Protein AF-0000000072984819 (afdb_homodimer)

InterPro domains:
  IPR003115 ParB-like, N-terminal domain [PF02195] (14-108)
  IPR003115 ParB-like, N-terminal domain [SM00470] (18-108)
  IPR004437 ParB/RepB/Spo0J partition protein [TIGR00180] (16-190)
  IPR023705 Nucleoid occlusion protein [TIGR04285] (17-270)
  IPR036086 ParB/Sulfiredoxin superfamily [SSF110849] (17-155)
  IPR041468 ParB/Spo0J, HTH domain [PF17762] (111-209)
  IPR050336 Chromosome-partitioning and nucleoid occlusion protein [PTHR33375] (13-269)

Nearest PDB structures (foldseek):
  7ng0-assembly1_A-2  TM=9.412E-01  e=1.352E-20  Geobacillus thermoleovorans CCB_US3_UF5
  7bnr-assembly1_A  TM=9.561E-01  e=7.082E-19  Myxococcus xanthus DK 1622
  7bnk-assembly1_B  TM=9.523E-01  e=1.932E-18  Myxococcus xanthus DK 1622
  7nfu-assembly1_A  TM=4.999E-01  e=3.628E-19  Geobacillus thermoleovorans CCB_US3_UF5
  7nfu-assembly2_B  TM=4.872E-01  e=3.836E-19  Geobacillus thermoleovorans CCB_US3_UF5

Secondary structure (DSSP, 8-state):
-------TT--EEEEEEEEEEGGGEEPPSS-S-----HHHHHHHHHHHHHH--SSPEEEEE-TTS-EEEEE-HHHHHHHHHTT-SEEEEEEEE--HHHHHHHHHHHHHT--PPPHHHHHHHHHHHHHHH---HHHHHHHHT--HHHHHHHHHGGGS-HHHHHHHHHTT--HHHHHHHTT-S-HHHHHHHHHHHHHHT--HHHHHHHHHHHHHHHHHHHTTSS----------HHHHHHHHHHHHHHTT---EEEEEE-SSEEEEEEEEE--/-------TT--EEEEEEEEEEGGGEEPPSS-S-----HHHHHHHHHHHHHH--SSPEEEEE-TTS-EEEEE-HHHHHHHHHTT-SEEEEEEEE--HHHHHHHHHHHHHT--PPPHHHHHHHHHHHHHHH---HHHHHHHHT--HHHHHHHHHGGGS-HHHHHHHHHTT--HHHHHHHTT-S-HHHHHHHHHHHHHHT--HHHHHHHHHHHHHHHHHHHTTSS------S-S-HHHHHHHHHHHHHHTT---EEEEEE-SSEEEEEEEEE--

Sequence (542 aa):
MLIKGKLRGMVVMKDNINYVSTELICPNLYQPRKVFDEESIDE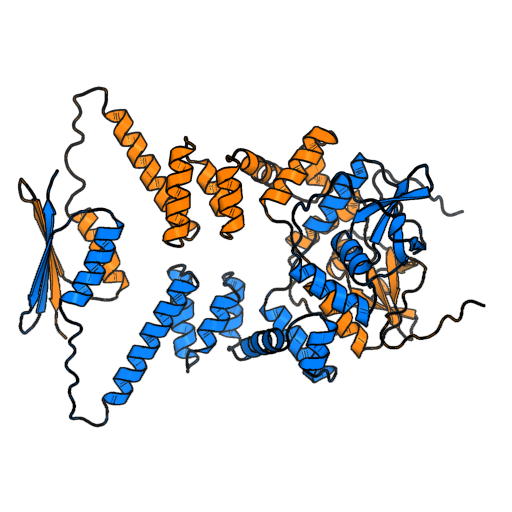LAKSINSYGIIQPLSVRKLSDDNYELIAGERRLRAAKKIGLEKVPVIVIDVTDRESAAIALLENIQREDLNFLEEAEAYQNLITEHNYTQEQLASVIGKKQSTIANKIRLLKLPQNIRLKLIENNLTERHARAMLRLPSEELQNSIIDLIIKKGLNVKNTEEAIDKELLKLDNKDIGKDGKKRIKGIFGSKIYINTVKQVFDKYGVSAKYKSKDYDDKIEITITIPKKMLIKGKLRGMVVMKDNINYVSTELICPNLYQPRKVFDEESIDELAKSINSYGIIQPLSVRKLSDDNYELIAGERRLRAAKKIGLEKVPVIVIDVTDRESAAIALLENIQREDLNFLEEAEAYQNLITEHNYTQEQLASVIGKKQSTIANKIRLLKLPQNIRLKLIENNLTERHARAMLRLPSEELQNSIIDLIIKKGLNVKNTEEAIDKELLKLDNKDIGKDGKKRIKGIFGSKIYINTVKQVFDKYGVSAKYKSKDYDDKIEITITIPKK

Organism: Clostridium tetani (strain Massachusetts / E88) (NCBI:txid212717)

Structure (mmCIF, N/CA/C/O backbone):
data_AF-0000000072984819-model_v1
#
loop_
_entity.id
_entity.type
_entity.pdbx_description
1 polymer 'Stage 0 sporulation protein J'
#
loop_
_atom_site.group_PDB
_atom_site.id
_atom_site.type_symbol
_atom_site.label_atom_id
_atom_site.label_alt_id
_atom_site.label_comp_id
_atom_site.label_asym_id
_atom_site.label_entity_id
_atom_site.label_seq_id
_atom_site.pdbx_PDB_ins_code
_atom_site.Cartn_x
_atom_site.Cartn_y
_atom_site.Cartn_z
_atom_site.occupancy
_atom_site.B_iso_or_equiv
_atom_site.auth_seq_id
_atom_site.auth_comp_id
_atom_site.auth_asym_id
_atom_site.auth_atom_id
_atom_site.pdbx_PDB_model_num
ATOM 1 N N . MET A 1 1 ? 8.289 -28.938 -32.031 1 18.19 1 MET A N 1
ATOM 2 C CA . MET A 1 1 ? 9.422 -29.062 -31.125 1 18.19 1 MET A CA 1
ATOM 3 C C . MET A 1 1 ? 9.703 -27.734 -30.422 1 18.19 1 MET A C 1
ATOM 5 O O . MET A 1 1 ? 10.281 -26.828 -31.016 1 18.19 1 MET A O 1
ATOM 9 N N . LEU A 1 2 ? 8.805 -27.125 -29.844 1 23.78 2 LEU A N 1
ATOM 10 C CA . LEU A 1 2 ? 8.742 -25.688 -29.578 1 23.78 2 LEU A CA 1
ATOM 11 C C . LEU A 1 2 ? 9.898 -25.25 -28.703 1 23.78 2 LEU A C 1
ATOM 13 O O . LEU A 1 2 ? 10.109 -25.797 -27.609 1 23.78 2 LEU A O 1
ATOM 17 N N . ILE A 1 3 ? 10.977 -24.828 -29.328 1 24.69 3 ILE A N 1
ATOM 18 C CA . ILE A 1 3 ? 12.312 -24.5 -28.812 1 24.69 3 ILE A CA 1
ATOM 19 C C . ILE A 1 3 ? 12.188 -23.688 -27.531 1 24.69 3 ILE A C 1
ATOM 21 O O . ILE A 1 3 ? 11.578 -22.625 -27.531 1 24.69 3 ILE A O 1
ATOM 25 N N . LYS A 1 4 ? 12.055 -24.328 -26.391 1 31.94 4 LYS A N 1
ATOM 26 C CA . LYS A 1 4 ? 12.156 -23.922 -24.984 1 31.94 4 LYS A CA 1
ATOM 27 C C . LYS A 1 4 ? 13.305 -22.922 -24.797 1 31.94 4 LYS A C 1
ATOM 29 O O . LYS A 1 4 ? 14.414 -23.312 -24.422 1 31.94 4 LYS A O 1
ATOM 34 N N . GLY A 1 5 ? 13.625 -22.188 -25.766 1 27.3 5 GLY A N 1
ATOM 35 C CA . GLY A 1 5 ? 14.812 -21.359 -25.844 1 27.3 5 GLY A CA 1
ATOM 36 C C . GLY A 1 5 ? 14.898 -20.328 -24.734 1 27.3 5 GLY A C 1
ATOM 37 O O . GLY A 1 5 ? 13.875 -19.891 -24.203 1 27.3 5 GLY A O 1
ATOM 38 N N . LYS A 1 6 ? 15.992 -20.453 -23.922 1 35.81 6 LYS A N 1
ATOM 39 C CA . LYS A 1 6 ? 16.5 -19.547 -22.906 1 35.81 6 LYS A CA 1
ATOM 40 C C . LYS A 1 6 ? 16.328 -18.094 -23.312 1 35.81 6 LYS A C 1
ATOM 42 O O . LYS A 1 6 ? 17.031 -17.609 -24.203 1 35.81 6 LYS A O 1
ATOM 47 N N . LEU A 1 7 ? 15.266 -17.641 -23.781 1 33.59 7 LEU A N 1
ATOM 48 C CA . LEU A 1 7 ? 15.539 -16.219 -24.016 1 33.59 7 LEU A CA 1
ATOM 49 C C . LEU A 1 7 ? 16.172 -15.586 -22.781 1 33.59 7 LEU A C 1
ATOM 51 O O . LEU A 1 7 ? 15.797 -15.914 -21.656 1 33.59 7 LEU A O 1
ATOM 55 N N . ARG A 1 8 ? 17.234 -14.992 -22.547 1 36.09 8 ARG A N 1
ATOM 56 C CA . ARG A 1 8 ? 18.062 -14.258 -21.609 1 36.09 8 ARG A CA 1
ATOM 57 C C . ARG A 1 8 ? 17.219 -13.352 -20.719 1 36.09 8 ARG A C 1
ATOM 59 O O . ARG A 1 8 ? 16.469 -12.508 -21.203 1 36.09 8 ARG A O 1
ATOM 66 N N . GLY A 1 9 ? 16.938 -13.547 -19.344 1 48.47 9 GLY A N 1
ATOM 67 C CA . GLY A 1 9 ? 16.312 -12.719 -18.328 1 48.47 9 GLY A CA 1
ATOM 68 C C . GLY A 1 9 ? 14.938 -13.195 -17.906 1 48.47 9 GLY A C 1
ATOM 69 O O . GLY A 1 9 ? 14.242 -12.523 -17.141 1 48.47 9 GLY A O 1
ATOM 70 N N . MET A 1 10 ? 14.367 -14.164 -18.719 1 51.91 10 MET A N 1
ATOM 71 C CA . MET A 1 10 ? 12.992 -14.539 -18.391 1 51.91 10 MET A CA 1
ATOM 72 C C . MET A 1 10 ? 12.953 -15.625 -17.328 1 51.91 10 MET A C 1
ATOM 74 O O . MET A 1 10 ? 13.703 -16.594 -17.406 1 51.91 10 MET A O 1
ATOM 78 N N . VAL A 1 11 ? 12.406 -15.312 -16.188 1 57.72 11 VAL A N 1
ATOM 79 C CA . VAL A 1 11 ? 12.156 -16.266 -15.117 1 57.72 11 VAL A CA 1
ATOM 80 C C . VAL A 1 11 ? 11.312 -17.422 -15.641 1 57.72 11 VAL A C 1
ATOM 82 O O . VAL A 1 11 ? 10.281 -17.219 -16.281 1 57.72 11 VAL A O 1
ATOM 85 N N . VAL A 1 12 ? 12.008 -18.672 -15.711 1 53.66 12 VAL A N 1
ATOM 86 C CA . VAL A 1 12 ? 11.305 -19.859 -16.156 1 53.66 12 VAL A CA 1
ATOM 87 C C . VAL A 1 12 ? 10.477 -20.438 -15.008 1 53.66 12 VAL A C 1
ATOM 89 O O . VAL A 1 12 ? 11.023 -20.766 -13.953 1 53.66 12 VAL A O 1
ATOM 92 N N . MET A 1 13 ? 9.203 -20.281 -15.062 1 59.84 13 MET A N 1
ATOM 93 C CA . MET A 1 13 ? 8.289 -20.859 -14.086 1 59.84 13 MET A CA 1
ATOM 94 C C . MET A 1 13 ? 7.848 -22.25 -14.516 1 59.84 13 MET A C 1
ATOM 96 O O . MET A 1 13 ? 7.566 -22.484 -15.688 1 59.84 13 MET A O 1
ATOM 100 N N . LYS A 1 14 ? 8.07 -23.219 -13.508 1 59.19 14 LYS A N 1
ATOM 101 C CA . LYS A 1 14 ? 7.516 -24.531 -13.797 1 59.19 14 LYS A CA 1
ATOM 102 C C . LYS A 1 14 ? 5.996 -24.469 -13.93 1 59.19 14 LYS A C 1
ATOM 104 O O . LYS A 1 14 ? 5.34 -23.688 -13.234 1 59.19 14 LYS A O 1
ATOM 109 N N . ASP A 1 15 ? 5.465 -25.266 -14.883 1 62.62 15 ASP A N 1
ATOM 110 C CA . ASP A 1 15 ? 4.086 -25.188 -15.359 1 62.62 15 ASP A CA 1
ATOM 111 C C . ASP A 1 15 ? 3.115 -25.734 -14.32 1 62.62 15 ASP A C 1
ATOM 113 O O . ASP A 1 15 ? 1.897 -25.688 -14.5 1 62.62 15 ASP A O 1
ATOM 117 N N . ASN A 1 16 ? 3.779 -26.219 -13.188 1 70.5 16 ASN A N 1
ATOM 118 C CA . ASN A 1 16 ? 2.84 -26.906 -12.312 1 70.5 16 ASN A CA 1
ATOM 119 C C . ASN A 1 16 ? 2.834 -26.312 -10.906 1 70.5 16 ASN A C 1
ATOM 121 O O . ASN A 1 16 ? 3.869 -25.859 -10.422 1 70.5 16 ASN A O 1
ATOM 125 N N . ILE A 1 17 ? 1.663 -26.172 -10.43 1 78.38 17 ILE A N 1
ATOM 126 C CA . ILE A 1 17 ? 1.5 -25.875 -9.016 1 78.38 17 ILE A CA 1
ATOM 127 C C . ILE A 1 17 ? 1.718 -27.141 -8.188 1 78.38 17 ILE A C 1
ATOM 129 O O . ILE A 1 17 ? 1.119 -28.172 -8.469 1 78.38 17 ILE A O 1
ATOM 133 N N . ASN A 1 18 ? 2.668 -27.094 -7.32 1 83.44 18 ASN A N 1
ATOM 134 C CA . ASN A 1 18 ? 2.961 -28.219 -6.43 1 83.44 18 ASN A CA 1
ATOM 135 C C . ASN A 1 18 ? 2.555 -27.906 -4.992 1 83.44 18 ASN A C 1
ATOM 137 O O . ASN A 1 18 ? 2.578 -26.75 -4.566 1 83.44 18 ASN A O 1
ATOM 141 N N . TYR A 1 19 ? 2.086 -28.922 -4.363 1 89 19 TYR A N 1
ATOM 142 C CA . TYR A 1 19 ? 1.829 -28.781 -2.936 1 89 19 TYR A CA 1
ATOM 143 C C . TYR A 1 19 ? 3.014 -29.281 -2.113 1 89 19 TYR A C 1
ATOM 145 O O . TYR A 1 19 ? 3.396 -30.438 -2.209 1 89 19 TYR A O 1
ATOM 153 N N . VAL A 1 20 ? 3.559 -28.422 -1.345 1 92.25 20 VAL A N 1
ATOM 154 C CA . VAL A 1 20 ? 4.785 -28.719 -0.607 1 92.25 20 VAL A CA 1
ATOM 155 C C . VAL A 1 20 ? 4.547 -28.516 0.888 1 92.25 20 VAL A C 1
ATOM 157 O O . VAL A 1 20 ? 3.797 -27.625 1.289 1 92.25 20 VAL A O 1
ATOM 160 N N . SER A 1 21 ? 5.195 -29.391 1.635 1 94.62 21 SER A N 1
ATOM 161 C CA . SER A 1 21 ? 5.117 -29.25 3.084 1 94.62 21 SER A CA 1
ATOM 162 C C . SER A 1 21 ? 5.707 -27.922 3.545 1 94.62 21 SER A C 1
ATOM 164 O O . SER A 1 21 ? 6.754 -27.484 3.049 1 94.62 21 SER A O 1
ATOM 166 N N . THR A 1 22 ? 4.988 -27.266 4.484 1 94.81 22 THR A N 1
ATOM 167 C CA . THR A 1 22 ? 5.453 -25.984 5.008 1 94.81 22 THR A CA 1
ATOM 168 C C . THR A 1 22 ? 6.812 -26.141 5.691 1 94.81 22 THR A C 1
ATOM 170 O O . THR A 1 22 ? 7.594 -25.188 5.754 1 94.81 22 THR A O 1
ATOM 173 N N . GLU A 1 23 ? 7.156 -27.312 6.141 1 93.06 23 GLU A N 1
ATOM 174 C CA . GLU A 1 23 ? 8.398 -27.578 6.859 1 93.06 23 GLU A CA 1
ATOM 175 C C . GLU A 1 23 ? 9.586 -27.625 5.902 1 93.06 23 GLU A C 1
ATOM 177 O O . GLU A 1 23 ? 10.734 -27.484 6.328 1 93.06 23 GLU A O 1
ATOM 182 N N . LEU A 1 24 ? 9.312 -27.859 4.629 1 94.06 24 LEU A N 1
ATOM 183 C CA . LEU A 1 24 ? 10.375 -27.984 3.637 1 94.06 24 LEU A CA 1
ATOM 184 C C . LEU A 1 24 ? 10.711 -26.625 3.021 1 94.06 24 LEU A C 1
ATOM 186 O O . LEU A 1 24 ? 11.641 -26.516 2.225 1 94.06 24 LEU A O 1
ATOM 190 N N . ILE A 1 25 ? 9.914 -25.641 3.416 1 94.94 25 ILE A N 1
ATOM 191 C CA . ILE A 1 25 ? 10.125 -24.312 2.844 1 94.94 25 ILE A CA 1
ATOM 192 C C . ILE A 1 25 ? 10.898 -23.438 3.826 1 94.94 25 ILE A C 1
ATOM 194 O O . ILE A 1 25 ? 10.422 -23.172 4.93 1 94.94 25 ILE A O 1
ATOM 198 N N . CYS A 1 26 ? 12.039 -23.016 3.412 1 91.75 26 CYS A N 1
ATOM 199 C CA . CYS A 1 26 ? 12.844 -22.109 4.23 1 91.75 26 CYS A CA 1
ATOM 200 C C . CYS A 1 26 ? 12.664 -20.672 3.799 1 91.75 26 CYS A C 1
ATOM 202 O O . CYS A 1 26 ? 12.438 -20.391 2.619 1 91.75 26 CYS A O 1
ATOM 204 N N . PRO A 1 27 ? 12.734 -19.75 4.742 1 87 27 PRO A N 1
ATOM 205 C CA . PRO A 1 27 ? 12.578 -18.344 4.391 1 87 27 PRO A CA 1
ATOM 206 C C . PRO A 1 27 ? 13.695 -17.828 3.479 1 87 27 PRO A C 1
ATOM 208 O O . PRO A 1 27 ? 14.758 -18.438 3.402 1 87 27 PRO A O 1
ATOM 211 N N . ASN A 1 28 ? 13.281 -16.797 2.76 1 81.5 28 ASN A N 1
ATOM 212 C CA . ASN A 1 28 ? 14.266 -16.141 1.903 1 81.5 28 ASN A CA 1
ATOM 213 C C . ASN A 1 28 ? 15.359 -15.469 2.723 1 81.5 28 ASN A C 1
ATOM 215 O O . ASN A 1 28 ? 15.07 -14.766 3.689 1 81.5 28 ASN A O 1
ATOM 219 N N . LEU A 1 29 ? 16.578 -15.727 2.354 1 76.06 29 LEU A N 1
ATOM 220 C CA . LEU A 1 29 ? 17.703 -15.086 3.02 1 76.06 29 LEU A CA 1
ATOM 221 C C . LEU A 1 29 ? 17.672 -13.57 2.812 1 76.06 29 LEU A C 1
ATOM 223 O O . LEU A 1 29 ? 18.141 -12.812 3.662 1 76.06 29 LEU A O 1
ATOM 227 N N . TYR A 1 30 ? 17.141 -13.289 1.683 1 79.81 30 TYR A N 1
ATOM 228 C CA . TYR A 1 30 ? 17.047 -11.875 1.332 1 79.81 30 TYR A CA 1
ATOM 229 C C . TYR A 1 30 ? 15.609 -11.383 1.459 1 79.81 30 TYR A C 1
ATOM 231 O O . TYR A 1 30 ? 14.859 -11.375 0.479 1 79.81 30 TYR A O 1
ATOM 239 N N . GLN A 1 31 ? 15.148 -11.289 2.561 1 81.44 31 GLN A N 1
ATOM 240 C CA . GLN A 1 31 ? 13.773 -10.859 2.811 1 81.44 31 GLN A CA 1
ATOM 241 C C . GLN A 1 31 ? 13.695 -9.344 2.992 1 81.44 31 GLN A C 1
ATOM 243 O O . GLN A 1 31 ? 14.188 -8.805 3.982 1 81.44 31 GLN A O 1
ATOM 248 N N . PRO A 1 32 ? 13.047 -8.734 1.966 1 83.88 32 PRO A N 1
ATOM 249 C CA . PRO A 1 32 ? 12.945 -7.281 2.068 1 83.88 32 PRO A CA 1
ATOM 250 C C . PRO A 1 32 ? 12.172 -6.828 3.301 1 83.88 32 PRO A C 1
ATOM 252 O O . PRO A 1 32 ? 12.477 -5.781 3.877 1 83.88 32 PRO A O 1
ATOM 255 N N . ARG A 1 33 ? 11.18 -7.57 3.672 1 83.81 33 ARG A N 1
ATOM 256 C CA . ARG A 1 33 ? 10.383 -7.238 4.848 1 83.81 33 ARG A CA 1
ATOM 257 C C . ARG A 1 33 ? 11.047 -7.746 6.121 1 83.81 33 ARG A C 1
ATOM 259 O O . ARG A 1 33 ? 11.367 -8.93 6.234 1 83.81 33 ARG A O 1
ATOM 266 N N . LYS A 1 34 ? 11.188 -6.855 7.012 1 80.5 34 LYS A N 1
ATOM 267 C CA . LYS A 1 34 ? 11.883 -7.227 8.242 1 80.5 34 LYS A CA 1
ATOM 268 C C . LYS A 1 34 ? 10.898 -7.387 9.398 1 80.5 34 LYS A C 1
ATOM 270 O O . LYS A 1 34 ? 11.148 -8.148 10.336 1 80.5 34 LYS A O 1
ATOM 275 N N . VAL A 1 35 ? 9.883 -6.742 9.297 1 82.94 35 VAL A N 1
ATOM 276 C CA . VAL A 1 35 ? 8.898 -6.766 10.367 1 82.94 35 VAL A CA 1
ATOM 277 C C . VAL A 1 35 ? 7.535 -7.176 9.812 1 82.94 35 VAL A C 1
ATOM 279 O O . VAL A 1 35 ? 7.121 -6.703 8.75 1 82.94 35 VAL A O 1
ATOM 282 N N . PHE A 1 36 ? 6.934 -8.109 10.555 1 86.31 36 PHE A N 1
ATOM 283 C CA . PHE A 1 36 ? 5.617 -8.594 10.156 1 86.31 36 PHE A CA 1
ATOM 284 C C . PHE A 1 36 ? 4.574 -8.242 11.211 1 86.31 36 PHE A C 1
ATOM 286 O O . PHE A 1 36 ? 4.801 -8.438 12.406 1 86.31 36 PHE A O 1
ATOM 293 N N . ASP A 1 37 ? 3.51 -7.734 10.781 1 87.69 37 ASP A N 1
ATOM 294 C CA . ASP A 1 37 ? 2.393 -7.398 11.656 1 87.69 37 ASP A CA 1
ATOM 295 C C . ASP A 1 37 ? 1.57 -8.641 12 1 87.69 37 ASP A C 1
ATOM 297 O O . ASP A 1 37 ? 0.888 -9.195 11.133 1 87.69 37 ASP A O 1
ATOM 301 N N . GLU A 1 38 ? 1.549 -8.914 13.219 1 90.12 38 GLU A N 1
ATOM 302 C CA . GLU A 1 38 ? 0.883 -10.141 13.664 1 90.12 38 GLU A CA 1
ATOM 303 C C . GLU A 1 38 ? -0.621 -10.062 13.422 1 90.12 38 GLU A C 1
ATOM 305 O O . GLU A 1 38 ? -1.247 -11.07 13.07 1 90.12 38 GLU A O 1
ATOM 310 N N . GLU A 1 39 ? -1.148 -8.961 13.641 1 87.31 39 GLU A N 1
ATOM 311 C CA . GLU A 1 39 ? -2.582 -8.805 13.414 1 87.31 39 GLU A CA 1
ATOM 312 C C . GLU A 1 39 ? -2.936 -9.055 11.945 1 87.31 39 GLU A C 1
ATOM 314 O O . GLU A 1 39 ? -3.938 -9.703 11.648 1 87.31 39 GLU A O 1
ATOM 319 N N . SER A 1 40 ? -2.123 -8.547 11.141 1 88.12 40 SER A N 1
ATOM 320 C CA . SER A 1 40 ? -2.334 -8.742 9.711 1 88.12 40 SER A CA 1
ATOM 321 C C . SER A 1 40 ? -2.178 -10.203 9.32 1 88.12 40 SER A C 1
ATOM 323 O O . SER A 1 40 ? -2.922 -10.711 8.477 1 88.12 40 SER A O 1
ATOM 325 N N . ILE A 1 41 ? -1.28 -10.867 9.922 1 91.88 41 ILE A N 1
ATOM 326 C CA . ILE A 1 41 ? -1.058 -12.289 9.656 1 91.88 41 ILE A CA 1
ATOM 327 C C . ILE A 1 41 ? -2.248 -13.102 10.156 1 91.88 41 ILE A C 1
ATOM 329 O O . ILE A 1 41 ? -2.691 -14.039 9.492 1 91.88 41 ILE A O 1
ATOM 333 N N . ASP A 1 42 ? -2.754 -12.664 11.266 1 91.44 42 ASP A N 1
ATOM 334 C CA . ASP A 1 42 ? -3.926 -13.336 11.82 1 91.44 42 ASP A CA 1
ATOM 335 C C . ASP A 1 42 ? -5.129 -13.195 10.891 1 91.44 42 ASP A C 1
ATOM 337 O O . ASP A 1 42 ? -5.871 -14.156 10.68 1 91.44 42 ASP A O 1
ATOM 341 N N . GLU A 1 43 ? -5.273 -12.055 10.414 1 87.94 43 GLU A N 1
ATOM 342 C CA . GLU A 1 43 ? -6.355 -11.805 9.469 1 87.94 43 GLU A CA 1
ATOM 343 C C . GLU A 1 43 ? -6.207 -12.664 8.219 1 87.94 43 GLU A C 1
ATOM 345 O O . GLU A 1 43 ? -7.184 -13.242 7.73 1 87.94 43 GLU A O 1
ATOM 350 N N . LEU A 1 44 ? -5.023 -12.75 7.77 1 88.88 44 LEU A N 1
ATOM 351 C CA . LEU A 1 44 ? -4.738 -13.57 6.598 1 88.88 44 LEU A CA 1
ATOM 352 C C . LEU A 1 44 ? -4.984 -15.047 6.898 1 88.88 44 LEU A C 1
ATOM 354 O O . LEU A 1 44 ? -5.531 -15.773 6.062 1 88.88 44 LEU A O 1
ATOM 358 N N . ALA A 1 45 ? -4.633 -15.438 8.039 1 92.62 45 ALA A N 1
ATOM 359 C CA . ALA A 1 45 ? -4.824 -16.828 8.461 1 92.62 45 ALA A CA 1
ATOM 360 C C . ALA A 1 45 ? -6.305 -17.188 8.469 1 92.62 45 ALA A C 1
ATOM 362 O O . ALA A 1 45 ? -6.68 -18.281 8.039 1 92.62 45 ALA A O 1
ATOM 363 N N . LYS A 1 46 ? -7.078 -16.297 8.914 1 87.81 46 LYS A N 1
ATOM 364 C CA . LYS A 1 46 ? -8.523 -16.516 8.922 1 87.81 46 LYS A CA 1
ATOM 365 C C . LYS A 1 46 ? -9.062 -16.688 7.504 1 87.81 46 LYS A C 1
ATOM 367 O O . LYS A 1 46 ? -9.875 -17.578 7.246 1 87.81 46 LYS A O 1
ATOM 372 N N . SER A 1 47 ? -8.57 -15.891 6.625 1 85.5 47 SER A N 1
ATOM 373 C CA . SER A 1 47 ? -8.992 -15.977 5.23 1 85.5 47 SER A CA 1
ATOM 374 C C . SER A 1 47 ? -8.531 -17.281 4.59 1 85.5 47 SER A C 1
ATOM 376 O O . SER A 1 47 ? -9.297 -17.938 3.879 1 85.5 47 SER A O 1
ATOM 378 N N . ILE A 1 48 ? -7.34 -17.625 4.879 1 87.62 48 ILE A N 1
ATOM 379 C CA . ILE A 1 48 ? -6.781 -18.859 4.328 1 87.62 48 ILE A CA 1
ATOM 380 C C . ILE A 1 48 ? -7.555 -20.062 4.863 1 87.62 48 ILE A C 1
ATOM 382 O O . ILE A 1 48 ? -7.777 -21.031 4.145 1 87.62 48 ILE A O 1
ATOM 386 N N . ASN A 1 49 ? -7.934 -19.953 6.059 1 87.19 49 ASN A N 1
ATOM 387 C CA . ASN A 1 49 ? -8.719 -21.031 6.66 1 87.19 49 ASN A CA 1
ATOM 388 C C . ASN A 1 49 ? -10.07 -21.188 5.965 1 87.19 49 ASN A C 1
ATOM 390 O O . ASN A 1 49 ? -10.586 -22.297 5.836 1 87.19 49 ASN A O 1
ATOM 394 N N . SER A 1 50 ? -10.586 -20.109 5.453 1 78.88 50 SER A N 1
ATOM 395 C CA . SER A 1 50 ? -11.906 -20.109 4.828 1 78.88 50 SER A CA 1
ATOM 396 C C . SER A 1 50 ? -11.812 -20.469 3.348 1 78.88 50 SER A C 1
ATOM 398 O O . SER A 1 50 ? -12.602 -21.266 2.842 1 78.88 50 SER A O 1
ATOM 400 N N . TYR A 1 51 ? -10.789 -19.922 2.625 1 77.12 51 TYR A N 1
ATOM 401 C CA . TYR A 1 51 ? -10.781 -20.016 1.169 1 77.12 51 TYR A CA 1
ATOM 402 C C . TYR A 1 51 ? -9.5 -20.672 0.67 1 77.12 51 TYR A C 1
ATOM 404 O O . TYR A 1 51 ? -9.352 -20.922 -0.528 1 77.12 51 TYR A O 1
ATOM 412 N N . GLY A 1 52 ? -8.672 -20.969 1.585 1 82.25 52 GLY A N 1
ATOM 413 C CA . GLY A 1 52 ? -7.383 -21.5 1.17 1 82.25 52 GLY A CA 1
ATOM 414 C C . GLY A 1 52 ? -6.453 -20.453 0.601 1 82.25 52 GLY A C 1
ATOM 415 O O . GLY A 1 52 ? -6.773 -19.25 0.615 1 82.25 52 GLY A O 1
ATOM 416 N N . ILE A 1 53 ? -5.336 -20.875 0.185 1 86.88 53 ILE A N 1
ATOM 417 C CA . ILE A 1 53 ? -4.371 -19.984 -0.442 1 86.88 53 ILE A CA 1
ATOM 418 C C . ILE A 1 53 ? -4.719 -19.797 -1.916 1 86.88 53 ILE A C 1
ATOM 420 O O . ILE A 1 53 ? -4.68 -20.75 -2.697 1 86.88 53 ILE A O 1
ATOM 424 N N . ILE A 1 54 ? -5.016 -18.594 -2.244 1 79 54 ILE A N 1
ATOM 425 C CA . ILE A 1 54 ? -5.5 -18.297 -3.586 1 79 54 ILE A CA 1
ATOM 426 C C . ILE A 1 54 ? -4.316 -18.156 -4.543 1 79 54 ILE A C 1
ATOM 428 O O . ILE A 1 54 ? -4.348 -18.688 -5.66 1 79 54 ILE A O 1
ATOM 432 N N . GLN A 1 55 ? -3.367 -17.438 -4.082 1 83.44 55 GLN A N 1
ATOM 433 C CA . GLN A 1 55 ? -2.141 -17.312 -4.863 1 83.44 55 GLN A CA 1
ATOM 434 C C . GLN A 1 55 ? -1.027 -18.172 -4.285 1 83.44 55 GLN A C 1
ATOM 436 O O . GLN A 1 55 ? -0.661 -18.031 -3.117 1 83.44 55 GLN A O 1
ATOM 441 N N . PRO A 1 56 ? -0.521 -18.984 -5.102 1 89.69 56 PRO A N 1
ATOM 442 C CA . PRO A 1 56 ? 0.541 -19.859 -4.59 1 89.69 56 PRO A CA 1
ATOM 443 C C . PRO A 1 56 ? 1.79 -19.078 -4.18 1 89.69 56 PRO A C 1
ATOM 445 O O . PRO A 1 56 ? 2.004 -17.953 -4.637 1 89.69 56 PRO A O 1
ATOM 448 N N . LEU A 1 57 ? 2.51 -19.75 -3.303 1 91.25 57 LEU A N 1
ATOM 449 C CA . LEU A 1 57 ? 3.818 -19.219 -2.953 1 91.25 57 LEU A CA 1
ATOM 450 C C . LEU A 1 57 ? 4.824 -19.453 -4.078 1 91.25 57 LEU A C 1
ATOM 452 O O . LEU A 1 57 ? 4.684 -20.391 -4.852 1 91.25 57 LEU A O 1
ATOM 456 N N . SER A 1 58 ? 5.781 -18.594 -4.188 1 89.88 58 SER A N 1
ATOM 457 C CA . SER A 1 58 ? 6.883 -18.781 -5.125 1 89.88 58 SER A CA 1
ATOM 458 C C . SER A 1 58 ? 8.133 -19.281 -4.414 1 89.88 58 SER A C 1
ATOM 460 O O . SER A 1 58 ? 8.602 -18.656 -3.457 1 89.88 58 SER A O 1
ATOM 462 N N . VAL A 1 59 ? 8.648 -20.406 -4.922 1 92.19 59 VAL A N 1
ATOM 463 C CA . VAL A 1 59 ? 9.82 -20.984 -4.266 1 92.19 59 VAL A CA 1
ATOM 464 C C . VAL A 1 59 ? 10.844 -21.406 -5.312 1 92.19 59 VAL A C 1
ATOM 466 O O . VAL A 1 59 ? 10.523 -21.5 -6.5 1 92.19 59 VAL A O 1
ATOM 469 N N . ARG A 1 60 ? 12.039 -21.531 -4.875 1 90.62 60 ARG A N 1
ATOM 470 C CA . ARG A 1 60 ? 13.078 -22.156 -5.691 1 90.62 60 ARG A CA 1
ATOM 471 C C . ARG A 1 60 ? 13.602 -23.438 -5.035 1 90.62 60 ARG A C 1
ATOM 473 O O . ARG A 1 60 ? 13.695 -23.516 -3.807 1 90.62 60 ARG A O 1
ATOM 480 N N . LYS A 1 61 ? 13.891 -24.391 -5.84 1 89.44 61 LYS A N 1
ATOM 481 C CA . LYS A 1 61 ? 14.391 -25.672 -5.324 1 89.44 61 LYS A CA 1
ATOM 482 C C . LYS A 1 61 ? 15.852 -25.562 -4.902 1 89.44 61 LYS A C 1
ATOM 484 O O . LYS A 1 61 ? 16.656 -24.953 -5.613 1 89.44 61 LYS A O 1
ATOM 489 N N . LEU A 1 62 ? 16.047 -26.094 -3.74 1 88.06 62 LEU A N 1
ATOM 490 C CA . LEU A 1 62 ? 17.422 -26.172 -3.246 1 88.06 62 LEU A CA 1
ATOM 491 C C . LEU A 1 62 ? 17.969 -27.594 -3.406 1 88.06 62 LEU A C 1
ATOM 493 O O . LEU A 1 62 ? 17.25 -28.5 -3.834 1 88.06 62 LEU A O 1
ATOM 497 N N . SER A 1 63 ? 19.281 -27.844 -3.209 1 80.56 63 SER A N 1
ATOM 498 C CA . SER A 1 63 ? 19.984 -29.109 -3.445 1 80.56 63 SER A CA 1
ATOM 499 C C . SER A 1 63 ? 19.406 -30.234 -2.594 1 80.56 63 SER A C 1
ATOM 501 O O . SER A 1 63 ? 19.375 -31.391 -3.02 1 80.56 63 SER A O 1
ATOM 503 N N . ASP A 1 64 ? 18.875 -30.078 -1.463 1 79.88 64 ASP A N 1
ATOM 504 C CA . ASP A 1 64 ? 18.453 -31.125 -0.539 1 79.88 64 ASP A CA 1
ATOM 505 C C . ASP A 1 64 ? 16.922 -31.297 -0.569 1 79.88 64 ASP A C 1
ATOM 507 O O . ASP A 1 64 ? 16.312 -31.625 0.448 1 79.88 64 ASP A O 1
ATOM 511 N N . ASP A 1 65 ? 16.312 -31.047 -1.669 1 81.81 65 ASP A N 1
ATOM 512 C CA . ASP A 1 65 ? 14.867 -31.188 -1.84 1 81.81 65 ASP A CA 1
ATOM 513 C C . ASP A 1 65 ? 14.117 -30.188 -0.955 1 81.81 65 ASP A C 1
ATOM 515 O O . ASP A 1 65 ? 12.961 -30.422 -0.59 1 81.81 65 ASP A O 1
ATOM 519 N N . ASN A 1 66 ? 14.828 -29.312 -0.492 1 91.69 66 ASN A N 1
ATOM 520 C CA . ASN A 1 66 ? 14.234 -28.172 0.198 1 91.69 66 ASN A CA 1
ATOM 521 C C . ASN A 1 66 ? 13.961 -27.016 -0.761 1 91.69 66 ASN A C 1
ATOM 523 O O . ASN A 1 66 ? 14.406 -27.047 -1.909 1 91.69 66 ASN A O 1
ATOM 527 N N . TYR A 1 67 ? 13.031 -26.219 -0.262 1 94.25 67 TYR A N 1
ATOM 528 C CA . TYR A 1 67 ? 12.664 -25.047 -1.06 1 94.25 67 TYR A CA 1
ATOM 529 C C . TYR A 1 67 ? 12.984 -23.75 -0.315 1 94.25 67 TYR A C 1
ATOM 531 O O . TYR A 1 67 ? 12.898 -23.703 0.914 1 94.25 67 TYR A O 1
ATOM 539 N N . GLU A 1 68 ? 13.391 -22.828 -1.07 1 93.88 68 GLU A N 1
ATOM 540 C CA . GLU A 1 68 ? 13.547 -21.484 -0.521 1 93.88 68 GLU A CA 1
ATOM 541 C C . GLU A 1 68 ? 12.438 -20.562 -1.002 1 93.88 68 GLU A C 1
ATOM 543 O O . GLU A 1 68 ? 12.141 -20.5 -2.197 1 93.88 68 GLU A O 1
ATOM 548 N N . LEU A 1 69 ? 11.922 -19.906 -0.073 1 93.56 69 LEU A N 1
ATOM 549 C CA . LEU A 1 69 ? 10.836 -19 -0.381 1 93.56 69 LEU A CA 1
ATOM 550 C C . LEU A 1 69 ? 11.352 -17.766 -1.117 1 93.56 69 LEU A C 1
ATOM 552 O O . LEU A 1 69 ? 12.352 -17.156 -0.71 1 93.56 69 LEU A O 1
ATOM 556 N N . ILE A 1 70 ? 10.75 -17.453 -2.217 1 89.44 70 ILE A N 1
ATOM 557 C CA . ILE A 1 70 ? 11.07 -16.234 -2.951 1 89.44 70 ILE A CA 1
ATOM 558 C C . ILE A 1 70 ? 10.031 -15.156 -2.648 1 89.44 70 ILE A C 1
ATOM 560 O O . ILE A 1 70 ? 10.383 -14.016 -2.34 1 89.44 70 ILE A O 1
ATOM 564 N N . ALA A 1 71 ? 8.742 -15.5 -2.721 1 88.5 71 ALA A N 1
ATOM 565 C CA . ALA A 1 71 ? 7.633 -14.594 -2.439 1 88.5 71 ALA A CA 1
ATOM 566 C C . ALA A 1 71 ? 6.488 -15.32 -1.735 1 88.5 71 ALA A C 1
ATOM 568 O O . ALA A 1 71 ? 6.195 -16.469 -2.045 1 88.5 71 ALA A O 1
ATOM 569 N N . GLY A 1 72 ? 5.84 -14.648 -0.787 1 89.69 72 GLY A N 1
ATOM 570 C CA . GLY A 1 72 ? 4.691 -15.211 -0.095 1 89.69 72 GLY A CA 1
ATOM 571 C C . GLY A 1 72 ? 4.957 -15.484 1.374 1 89.69 72 GLY A C 1
ATOM 572 O O . GLY A 1 72 ? 4.363 -16.391 1.959 1 89.69 72 GLY A O 1
ATOM 573 N N . GLU A 1 73 ? 5.812 -14.758 1.988 1 90.06 73 GLU A N 1
ATOM 574 C CA . GLU A 1 73 ? 6.203 -15 3.373 1 90.06 73 GLU A CA 1
ATOM 575 C C . GLU A 1 73 ? 5.012 -14.859 4.316 1 90.06 73 GLU A C 1
ATOM 577 O O . GLU A 1 73 ? 4.844 -15.664 5.238 1 90.06 73 GLU A O 1
ATOM 582 N N . ARG A 1 74 ? 4.223 -13.891 4.133 1 90.06 74 ARG A N 1
ATOM 583 C CA . ARG A 1 74 ? 3.055 -13.711 4.988 1 90.06 74 ARG A CA 1
ATOM 584 C C . ARG A 1 74 ? 2.098 -14.891 4.867 1 90.06 74 ARG A C 1
ATOM 586 O O . ARG A 1 74 ? 1.534 -15.352 5.863 1 90.06 74 ARG A O 1
ATOM 593 N N . ARG A 1 75 ? 1.953 -15.359 3.682 1 90.69 75 ARG A N 1
ATOM 594 C CA . ARG A 1 75 ? 1.085 -16.5 3.441 1 90.69 75 ARG A CA 1
ATOM 595 C C . ARG A 1 75 ? 1.636 -17.766 4.113 1 90.69 75 ARG A C 1
ATOM 597 O O . ARG A 1 75 ? 0.878 -18.547 4.68 1 90.69 75 ARG A O 1
ATOM 604 N N . LEU A 1 76 ? 2.939 -17.875 4.012 1 93.81 76 LEU A N 1
ATOM 605 C CA . LEU A 1 76 ? 3.582 -19.016 4.66 1 93.81 76 LEU A CA 1
ATOM 606 C C . LEU A 1 76 ? 3.383 -18.969 6.172 1 93.81 76 LEU A C 1
ATOM 608 O O . LEU A 1 76 ? 3.012 -19.969 6.785 1 93.81 76 LEU A O 1
ATOM 612 N N . ARG A 1 77 ? 3.617 -17.828 6.695 1 93.81 77 ARG A N 1
ATOM 613 C CA . ARG A 1 77 ? 3.447 -17.656 8.133 1 93.81 77 ARG A CA 1
ATOM 614 C C . ARG A 1 77 ? 2.002 -17.906 8.547 1 93.81 77 ARG A C 1
ATOM 616 O O . ARG A 1 77 ? 1.749 -18.562 9.562 1 93.81 77 ARG A O 1
ATOM 623 N N . ALA A 1 78 ? 1.126 -17.359 7.781 1 93.88 78 ALA A N 1
ATOM 624 C CA . ALA A 1 78 ? -0.293 -17.562 8.062 1 93.88 78 ALA A CA 1
ATOM 625 C C . ALA A 1 78 ? -0.664 -19.031 7.98 1 93.88 78 ALA A C 1
ATOM 627 O O . ALA A 1 78 ? -1.407 -19.547 8.82 1 93.88 78 ALA A O 1
ATOM 628 N N . ALA A 1 79 ? -0.193 -19.766 6.996 1 94.44 79 ALA A N 1
ATOM 629 C CA . ALA A 1 79 ? -0.453 -21.188 6.816 1 94.44 79 ALA A CA 1
ATOM 630 C C . ALA A 1 79 ? 0.064 -22 8.008 1 94.44 79 ALA A C 1
ATOM 632 O O . ALA A 1 79 ? -0.63 -22.875 8.516 1 94.44 79 ALA A O 1
ATOM 633 N N . LYS A 1 80 ? 1.223 -21.656 8.43 1 94.88 80 LYS A N 1
ATOM 634 C CA . LYS A 1 80 ? 1.816 -22.328 9.57 1 94.88 80 LYS A CA 1
ATOM 635 C C . LYS A 1 80 ? 1.011 -22.078 10.844 1 94.88 80 LYS A C 1
ATOM 637 O O . LYS A 1 80 ? 0.822 -22.984 11.656 1 94.88 80 LYS A O 1
ATOM 642 N N . LYS A 1 81 ? 0.565 -20.922 10.938 1 94.25 81 LYS A N 1
ATOM 643 C CA . LYS A 1 81 ? -0.188 -20.531 12.125 1 94.25 81 LYS A CA 1
ATOM 644 C C . LYS A 1 81 ? -1.468 -21.344 12.258 1 94.25 81 LYS A C 1
ATOM 646 O O . LYS A 1 81 ? -1.878 -21.688 13.367 1 94.25 81 LYS A O 1
ATOM 651 N N . ILE A 1 82 ? -2.102 -21.656 11.219 1 93.31 82 ILE A N 1
ATOM 652 C CA . ILE A 1 82 ? -3.363 -22.375 11.281 1 93.31 82 ILE A CA 1
ATOM 653 C C . ILE A 1 82 ? -3.102 -23.875 11.141 1 93.31 82 ILE A C 1
ATOM 655 O O . ILE A 1 82 ? -4.039 -24.672 11.102 1 93.31 82 ILE A O 1
ATOM 659 N N . GLY A 1 83 ? -1.853 -24.25 10.945 1 92.94 83 GLY A N 1
ATOM 660 C CA . GLY A 1 83 ? -1.464 -25.641 10.953 1 92.94 83 GLY A CA 1
ATOM 661 C C . GLY A 1 83 ? -1.624 -26.312 9.602 1 92.94 83 GLY A C 1
ATOM 662 O O . GLY A 1 83 ? -1.846 -27.516 9.516 1 92.94 83 GLY A O 1
ATOM 663 N N . LEU A 1 84 ? -1.591 -25.562 8.57 1 92 84 LEU A N 1
ATOM 664 C CA . LEU A 1 84 ? -1.642 -26.156 7.242 1 92 84 LEU A CA 1
ATOM 665 C C . LEU A 1 84 ? -0.36 -26.922 6.941 1 92 84 LEU A C 1
ATOM 667 O O . LEU A 1 84 ? 0.738 -26.375 7.039 1 92 84 LEU A O 1
ATOM 671 N N . GLU A 1 85 ? -0.454 -28.125 6.617 1 93.19 85 GLU A N 1
ATOM 672 C CA . GLU A 1 85 ? 0.712 -28.969 6.406 1 93.19 85 GLU A CA 1
ATOM 673 C C . GLU A 1 85 ? 1.357 -28.703 5.051 1 93.19 85 GLU A C 1
ATOM 675 O O . GLU A 1 85 ? 2.584 -28.703 4.93 1 93.19 85 GLU A O 1
ATOM 680 N N . LYS A 1 86 ? 0.44 -28.516 4.035 1 94.19 86 LYS A N 1
ATOM 681 C CA . LYS A 1 86 ? 0.932 -28.281 2.682 1 94.19 86 LYS A CA 1
ATOM 682 C C . LYS A 1 86 ? 0.366 -26.984 2.107 1 94.19 86 LYS A C 1
ATOM 684 O O . LYS A 1 86 ? -0.758 -26.594 2.428 1 94.19 86 LYS A O 1
ATOM 689 N N . VAL A 1 87 ? 1.225 -26.391 1.315 1 92.75 87 VAL A N 1
ATOM 690 C CA . VAL A 1 87 ? 0.81 -25.156 0.655 1 92.75 87 VAL A CA 1
ATOM 691 C C . VAL A 1 87 ? 1.104 -25.234 -0.841 1 92.75 87 VAL A C 1
ATOM 693 O O . VAL A 1 87 ? 2.057 -25.906 -1.253 1 92.75 87 VAL A O 1
ATOM 696 N N . PRO A 1 88 ? 0.235 -24.656 -1.635 1 90.56 88 PRO A N 1
ATOM 697 C CA . PRO A 1 88 ? 0.54 -24.609 -3.066 1 90.56 88 PRO A CA 1
ATOM 698 C C . PRO A 1 88 ? 1.722 -23.703 -3.385 1 90.56 88 PRO A C 1
ATOM 700 O O . PRO A 1 88 ? 1.795 -22.578 -2.877 1 90.56 88 PRO A O 1
ATOM 703 N N . VAL A 1 89 ? 2.631 -24.219 -4.23 1 90.75 89 VAL A N 1
ATOM 704 C CA . VAL A 1 89 ? 3.807 -23.438 -4.582 1 90.75 89 VAL A CA 1
ATOM 705 C C . VAL A 1 89 ? 4.059 -23.516 -6.086 1 90.75 89 VAL A C 1
ATOM 707 O O . VAL A 1 89 ? 3.664 -24.5 -6.734 1 90.75 89 VAL A O 1
ATOM 710 N N . ILE A 1 90 ? 4.566 -22.469 -6.566 1 87.5 90 ILE A N 1
ATOM 711 C CA . ILE A 1 90 ? 5.145 -22.469 -7.906 1 87.5 90 ILE A CA 1
ATOM 712 C C . ILE A 1 90 ? 6.668 -22.5 -7.809 1 87.5 90 ILE A C 1
ATOM 714 O O . ILE A 1 90 ? 7.27 -21.688 -7.086 1 87.5 90 ILE A O 1
ATOM 718 N N . VAL A 1 91 ? 7.234 -23.438 -8.484 1 88.44 91 VAL A N 1
ATOM 719 C CA . VAL A 1 91 ? 8.688 -23.562 -8.445 1 88.44 91 VAL A CA 1
ATOM 720 C C . VAL A 1 91 ? 9.312 -22.781 -9.609 1 88.44 91 VAL A C 1
ATOM 722 O O . VAL A 1 91 ? 8.969 -23.016 -10.773 1 88.44 91 VAL A O 1
ATOM 725 N N . ILE A 1 92 ? 10.172 -21.875 -9.211 1 84.31 92 ILE A N 1
ATOM 726 C CA . ILE A 1 92 ? 10.852 -21.062 -10.219 1 84.31 92 ILE A CA 1
ATOM 727 C C . ILE A 1 92 ? 12.352 -21.359 -10.188 1 84.31 92 ILE A C 1
ATOM 729 O O . ILE A 1 92 ? 12.938 -21.516 -9.109 1 84.31 92 ILE A O 1
ATOM 733 N N . ASP A 1 93 ? 12.898 -21.438 -11.391 1 85.62 93 ASP A N 1
ATOM 734 C CA . ASP A 1 93 ? 14.336 -21.672 -11.508 1 85.62 93 ASP A CA 1
ATOM 735 C C . ASP A 1 93 ? 15.086 -20.359 -11.664 1 85.62 93 ASP A C 1
ATOM 737 O O . ASP A 1 93 ? 15.133 -19.781 -12.758 1 85.62 93 ASP A O 1
ATOM 741 N N . VAL A 1 94 ? 15.711 -19.906 -10.539 1 84.25 94 VAL A N 1
ATOM 742 C CA . VAL A 1 94 ? 16.406 -18.625 -10.562 1 84.25 94 VAL A CA 1
ATOM 743 C C . VAL A 1 94 ? 17.672 -18.703 -9.695 1 84.25 94 VAL A C 1
ATOM 745 O O . VAL A 1 94 ? 17.75 -19.547 -8.797 1 84.25 94 VAL A O 1
ATOM 748 N N . THR A 1 95 ? 18.625 -17.844 -10.062 1 85.19 95 THR A N 1
ATOM 749 C CA . THR A 1 95 ? 19.844 -17.719 -9.281 1 85.19 95 THR A CA 1
ATOM 750 C C . THR A 1 95 ? 19.594 -16.938 -8 1 85.19 95 THR A C 1
ATOM 752 O O . THR A 1 95 ? 18.516 -16.375 -7.809 1 85.19 95 THR A O 1
ATOM 755 N N . ASP A 1 96 ? 20.625 -16.906 -7.148 1 83.44 96 ASP A N 1
ATOM 756 C CA . ASP A 1 96 ? 20.531 -16.125 -5.926 1 83.44 96 ASP A CA 1
ATOM 757 C C . ASP A 1 96 ? 20.281 -14.648 -6.238 1 83.44 96 ASP A C 1
ATOM 759 O O . ASP A 1 96 ? 19.422 -14.016 -5.609 1 83.44 96 ASP A O 1
ATOM 763 N N . ARG A 1 97 ? 21.016 -14.242 -7.188 1 83.75 97 ARG A N 1
ATOM 764 C CA . ARG A 1 97 ? 20.922 -12.844 -7.605 1 83.75 97 ARG A CA 1
ATOM 765 C C . ARG A 1 97 ? 19.516 -12.531 -8.133 1 83.75 97 ARG A C 1
ATOM 767 O O . ARG A 1 97 ? 18.922 -11.523 -7.754 1 83.75 97 ARG A O 1
ATOM 774 N N . GLU A 1 98 ? 19.047 -13.391 -8.852 1 82.81 98 GLU A N 1
ATOM 775 C CA . GLU A 1 98 ? 17.734 -13.188 -9.445 1 82.81 98 GLU A CA 1
ATOM 776 C C . GLU A 1 98 ? 16.625 -13.336 -8.398 1 82.81 98 GLU A C 1
ATOM 778 O O . GLU A 1 98 ? 15.617 -12.625 -8.445 1 82.81 98 GLU A O 1
ATOM 783 N N . SER A 1 99 ? 16.828 -14.266 -7.504 1 85.56 99 SER A N 1
ATOM 784 C CA . SER A 1 99 ? 15.852 -14.5 -6.453 1 85.56 99 SER A CA 1
ATOM 785 C C . SER A 1 99 ? 15.625 -13.25 -5.621 1 85.56 99 SER A C 1
ATOM 787 O O . SER A 1 99 ? 14.477 -12.883 -5.332 1 85.56 99 SER A O 1
ATOM 789 N N . ALA A 1 100 ? 16.656 -12.609 -5.262 1 86.19 100 ALA A N 1
ATOM 790 C CA . ALA A 1 100 ? 16.578 -11.398 -4.457 1 86.19 100 ALA A CA 1
ATOM 791 C C . ALA A 1 100 ? 15.859 -10.281 -5.215 1 86.19 100 ALA A C 1
ATOM 793 O O . ALA A 1 100 ? 15.031 -9.57 -4.648 1 86.19 100 ALA A O 1
ATOM 794 N N . ALA A 1 101 ? 16.188 -10.156 -6.422 1 85.06 101 ALA A N 1
ATOM 795 C CA . ALA A 1 101 ? 15.578 -9.133 -7.262 1 85.06 101 ALA A CA 1
ATOM 796 C C . ALA A 1 101 ? 14.086 -9.391 -7.453 1 85.06 101 ALA A C 1
ATOM 798 O O . ALA A 1 101 ? 13.273 -8.469 -7.395 1 85.06 101 ALA A O 1
ATOM 799 N N . ILE A 1 102 ? 13.75 -10.609 -7.617 1 83.81 102 ILE A N 1
ATOM 800 C CA . ILE A 1 102 ? 12.359 -11 -7.828 1 83.81 102 ILE A CA 1
ATOM 801 C C . ILE A 1 102 ? 11.555 -10.742 -6.562 1 83.81 102 ILE A C 1
ATOM 803 O O . ILE A 1 102 ? 10.422 -10.25 -6.625 1 83.81 102 ILE A O 1
ATOM 807 N N . ALA A 1 103 ? 12.125 -11.078 -5.457 1 85.69 103 ALA A N 1
ATOM 808 C CA . ALA A 1 103 ? 11.461 -10.836 -4.18 1 85.69 103 ALA A CA 1
ATOM 809 C C . ALA A 1 103 ? 11.125 -9.359 -4.004 1 85.69 103 ALA A C 1
ATOM 811 O O . ALA A 1 103 ? 10.023 -9.016 -3.568 1 85.69 103 ALA A O 1
ATOM 812 N N . LEU A 1 104 ? 12.062 -8.578 -4.379 1 87.62 104 LEU A N 1
ATOM 813 C CA . LEU A 1 104 ? 11.852 -7.141 -4.273 1 87.62 104 LEU A CA 1
ATOM 814 C C . LEU A 1 104 ? 10.828 -6.66 -5.293 1 87.62 104 LEU A C 1
ATOM 816 O O . LEU A 1 104 ? 9.945 -5.863 -4.969 1 87.62 104 LEU A O 1
ATOM 820 N N . LEU A 1 105 ? 10.93 -7.098 -6.449 1 85.25 105 LEU A N 1
ATOM 821 C CA . LEU A 1 105 ? 10.055 -6.699 -7.543 1 85.25 105 LEU A CA 1
ATOM 822 C C . LEU A 1 105 ? 8.594 -6.98 -7.195 1 85.25 105 LEU A C 1
ATOM 824 O O . LEU A 1 105 ? 7.723 -6.145 -7.43 1 85.25 105 LEU A O 1
ATOM 828 N N . GLU A 1 106 ? 8.289 -8.102 -6.641 1 81.19 106 GLU A N 1
ATOM 829 C CA . GLU A 1 106 ? 6.938 -8.492 -6.266 1 81.19 106 GLU A CA 1
ATOM 830 C C . GLU A 1 106 ? 6.352 -7.527 -5.234 1 81.19 106 GLU A C 1
ATOM 832 O O . GLU A 1 106 ? 5.16 -7.215 -5.277 1 81.19 106 GLU A O 1
ATOM 837 N N . ASN A 1 107 ? 7.102 -7.086 -4.387 1 81.69 107 ASN A N 1
ATOM 838 C CA . ASN A 1 107 ? 6.648 -6.191 -3.326 1 81.69 107 ASN A CA 1
ATOM 839 C C . ASN A 1 107 ? 6.402 -4.781 -3.848 1 81.69 107 ASN A C 1
ATOM 841 O O . ASN A 1 107 ? 5.445 -4.121 -3.436 1 81.69 107 ASN A O 1
ATOM 845 N N . ILE A 1 108 ? 7.266 -4.383 -4.77 1 82.19 108 ILE A N 1
ATOM 846 C CA . ILE A 1 108 ? 7.211 -3 -5.227 1 82.19 108 ILE A CA 1
ATOM 847 C C . ILE A 1 108 ? 6.102 -2.846 -6.266 1 82.19 108 ILE A C 1
ATOM 849 O O . ILE A 1 108 ? 5.559 -1.754 -6.445 1 82.19 108 ILE A O 1
ATOM 853 N N . GLN A 1 109 ? 5.766 -3.873 -6.984 1 77.88 109 GLN A N 1
ATOM 854 C CA . GLN A 1 109 ? 4.77 -3.822 -8.047 1 77.88 109 GLN A CA 1
ATOM 855 C C . GLN A 1 109 ? 3.355 -3.781 -7.48 1 77.88 109 GLN A C 1
ATOM 857 O O . GLN A 1 109 ? 2.385 -3.613 -8.219 1 77.88 109 GLN A O 1
ATOM 862 N N . ARG A 1 110 ? 3.26 -3.709 -6.273 1 74.31 110 ARG A N 1
ATOM 863 C CA . ARG A 1 110 ? 1.946 -3.67 -5.641 1 74.31 110 ARG A CA 1
ATOM 864 C C . ARG A 1 110 ? 1.392 -2.248 -5.621 1 74.31 110 ARG A C 1
ATOM 866 O O . ARG A 1 110 ? 2.139 -1.287 -5.434 1 74.31 110 ARG A O 1
ATOM 873 N N . GLU A 1 111 ? 0.034 -2.229 -6.012 1 80.75 111 GLU A N 1
ATOM 874 C CA . GLU A 1 111 ? -0.699 -0.976 -5.859 1 80.75 111 GLU A CA 1
ATOM 875 C C . GLU A 1 111 ? -1.963 -1.175 -5.027 1 80.75 111 GLU A C 1
ATOM 877 O O . GLU A 1 111 ? -2.846 -1.946 -5.406 1 80.75 111 GLU A O 1
ATOM 882 N N . ASP A 1 112 ? -2.062 -0.428 -3.994 1 83.94 112 ASP A N 1
ATOM 883 C CA . ASP A 1 112 ? -3.188 -0.596 -3.078 1 83.94 112 ASP A CA 1
ATOM 884 C C . ASP A 1 112 ? -4.453 0.055 -3.639 1 83.94 112 ASP A C 1
ATOM 886 O O . ASP A 1 112 ? -4.375 1.021 -4.398 1 83.94 112 ASP A O 1
ATOM 890 N N . LEU A 1 113 ? -5.512 -0.574 -3.227 1 88.25 113 LEU A N 1
ATOM 891 C CA . LEU A 1 113 ? -6.777 0.126 -3.41 1 88.25 113 LEU A CA 1
ATOM 892 C C . LEU A 1 113 ? -6.852 1.357 -2.514 1 88.25 113 LEU A C 1
ATOM 894 O O . LEU A 1 113 ? -6.352 1.342 -1.387 1 88.25 113 LEU A O 1
ATOM 898 N N . ASN A 1 114 ? -7.457 2.387 -3.062 1 89.75 114 ASN A N 1
ATOM 899 C CA . ASN A 1 114 ? -7.746 3.475 -2.135 1 89.75 114 ASN A CA 1
ATOM 900 C C . ASN A 1 114 ? -8.977 3.178 -1.286 1 89.75 114 ASN A C 1
ATOM 902 O O . ASN A 1 114 ? -9.695 2.209 -1.543 1 89.75 114 ASN A O 1
ATOM 906 N N . PHE A 1 115 ? -9.156 3.916 -0.208 1 93 115 PHE A N 1
ATOM 907 C CA . PHE A 1 115 ? -10.148 3.57 0.799 1 93 115 PHE A CA 1
ATOM 908 C C . PHE A 1 115 ? -11.555 3.654 0.22 1 93 115 PHE A C 1
ATOM 910 O O . PHE A 1 115 ? -12.461 2.936 0.658 1 93 115 PHE A O 1
ATOM 917 N N . LEU A 1 116 ? -11.781 4.477 -0.779 1 94.69 116 LEU A N 1
ATOM 918 C CA . LEU A 1 116 ? -13.102 4.57 -1.406 1 94.69 116 LEU A CA 1
ATOM 919 C C . LEU A 1 116 ? -13.344 3.385 -2.332 1 94.69 116 LEU A C 1
ATOM 921 O O . LEU A 1 116 ? -14.469 2.873 -2.406 1 94.69 116 LEU A O 1
ATOM 925 N N . GLU A 1 117 ? -12.344 2.982 -3.02 1 92.12 117 GLU A N 1
ATOM 926 C CA . GLU A 1 117 ? -12.43 1.777 -3.84 1 92.12 117 GLU A CA 1
ATOM 927 C C . GLU A 1 117 ? -12.75 0.552 -2.988 1 92.12 117 GLU A C 1
ATOM 929 O O . GLU A 1 117 ? -13.562 -0.289 -3.379 1 92.12 117 GLU A O 1
ATOM 934 N N . GLU A 1 118 ? -12.125 0.479 -1.884 1 93.19 118 GLU A N 1
ATOM 935 C CA . GLU A 1 118 ? -12.422 -0.612 -0.959 1 93.19 118 GLU A CA 1
ATOM 936 C C . GLU A 1 118 ? -13.875 -0.573 -0.507 1 93.19 118 GLU A C 1
ATOM 938 O O . GLU A 1 118 ? -14.555 -1.602 -0.499 1 93.19 118 GLU A O 1
ATOM 943 N N . ALA A 1 119 ? -14.281 0.634 -0.146 1 95.12 119 ALA A N 1
ATOM 944 C CA . ALA A 1 119 ? -15.656 0.812 0.31 1 95.12 119 ALA A CA 1
ATOM 945 C C . ALA A 1 119 ? -16.656 0.368 -0.76 1 95.12 119 ALA A C 1
ATOM 947 O O . ALA A 1 119 ? -17.609 -0.342 -0.465 1 95.12 119 ALA A O 1
ATOM 948 N N . GLU A 1 120 ? -16.406 0.773 -1.917 1 93.69 120 GLU A N 1
ATOM 949 C CA . GLU A 1 120 ? -17.281 0.412 -3.033 1 93.69 120 GLU A CA 1
ATOM 950 C C . GLU A 1 120 ? -17.266 -1.094 -3.275 1 93.69 120 GLU A C 1
ATOM 952 O O . GLU A 1 120 ? -18.312 -1.686 -3.582 1 93.69 120 GLU A O 1
ATOM 957 N N . ALA A 1 121 ? -16.125 -1.675 -3.193 1 92.38 121 ALA A N 1
ATOM 958 C CA . ALA A 1 121 ? -16 -3.119 -3.367 1 92.38 121 ALA A CA 1
ATOM 959 C C . ALA A 1 121 ? -16.812 -3.867 -2.309 1 92.38 121 ALA A C 1
ATOM 961 O O . ALA A 1 121 ? -17.5 -4.84 -2.617 1 92.38 121 ALA A O 1
ATOM 962 N N . TYR A 1 122 ? -16.703 -3.395 -1.051 1 94.38 122 TYR A N 1
ATOM 963 C CA . TYR A 1 122 ? -17.5 -3.984 0.022 1 94.38 122 TYR A CA 1
ATOM 964 C C . TYR A 1 122 ? -19 -3.885 -0.282 1 94.38 122 TYR A C 1
ATOM 966 O O . TYR A 1 122 ? -19.719 -4.875 -0.197 1 94.38 122 TYR A O 1
ATOM 974 N N . GLN A 1 123 ? -19.344 -2.723 -0.652 1 94.38 123 GLN A N 1
ATOM 975 C CA . GLN A 1 123 ? -20.75 -2.475 -0.943 1 94.38 123 GLN A CA 1
ATOM 976 C C . GLN A 1 123 ? -21.234 -3.359 -2.086 1 94.38 123 GLN A C 1
ATOM 978 O O . GLN A 1 123 ? -22.344 -3.906 -2.027 1 94.38 123 GLN A O 1
ATOM 983 N N . ASN A 1 124 ? -20.5 -3.473 -3.104 1 91.75 124 ASN A N 1
ATOM 984 C CA . ASN A 1 124 ? -20.875 -4.293 -4.254 1 91.75 124 ASN A CA 1
ATOM 985 C C . ASN A 1 124 ? -21.062 -5.754 -3.863 1 91.75 124 ASN A C 1
ATOM 987 O O . ASN A 1 124 ? -22 -6.402 -4.332 1 91.75 124 ASN A O 1
ATOM 991 N N . LEU A 1 125 ? -20.203 -6.258 -3.031 1 91.69 125 LEU A N 1
ATOM 992 C CA . LEU A 1 125 ? -20.328 -7.637 -2.576 1 91.69 125 LEU A CA 1
ATOM 993 C C . LEU A 1 125 ? -21.609 -7.84 -1.779 1 91.69 125 LEU A C 1
ATOM 995 O O . LEU A 1 125 ? -22.266 -8.883 -1.897 1 91.69 125 LEU A O 1
ATOM 999 N N . ILE A 1 126 ? -21.938 -6.828 -1.059 1 92.81 126 ILE A N 1
ATOM 1000 C CA . ILE A 1 126 ? -23.125 -6.922 -0.22 1 92.81 126 ILE A CA 1
ATOM 1001 C C . ILE A 1 126 ? -24.375 -6.797 -1.085 1 92.81 126 ILE A C 1
ATOM 1003 O O . ILE A 1 126 ? -25.297 -7.609 -0.974 1 92.81 126 ILE A O 1
ATOM 1007 N N . THR A 1 127 ? -24.453 -5.895 -1.994 1 92.75 127 THR A N 1
ATOM 1008 C CA . THR A 1 127 ? -25.656 -5.574 -2.756 1 92.75 127 THR A CA 1
ATOM 1009 C C . THR A 1 127 ? -25.812 -6.527 -3.938 1 92.75 127 THR A C 1
ATOM 1011 O O . THR A 1 127 ? -26.922 -6.988 -4.223 1 92.75 127 THR A O 1
ATOM 1014 N N . GLU A 1 128 ? -24.734 -6.816 -4.582 1 89.31 128 GLU A N 1
ATOM 1015 C CA . GLU A 1 128 ? -24.828 -7.562 -5.832 1 89.31 128 GLU A CA 1
ATOM 1016 C C . GLU A 1 128 ? -24.609 -9.055 -5.598 1 89.31 128 GLU A C 1
ATOM 1018 O O . GLU A 1 128 ? -25.125 -9.891 -6.344 1 89.31 128 GLU A O 1
ATOM 1023 N N . HIS A 1 129 ? -23.922 -9.438 -4.555 1 88.12 129 HIS A N 1
ATOM 1024 C CA . HIS A 1 129 ? -23.562 -10.844 -4.375 1 88.12 129 HIS A CA 1
ATOM 1025 C C . HIS A 1 129 ? -24.125 -11.383 -3.062 1 88.12 129 HIS A C 1
ATOM 1027 O O . HIS A 1 129 ? -23.719 -12.453 -2.602 1 88.12 129 HIS A O 1
ATOM 1033 N N . ASN A 1 130 ? -24.891 -10.578 -2.324 1 89.88 130 ASN A N 1
ATOM 1034 C CA . ASN A 1 130 ? -25.734 -10.969 -1.192 1 89.88 130 ASN A CA 1
ATOM 1035 C C . ASN A 1 130 ? -24.891 -11.391 0.008 1 89.88 130 ASN A C 1
ATOM 1037 O O . ASN A 1 130 ? -25.219 -12.352 0.701 1 89.88 130 ASN A O 1
ATOM 1041 N N . TYR A 1 131 ? -23.781 -10.828 0.141 1 90.62 131 TYR A N 1
ATOM 1042 C CA . TYR A 1 131 ? -23.031 -10.992 1.385 1 90.62 131 TYR A CA 1
ATOM 1043 C C . TYR A 1 131 ? -23.609 -10.117 2.488 1 90.62 131 TYR A C 1
ATOM 1045 O O . TYR A 1 131 ? -24.062 -8.992 2.232 1 90.62 131 TYR A O 1
ATOM 1053 N N . THR A 1 132 ? -23.688 -10.688 3.684 1 94.12 132 THR A N 1
ATOM 1054 C CA . THR A 1 132 ? -23.891 -9.812 4.832 1 94.12 132 THR A CA 1
ATOM 1055 C C . THR A 1 132 ? -22.562 -9.203 5.285 1 94.12 132 THR A C 1
ATOM 1057 O O . THR A 1 132 ? -21.5 -9.672 4.895 1 94.12 132 THR A O 1
ATOM 1060 N N . GLN A 1 133 ? -22.672 -8.141 6.016 1 93.62 133 GLN A N 1
ATOM 1061 C CA . GLN A 1 133 ? -21.453 -7.539 6.527 1 93.62 133 GLN A CA 1
ATOM 1062 C C . GLN A 1 133 ? -20.656 -8.531 7.371 1 93.62 133 GLN A C 1
ATOM 1064 O O . GLN A 1 133 ? -19.422 -8.555 7.32 1 93.62 133 GLN A O 1
ATOM 1069 N N . GLU A 1 134 ? -21.359 -9.32 8.078 1 92.94 134 GLU A N 1
ATOM 1070 C CA . GLU A 1 134 ? -20.734 -10.336 8.922 1 92.94 134 GLU A CA 1
ATOM 1071 C C . GLU A 1 134 ? -20.016 -11.391 8.07 1 92.94 134 GLU A C 1
ATOM 1073 O O . GLU A 1 134 ? -18.875 -11.766 8.359 1 92.94 134 GLU A O 1
ATOM 1078 N N . GLN A 1 135 ? -20.672 -11.891 7.082 1 89.81 135 GLN A N 1
ATOM 1079 C CA . GLN A 1 135 ? -20.094 -12.867 6.172 1 89.81 135 GLN A CA 1
ATOM 1080 C C . GLN A 1 135 ? -18.844 -12.312 5.484 1 89.81 135 GLN A C 1
ATOM 1082 O O . GLN A 1 135 ? -17.828 -12.992 5.395 1 89.81 135 GLN A O 1
ATOM 1087 N N . LEU A 1 136 ? -18.969 -11.117 5.016 1 90 136 LEU A N 1
ATOM 1088 C CA . LEU A 1 136 ? -17.844 -10.469 4.34 1 90 136 LEU A CA 1
ATOM 1089 C C . LEU A 1 136 ? -16.656 -10.305 5.285 1 90 136 LEU A C 1
ATOM 1091 O O . LEU A 1 136 ? -15.516 -10.547 4.895 1 90 136 LEU A O 1
ATOM 1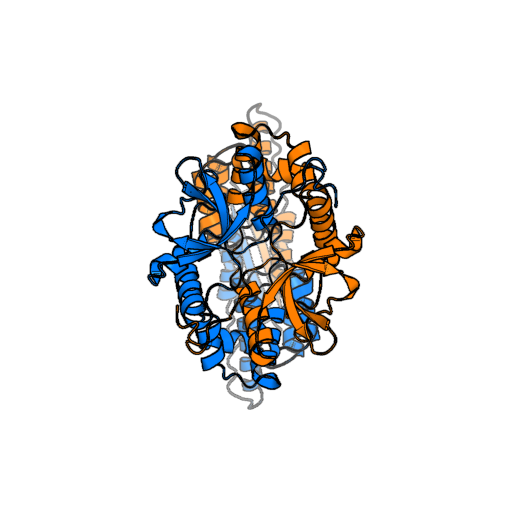095 N N . ALA A 1 137 ? -16.906 -9.891 6.453 1 90.69 137 ALA A N 1
ATOM 1096 C CA . ALA A 1 137 ? -15.875 -9.734 7.473 1 90.69 137 ALA A CA 1
ATOM 1097 C C . ALA A 1 137 ? -15.133 -11.039 7.703 1 90.69 137 ALA A C 1
ATOM 1099 O O . ALA A 1 137 ? -13.898 -11.055 7.805 1 90.69 137 ALA A O 1
ATOM 1100 N N . SER A 1 138 ? -15.828 -12.055 7.695 1 86.31 138 SER A N 1
ATOM 1101 C CA . SER A 1 138 ? -15.242 -13.375 7.906 1 86.31 138 SER A CA 1
ATOM 1102 C C . SER A 1 138 ? -14.383 -13.789 6.723 1 86.31 138 SER A C 1
ATOM 1104 O O . SER A 1 138 ? -13.297 -14.352 6.902 1 86.31 138 SER A O 1
ATOM 1106 N N . VAL A 1 139 ? -14.867 -13.5 5.602 1 81.31 139 VAL A N 1
ATOM 1107 C CA . VAL A 1 139 ? -14.188 -13.898 4.371 1 81.31 139 VAL A CA 1
ATOM 1108 C C . VAL A 1 139 ? -12.867 -13.148 4.234 1 81.31 139 VAL A C 1
ATOM 1110 O O . VAL A 1 139 ? -11.844 -13.742 3.875 1 81.31 139 VAL A O 1
ATOM 1113 N N . ILE A 1 140 ? -12.859 -11.898 4.559 1 84.31 140 ILE A N 1
ATOM 1114 C CA . ILE A 1 140 ? -11.672 -11.102 4.273 1 84.31 140 ILE A CA 1
ATOM 1115 C C . ILE A 1 140 ? -10.836 -10.945 5.539 1 84.31 140 ILE A C 1
ATOM 1117 O O . ILE A 1 140 ? -9.75 -10.352 5.512 1 84.31 140 ILE A O 1
ATOM 1121 N N . GLY A 1 141 ? -11.281 -11.539 6.605 1 83.56 141 GLY A N 1
ATOM 1122 C CA . GLY A 1 141 ? -10.516 -11.555 7.844 1 83.56 141 GLY A CA 1
ATOM 1123 C C . GLY A 1 141 ? -10.453 -10.195 8.523 1 83.56 141 GLY A C 1
ATOM 1124 O O . GLY A 1 141 ? -9.391 -9.781 8.992 1 83.56 141 GLY A O 1
ATOM 1125 N N . LYS A 1 142 ? -11.469 -9.461 8.523 1 88.88 142 LYS A N 1
ATOM 1126 C CA . LYS A 1 142 ? -11.57 -8.164 9.172 1 88.88 142 LYS A CA 1
ATOM 1127 C C . LYS A 1 142 ? -12.727 -8.133 10.172 1 88.88 142 LYS A C 1
ATOM 1129 O O . LYS A 1 142 ? -13.547 -9.047 10.195 1 88.88 142 LYS A O 1
ATOM 1134 N N . LYS A 1 143 ? -12.711 -7.082 10.969 1 89.44 143 LYS A N 1
ATOM 1135 C CA . LYS A 1 143 ? -13.836 -6.891 11.875 1 89.44 143 LYS A CA 1
ATOM 1136 C C . LYS A 1 143 ? -15.047 -6.328 11.133 1 89.44 143 LYS A C 1
ATOM 1138 O O . LYS A 1 143 ? -14.898 -5.547 10.195 1 89.44 143 LYS A O 1
ATOM 1143 N N . GLN A 1 144 ? -16.172 -6.766 11.578 1 93.38 144 GLN A N 1
ATOM 1144 C CA . GLN A 1 144 ? -17.406 -6.281 10.977 1 93.38 144 GLN A CA 1
ATOM 1145 C C . GLN A 1 144 ? -17.5 -4.762 11.062 1 93.38 144 GLN A C 1
ATOM 1147 O O . GLN A 1 144 ? -17.969 -4.109 10.125 1 93.38 144 GLN A O 1
ATOM 1152 N N . SER A 1 145 ? -17.094 -4.203 12.156 1 94.31 145 SER A N 1
ATOM 1153 C CA . SER A 1 145 ? -17.141 -2.756 12.359 1 94.31 145 SER A CA 1
ATOM 1154 C C . SER A 1 145 ? -16.297 -2.021 11.32 1 94.31 145 SER A C 1
ATOM 1156 O O . SER A 1 145 ? -16.672 -0.939 10.867 1 94.31 145 SER A O 1
ATOM 1158 N N . THR A 1 146 ? -15.203 -2.594 10.961 1 92 146 THR A N 1
ATOM 1159 C CA . THR A 1 146 ? -14.336 -2.016 9.945 1 92 146 THR A CA 1
ATOM 1160 C C . THR A 1 146 ? -15.047 -1.937 8.602 1 92 146 THR A C 1
ATOM 1162 O O . THR A 1 146 ? -14.961 -0.922 7.902 1 92 146 THR A O 1
ATOM 1165 N N . ILE A 1 147 ? -15.75 -2.99 8.312 1 94 147 ILE A N 1
ATOM 1166 C CA . ILE A 1 147 ? -16.5 -3.053 7.062 1 94 147 ILE A CA 1
ATOM 1167 C C . ILE A 1 147 ? -17.609 -1.996 7.07 1 94 147 ILE A C 1
ATOM 1169 O O . ILE A 1 147 ? -17.75 -1.237 6.109 1 94 147 ILE A O 1
ATOM 1173 N N . ALA A 1 148 ? -18.266 -1.942 8.195 1 95.5 148 ALA A N 1
ATOM 1174 C CA . ALA A 1 148 ? -19.359 -0.986 8.328 1 95.5 148 ALA A CA 1
ATOM 1175 C C . ALA A 1 148 ? -18.859 0.448 8.188 1 95.5 148 ALA A C 1
ATOM 1177 O O . ALA A 1 148 ? -19.453 1.255 7.473 1 95.5 148 ALA A O 1
ATOM 1178 N N . ASN A 1 149 ? -17.781 0.686 8.852 1 94.94 149 ASN A N 1
ATOM 1179 C CA . ASN A 1 149 ? -17.203 2.029 8.828 1 94.94 149 ASN A CA 1
ATOM 1180 C C . ASN A 1 149 ? -16.734 2.41 7.426 1 94.94 149 ASN A C 1
ATOM 1182 O O . ASN A 1 149 ? -16.891 3.559 7.004 1 94.94 149 ASN A O 1
ATOM 1186 N N . LYS A 1 150 ? -16.172 1.495 6.754 1 95.81 150 LYS A N 1
ATOM 1187 C CA . LYS A 1 150 ? -15.703 1.739 5.395 1 95.81 150 LYS A CA 1
ATOM 1188 C C . LYS A 1 150 ? -16.875 2.055 4.457 1 95.81 150 LYS A C 1
ATOM 1190 O O . LYS A 1 150 ? -16.812 3.02 3.691 1 95.81 150 LYS A O 1
ATOM 1195 N N . ILE A 1 151 ? -17.891 1.313 4.555 1 96.44 151 ILE A N 1
ATOM 1196 C CA . ILE A 1 151 ? -19.047 1.476 3.689 1 96.44 151 ILE A CA 1
ATOM 1197 C C . ILE A 1 151 ? -19.703 2.826 3.957 1 96.44 151 ILE A C 1
ATOM 1199 O O . ILE A 1 151 ? -20.203 3.477 3.033 1 96.44 151 ILE A O 1
ATOM 1203 N N . ARG A 1 152 ? -19.656 3.246 5.168 1 96.5 152 ARG A N 1
ATOM 1204 C CA . ARG A 1 152 ? -20.281 4.504 5.562 1 96.5 152 ARG A CA 1
ATOM 1205 C C . ARG A 1 152 ? -19.641 5.684 4.828 1 96.5 152 ARG A C 1
ATOM 1207 O O . ARG A 1 152 ? -20.281 6.719 4.641 1 96.5 152 ARG A O 1
ATOM 1214 N N . LEU A 1 153 ? -18.484 5.523 4.395 1 97.56 153 LEU A N 1
ATOM 1215 C CA . LEU A 1 153 ? -17.797 6.586 3.674 1 97.56 153 LEU A CA 1
ATOM 1216 C C . LEU A 1 153 ? -18.516 6.922 2.373 1 97.56 153 LEU A C 1
ATOM 1218 O O . LEU A 1 153 ? -18.375 8.031 1.849 1 97.56 153 LEU A O 1
ATOM 1222 N N . LEU A 1 154 ? -19.25 5.988 1.894 1 96.56 154 LEU A N 1
ATOM 1223 C CA . LEU A 1 154 ? -19.922 6.152 0.614 1 96.56 154 LEU A CA 1
ATOM 1224 C C . LEU A 1 154 ? -21.141 7.059 0.76 1 96.56 154 LEU A C 1
ATOM 1226 O O . LEU A 1 154 ? -21.766 7.441 -0.236 1 96.56 154 LEU A O 1
ATOM 1230 N N . LYS A 1 155 ? -21.406 7.387 1.968 1 96.44 155 LYS A N 1
ATOM 1231 C CA . LYS A 1 155 ? -22.484 8.352 2.209 1 96.44 155 LYS A CA 1
ATOM 1232 C C . LYS A 1 155 ? -22.047 9.758 1.826 1 96.44 155 LYS A C 1
ATOM 1234 O O . LYS A 1 155 ? -22.875 10.648 1.663 1 96.44 155 LYS A O 1
ATOM 1239 N N . LEU A 1 156 ? -20.812 9.969 1.728 1 97.12 156 LEU A N 1
ATOM 1240 C CA . LEU A 1 156 ? -20.297 11.266 1.288 1 97.12 156 LEU A CA 1
ATOM 1241 C C . LEU A 1 156 ? -20.672 11.523 -0.169 1 97.12 156 LEU A C 1
ATOM 1243 O O . LEU A 1 156 ? -20.625 10.609 -0.999 1 97.12 156 LEU A O 1
ATOM 1247 N N . PRO A 1 157 ? -20.984 12.75 -0.429 1 97 157 PRO A N 1
ATOM 1248 C CA . PRO A 1 157 ? -21.281 13.086 -1.823 1 97 157 PRO A CA 1
ATOM 1249 C C . PRO A 1 157 ? -20.094 12.852 -2.756 1 97 157 PRO A C 1
ATOM 1251 O O . PRO A 1 157 ? -18.953 12.945 -2.33 1 97 157 PRO A O 1
ATOM 1254 N N . GLN A 1 158 ? -20.406 12.602 -4.035 1 95.5 158 GLN A N 1
ATOM 1255 C CA . GLN A 1 158 ? -19.406 12.234 -5.035 1 95.5 158 GLN A CA 1
ATOM 1256 C C . GLN A 1 158 ? -18.328 13.312 -5.16 1 95.5 158 GLN A C 1
ATOM 1258 O O . GLN A 1 158 ? -17.141 12.992 -5.316 1 95.5 158 GLN A O 1
ATOM 1263 N N . ASN A 1 159 ? -18.75 14.5 -5.152 1 95.81 159 ASN A N 1
ATOM 1264 C CA . ASN A 1 159 ? -17.797 15.594 -5.301 1 95.81 159 ASN A CA 1
ATOM 1265 C C . ASN A 1 159 ? -16.797 15.625 -4.148 1 95.81 159 ASN A C 1
ATOM 1267 O O . ASN A 1 159 ? -15.617 15.898 -4.355 1 95.81 159 ASN A O 1
ATOM 1271 N N . ILE A 1 160 ? -17.266 15.336 -2.959 1 96.5 160 ILE A N 1
ATOM 1272 C CA . ILE A 1 160 ? -16.406 15.297 -1.786 1 96.5 160 ILE A CA 1
ATOM 1273 C C . ILE A 1 160 ? -15.453 14.109 -1.885 1 96.5 160 ILE A C 1
ATOM 1275 O O . ILE A 1 160 ? -14.258 14.25 -1.61 1 96.5 160 ILE A O 1
ATOM 1279 N N . ARG A 1 161 ? -16 13.023 -2.291 1 96.31 161 ARG A N 1
ATOM 1280 C CA . ARG A 1 161 ? -15.195 11.82 -2.457 1 96.31 161 ARG A CA 1
ATOM 1281 C C . ARG A 1 161 ? -14.062 12.055 -3.457 1 96.31 161 ARG A C 1
ATOM 1283 O O . ARG A 1 161 ? -12.922 11.664 -3.209 1 96.31 161 ARG A O 1
ATOM 1290 N N . LEU A 1 162 ? -14.32 12.664 -4.512 1 94 162 LEU A N 1
ATOM 1291 C CA . LEU A 1 162 ? -13.328 12.953 -5.547 1 94 162 LEU A CA 1
ATOM 1292 C C . LEU A 1 162 ? -12.242 13.875 -5.016 1 94 162 LEU A C 1
ATOM 1294 O O . LEU A 1 162 ? -11.055 13.648 -5.266 1 94 162 LEU A O 1
ATOM 1298 N N . LYS A 1 163 ? -12.641 14.836 -4.309 1 94.38 163 LYS A N 1
ATOM 1299 C CA . LYS A 1 163 ? -11.688 15.781 -3.742 1 94.38 163 LYS A CA 1
ATOM 1300 C C . LYS A 1 163 ? -10.75 15.094 -2.756 1 94.38 163 LYS A C 1
ATOM 1302 O O . LYS A 1 163 ? -9.555 15.398 -2.709 1 94.38 163 LYS A O 1
ATOM 1307 N N . LEU A 1 164 ? -11.312 14.227 -2.031 1 95.56 164 LEU A N 1
ATOM 1308 C CA . LEU A 1 164 ? -10.523 13.492 -1.051 1 95.56 164 LEU A CA 1
ATOM 1309 C C . LEU A 1 164 ? -9.406 12.711 -1.732 1 95.56 164 LEU A C 1
ATOM 1311 O O . LEU A 1 164 ? -8.25 12.766 -1.307 1 95.56 164 LEU A O 1
ATOM 1315 N N . ILE A 1 165 ? -9.758 12.039 -2.795 1 92.12 165 ILE A N 1
ATOM 1316 C CA . ILE A 1 165 ? -8.812 11.18 -3.496 1 92.12 165 ILE A CA 1
ATOM 1317 C C . ILE A 1 165 ? -7.816 12.039 -4.273 1 92.12 165 ILE A C 1
ATOM 1319 O O . ILE A 1 165 ? -6.605 11.805 -4.211 1 92.12 165 ILE A O 1
ATOM 1323 N N . GLU A 1 166 ? -8.281 13.047 -4.883 1 90.06 166 GLU A N 1
ATOM 1324 C CA . GLU A 1 166 ? -7.449 13.898 -5.73 1 90.06 166 GLU A CA 1
ATOM 1325 C C . GLU A 1 166 ? -6.402 14.641 -4.91 1 90.06 166 GLU A C 1
ATOM 1327 O O . GLU A 1 166 ? -5.32 14.953 -5.406 1 90.06 166 GLU A O 1
ATOM 1332 N N . ASN A 1 167 ? -6.762 14.867 -3.719 1 90 167 ASN A N 1
ATOM 1333 C CA . ASN A 1 167 ? -5.852 15.648 -2.891 1 90 167 ASN A CA 1
ATOM 1334 C C . ASN A 1 167 ? -5.125 14.773 -1.874 1 90 167 ASN A C 1
ATOM 1336 O O . ASN A 1 167 ? -4.559 15.281 -0.903 1 90 167 ASN A O 1
ATOM 1340 N N . ASN A 1 168 ? -5.27 13.477 -2.006 1 87.12 168 ASN A N 1
ATOM 1341 C CA . ASN A 1 168 ? -4.535 12.484 -1.237 1 87.12 168 ASN A CA 1
ATOM 1342 C C . ASN A 1 168 ? -4.836 12.594 0.255 1 87.12 168 ASN A C 1
ATOM 1344 O O . ASN A 1 168 ? -3.924 12.531 1.082 1 87.12 168 ASN A O 1
ATOM 1348 N N . LEU A 1 169 ? -6.016 12.883 0.568 1 90.88 169 LEU A N 1
ATOM 1349 C CA . LEU A 1 169 ? -6.438 12.875 1.965 1 90.88 169 LEU A CA 1
ATOM 1350 C C . LEU A 1 169 ? -6.684 11.453 2.451 1 90.88 169 LEU A C 1
ATOM 1352 O O . LEU A 1 169 ? -6.863 10.539 1.645 1 90.88 169 LEU A O 1
ATOM 1356 N N . THR A 1 170 ? -6.691 11.266 3.781 1 90.69 170 THR A N 1
ATOM 1357 C CA . THR A 1 170 ? -6.738 9.922 4.355 1 90.69 170 THR A CA 1
ATOM 1358 C C . THR A 1 170 ? -8.18 9.508 4.652 1 90.69 170 THR A C 1
ATOM 1360 O O . THR A 1 170 ? -9.094 10.336 4.598 1 90.69 170 THR A O 1
ATOM 1363 N N . GLU A 1 171 ? -8.258 8.195 4.902 1 94.38 171 GLU A N 1
ATOM 1364 C CA . GLU A 1 171 ? -9.555 7.648 5.301 1 94.38 171 GLU A CA 1
ATOM 1365 C C . GLU A 1 171 ? -10.086 8.352 6.547 1 94.38 171 GLU A C 1
ATOM 1367 O O . GLU A 1 171 ? -11.297 8.547 6.684 1 94.38 171 GLU A O 1
ATOM 1372 N N . ARG A 1 172 ? -9.227 8.727 7.406 1 93.06 172 ARG A N 1
ATOM 1373 C CA . ARG A 1 172 ? -9.633 9.367 8.648 1 93.06 172 ARG A CA 1
ATOM 1374 C C . ARG A 1 172 ? -10.188 10.766 8.391 1 93.06 172 ARG A C 1
ATOM 1376 O O . ARG A 1 172 ? -11.125 11.195 9.062 1 93.06 172 ARG A O 1
ATOM 1383 N N . HIS A 1 173 ? -9.617 11.445 7.461 1 94.94 173 HIS A N 1
ATOM 1384 C CA . HIS A 1 173 ? -10.211 12.703 7.035 1 94.94 173 HIS A CA 1
ATOM 1385 C C . HIS A 1 173 ? -11.648 12.508 6.566 1 94.94 173 HIS A C 1
ATOM 1387 O O . HIS A 1 173 ? -12.547 13.25 6.969 1 94.94 173 HIS A O 1
ATOM 1393 N N . ALA A 1 174 ? -11.797 11.5 5.742 1 96.88 174 ALA A N 1
ATOM 1394 C CA . ALA A 1 174 ? -13.109 11.195 5.18 1 96.88 174 ALA A CA 1
ATOM 1395 C C . ALA A 1 174 ? -14.117 10.898 6.281 1 96.88 174 ALA A C 1
ATOM 1397 O O . ALA A 1 174 ? -15.25 11.383 6.242 1 96.88 174 ALA A O 1
ATOM 1398 N N . ARG A 1 175 ? -13.688 10.141 7.203 1 96.31 175 ARG A N 1
ATOM 1399 C CA . ARG A 1 175 ? -14.562 9.773 8.312 1 96.31 175 ARG A CA 1
ATOM 1400 C C . ARG A 1 175 ? -14.977 11.008 9.109 1 96.31 175 ARG A C 1
ATOM 1402 O O . ARG A 1 175 ? -16.125 11.117 9.531 1 96.31 175 ARG A O 1
ATOM 1409 N N . ALA A 1 176 ? -14.094 11.867 9.305 1 95.69 176 ALA A N 1
ATOM 1410 C CA . ALA A 1 176 ? -14.391 13.094 10.039 1 95.69 176 ALA A CA 1
ATOM 1411 C C . ALA A 1 176 ? -15.438 13.93 9.312 1 95.69 176 ALA A C 1
ATOM 1413 O O . ALA A 1 176 ? -16.312 14.531 9.938 1 95.69 176 ALA A O 1
ATOM 1414 N N . MET A 1 177 ? -15.406 13.945 8.086 1 96.31 177 MET A N 1
ATOM 1415 C CA . MET A 1 177 ? -16.312 14.75 7.258 1 96.31 177 MET A CA 1
ATOM 1416 C C . MET A 1 177 ? -17.75 14.281 7.426 1 96.31 177 MET A C 1
ATOM 1418 O O . MET A 1 177 ? -18.688 15.07 7.238 1 96.31 177 MET A O 1
ATOM 1422 N N . LEU A 1 178 ? -17.875 13.039 7.801 1 96.19 178 LEU A N 1
ATOM 1423 C CA . LEU A 1 178 ? -19.219 12.453 7.938 1 96.19 178 LEU A CA 1
ATOM 1424 C C . LEU A 1 178 ? -19.969 13.102 9.094 1 96.19 178 LEU A C 1
ATOM 1426 O O . LEU A 1 178 ? -21.203 13 9.172 1 96.19 178 LEU A O 1
ATOM 1430 N N . ARG A 1 179 ? -19.312 13.703 9.953 1 94.44 179 ARG A N 1
ATOM 1431 C CA . ARG A 1 179 ? -19.922 14.32 11.117 1 94.44 179 ARG A CA 1
ATOM 1432 C C . ARG A 1 179 ? -20.641 15.609 10.742 1 94.44 179 ARG A C 1
ATOM 1434 O O . ARG A 1 179 ? -21.453 16.125 11.516 1 94.44 179 ARG A O 1
ATOM 1441 N N . LEU A 1 180 ? -20.344 16.109 9.648 1 94.94 180 LEU A N 1
ATOM 1442 C CA . LEU A 1 180 ? -20.938 17.375 9.219 1 94.94 180 LEU A CA 1
ATOM 1443 C C . LEU A 1 180 ? -22.328 17.156 8.656 1 94.94 180 LEU A C 1
ATOM 1445 O O . LEU A 1 180 ? -22.547 16.234 7.852 1 94.94 180 LEU A O 1
ATOM 1449 N N . PRO A 1 181 ? -23.281 17.984 8.953 1 91.81 181 PRO A N 1
ATOM 1450 C CA . PRO A 1 181 ? -24.688 17.703 8.664 1 91.81 181 PRO A CA 1
ATOM 1451 C C . PRO A 1 181 ? -25.078 18.062 7.234 1 91.81 181 PRO A C 1
ATOM 1453 O O . PRO A 1 181 ? -26.141 17.641 6.754 1 91.81 181 PRO A O 1
ATOM 1456 N N . SER A 1 182 ? -24.25 18.922 6.523 1 93.25 182 SER A N 1
ATOM 1457 C CA . SER A 1 182 ? -24.656 19.359 5.184 1 93.25 182 SER A CA 1
ATOM 1458 C C . SER A 1 182 ? -23.484 19.266 4.203 1 93.25 182 SER A C 1
ATOM 1460 O O . SER A 1 182 ? -22.328 19.391 4.602 1 93.25 182 SER A O 1
ATOM 1462 N N . GLU A 1 183 ? -23.844 19.094 2.994 1 95.06 183 GLU A N 1
ATOM 1463 C CA . GLU A 1 183 ? -22.859 19.031 1.93 1 95.06 183 GLU A CA 1
ATOM 1464 C C . GLU A 1 183 ? -22.109 20.359 1.802 1 95.06 183 GLU A C 1
ATOM 1466 O O . GLU A 1 183 ? -20.922 20.391 1.488 1 95.06 183 GLU A O 1
ATOM 1471 N N . GLU A 1 184 ? -22.812 21.406 1.997 1 94.44 184 GLU A N 1
ATOM 1472 C CA . GLU A 1 184 ? -22.219 22.734 1.919 1 94.44 184 GLU A CA 1
ATOM 1473 C C . GLU A 1 184 ? -21.094 22.891 2.934 1 94.44 184 GLU A C 1
ATOM 1475 O O . GLU A 1 184 ? -20.016 23.391 2.598 1 94.44 184 GLU A O 1
ATOM 1480 N N . LEU A 1 185 ? -21.375 22.453 4.094 1 94.19 185 LEU A N 1
ATOM 1481 C CA . LEU A 1 185 ? -20.359 22.516 5.145 1 94.19 185 LEU A CA 1
ATOM 1482 C C . LEU A 1 185 ? -19.188 21.594 4.832 1 94.19 185 LEU A C 1
ATOM 1484 O O . LEU A 1 185 ? -18.031 21.953 5.09 1 94.19 185 LEU A O 1
ATOM 1488 N N . GLN A 1 186 ? -19.516 20.484 4.305 1 96.69 186 GLN A N 1
ATOM 1489 C CA . GLN A 1 186 ? -18.453 19.547 3.92 1 96.69 186 GLN A CA 1
ATOM 1490 C C . GLN A 1 186 ? -17.531 20.172 2.873 1 96.69 186 GLN A C 1
ATOM 1492 O O . GLN A 1 186 ? -16.312 20.031 2.961 1 96.69 186 GLN A O 1
ATOM 1497 N N . ASN A 1 187 ? -18.141 20.828 1.949 1 96.38 187 ASN A N 1
ATOM 1498 C CA . ASN A 1 187 ? -17.359 21.484 0.91 1 96.38 187 ASN A CA 1
ATOM 1499 C C . ASN A 1 187 ? -16.469 22.578 1.49 1 96.38 187 ASN A C 1
ATOM 1501 O O . ASN A 1 187 ? -15.297 22.703 1.107 1 96.38 187 ASN A O 1
ATOM 1505 N N . SER A 1 188 ? -17.031 23.312 2.352 1 95.25 188 SER A N 1
ATOM 1506 C CA . SER A 1 188 ? -16.266 24.391 2.977 1 95.25 188 SER A CA 1
ATOM 1507 C C . SER A 1 188 ? -15.078 23.828 3.758 1 95.25 188 SER A C 1
ATOM 1509 O O . SER A 1 188 ? -13.969 24.344 3.646 1 95.25 188 SER A O 1
ATOM 1511 N N . ILE A 1 189 ? -15.32 22.828 4.457 1 95.5 189 ILE A N 1
ATOM 1512 C CA . ILE A 1 189 ? -14.297 22.266 5.328 1 95.5 189 ILE A CA 1
ATOM 1513 C C . ILE A 1 189 ? -13.211 21.594 4.48 1 95.5 189 ILE A C 1
ATOM 1515 O O . ILE A 1 189 ? -12.023 21.734 4.758 1 95.5 189 ILE A O 1
ATOM 1519 N N . ILE A 1 190 ? -13.586 20.859 3.492 1 96.06 190 ILE A N 1
ATOM 1520 C CA . ILE A 1 190 ? -12.594 20.172 2.68 1 96.06 190 ILE A CA 1
ATOM 1521 C C . ILE A 1 190 ? -11.711 21.188 1.957 1 96.06 190 ILE A C 1
ATOM 1523 O O . ILE A 1 190 ? -10.516 20.969 1.787 1 96.06 190 ILE A O 1
ATOM 1527 N N . ASP A 1 191 ? -12.297 22.234 1.523 1 95.31 191 ASP A N 1
ATOM 1528 C CA . ASP A 1 191 ? -11.508 23.297 0.897 1 95.31 191 ASP A CA 1
ATOM 1529 C C . ASP A 1 191 ? -10.484 23.875 1.872 1 95.31 191 ASP A C 1
ATOM 1531 O O . ASP A 1 191 ? -9.352 24.156 1.489 1 95.31 191 ASP A O 1
ATOM 1535 N N . LEU A 1 192 ? -10.922 24.047 3.033 1 93.5 192 LEU A N 1
ATOM 1536 C CA . LEU A 1 192 ? -10.031 24.531 4.086 1 93.5 192 LEU A CA 1
ATOM 1537 C C . LEU A 1 192 ? -8.891 23.562 4.324 1 93.5 192 LEU A C 1
ATOM 1539 O O . LEU A 1 192 ? -7.734 23.969 4.457 1 93.5 192 LEU A O 1
ATOM 1543 N N . ILE A 1 193 ? -9.227 22.297 4.414 1 92.31 193 ILE A N 1
ATOM 1544 C CA . ILE A 1 193 ? -8.25 21.25 4.652 1 92.31 193 ILE A CA 1
ATOM 1545 C C . ILE A 1 193 ? -7.18 21.281 3.561 1 92.31 193 ILE A C 1
ATOM 1547 O O . ILE A 1 193 ? -5.98 21.219 3.852 1 92.31 193 ILE A O 1
ATOM 1551 N N . ILE A 1 194 ? -7.594 21.438 2.365 1 90.88 194 ILE A N 1
ATOM 1552 C CA . ILE A 1 194 ? -6.707 21.406 1.208 1 90.88 194 ILE A CA 1
ATOM 1553 C C . ILE A 1 194 ? -5.852 22.672 1.185 1 90.88 194 ILE A C 1
ATOM 1555 O O . ILE A 1 194 ? -4.637 22.609 0.991 1 90.88 194 ILE A O 1
ATOM 1559 N N . LYS A 1 195 ? -6.402 23.75 1.355 1 89.44 195 LYS A N 1
ATOM 1560 C CA . LYS A 1 195 ? -5.727 25.047 1.287 1 89.44 195 LYS A CA 1
ATOM 1561 C C . LYS A 1 195 ? -4.664 25.172 2.377 1 89.44 195 LYS A C 1
ATOM 1563 O O . LYS A 1 195 ? -3.555 25.641 2.121 1 89.44 195 LYS A O 1
ATOM 1568 N N . LYS A 1 196 ? -5.012 24.688 3.539 1 86.44 196 LYS A N 1
ATOM 1569 C CA . LYS A 1 196 ? -4.121 24.859 4.68 1 86.44 196 LYS A CA 1
ATOM 1570 C C . LYS A 1 196 ? -3.293 23.609 4.941 1 86.44 196 LYS A C 1
ATOM 1572 O O . LYS A 1 196 ? -2.41 23.609 5.805 1 86.44 196 LYS A O 1
ATOM 1577 N N . GLY A 1 197 ? -3.697 22.547 4.305 1 83.31 197 GLY A N 1
ATOM 1578 C CA . GLY A 1 197 ? -2.975 21.297 4.516 1 83.31 197 GLY A CA 1
ATOM 1579 C C . GLY A 1 197 ? -3.168 20.719 5.906 1 83.31 197 GLY A C 1
ATOM 1580 O O . GLY A 1 197 ? -2.195 20.375 6.574 1 83.31 197 GLY A O 1
ATOM 1581 N N . LEU A 1 198 ? -4.34 20.641 6.367 1 84.56 198 LEU A N 1
ATOM 1582 C CA . LEU A 1 198 ? -4.637 20.219 7.734 1 84.56 198 LEU A CA 1
ATOM 1583 C C . LEU A 1 198 ? -4.465 18.719 7.883 1 84.56 198 LEU A C 1
ATOM 1585 O O . LEU A 1 198 ? -4.902 17.953 7.023 1 84.56 198 LEU A O 1
ATOM 1589 N N . ASN A 1 199 ? -3.805 18.312 8.992 1 82.62 199 ASN A N 1
ATOM 1590 C CA . ASN A 1 199 ? -3.807 16.906 9.359 1 82.62 199 ASN A CA 1
ATOM 1591 C C . ASN A 1 199 ? -5.137 16.484 9.977 1 82.62 199 ASN A C 1
ATOM 1593 O O . ASN A 1 199 ? -6.059 17.297 10.086 1 82.62 199 ASN A O 1
ATOM 1597 N N . VAL A 1 200 ? -5.223 15.227 10.312 1 87.56 200 VAL A N 1
ATOM 1598 C CA . VAL A 1 200 ? -6.492 14.68 10.781 1 87.56 200 VAL A CA 1
ATOM 1599 C C . VAL A 1 200 ? -6.895 15.375 12.086 1 87.56 200 VAL A C 1
ATOM 1601 O O . VAL A 1 200 ? -8.062 15.734 12.266 1 87.56 200 VAL A O 1
ATOM 1604 N N . LYS A 1 201 ? -5.969 15.484 12.898 1 84.12 201 LYS A N 1
ATOM 1605 C CA . LYS A 1 201 ? -6.246 16.109 14.188 1 84.12 201 LYS A CA 1
ATOM 1606 C C . LYS A 1 201 ? -6.785 17.531 14.016 1 84.12 201 LYS A C 1
ATOM 1608 O O . LYS A 1 201 ? -7.82 17.875 14.578 1 84.12 201 LYS A O 1
ATOM 1613 N N . ASN A 1 202 ? -6.152 18.328 13.234 1 84.81 202 ASN A N 1
ATOM 1614 C CA . ASN A 1 202 ? -6.57 19.703 12.992 1 84.81 202 ASN A CA 1
ATOM 1615 C C . ASN A 1 202 ? -7.895 19.75 12.234 1 84.81 202 ASN A C 1
ATOM 1617 O O . ASN A 1 202 ? -8.688 20.672 12.43 1 84.81 202 ASN A O 1
ATOM 1621 N N . THR A 1 203 ? -8.078 18.828 11.422 1 91.31 203 THR A N 1
ATOM 1622 C CA . THR A 1 203 ? -9.344 18.719 10.719 1 91.31 203 THR A CA 1
ATOM 1623 C C . THR A 1 203 ? -10.492 18.516 11.703 1 91.31 203 THR A C 1
ATOM 1625 O O . THR A 1 203 ? -11.523 19.188 11.617 1 91.31 203 THR A O 1
ATOM 1628 N N . GLU A 1 204 ? -10.242 17.562 12.562 1 92.94 204 GLU A N 1
ATOM 1629 C CA . GLU A 1 204 ? -11.266 17.297 13.562 1 92.94 204 GLU A CA 1
ATOM 1630 C C . GLU A 1 204 ? -11.555 18.547 14.406 1 92.94 204 GLU A C 1
ATOM 1632 O O . GLU A 1 204 ? -12.711 18.812 14.734 1 92.94 204 GLU A O 1
ATOM 1637 N N . GLU A 1 205 ? -10.602 19.25 14.68 1 89.38 205 GLU A N 1
ATOM 1638 C CA . GLU A 1 205 ? -10.766 20.484 15.438 1 89.38 205 GLU A CA 1
ATOM 1639 C C . GLU A 1 205 ? -11.578 21.5 14.648 1 89.38 205 GLU A C 1
ATOM 1641 O O . GLU A 1 205 ? -12.445 22.172 15.203 1 89.38 205 GLU A O 1
ATOM 1646 N N . ALA A 1 206 ? -11.242 21.656 13.453 1 90.31 206 ALA A N 1
ATOM 1647 C CA . ALA A 1 206 ? -11.977 22.578 12.594 1 90.31 206 ALA A CA 1
ATOM 1648 C C . ALA A 1 206 ? -13.453 22.188 12.516 1 90.31 206 ALA A C 1
ATOM 1650 O O . ALA A 1 206 ? -14.328 23.062 12.531 1 90.31 206 ALA A O 1
ATOM 1651 N N . ILE A 1 207 ? -13.703 20.984 12.438 1 93.12 207 ILE A N 1
ATOM 1652 C CA . ILE A 1 207 ? -15.07 20.484 12.352 1 93.12 207 ILE A CA 1
ATOM 1653 C C . ILE A 1 207 ? -15.805 20.75 13.656 1 93.12 207 ILE A C 1
ATOM 1655 O O . ILE A 1 207 ? -16.953 21.188 13.648 1 93.12 207 ILE A O 1
ATOM 1659 N N . ASP A 1 208 ? -15.141 20.438 14.695 1 89.56 208 ASP A N 1
ATOM 1660 C CA . ASP A 1 208 ? -15.734 20.719 16 1 89.56 208 ASP A CA 1
ATOM 1661 C C . ASP A 1 208 ? -16.109 22.188 16.141 1 89.56 208 ASP A C 1
ATOM 1663 O O . ASP A 1 208 ? -17.172 22.531 16.672 1 89.56 208 ASP A O 1
ATOM 1667 N N . LYS A 1 209 ? -15.227 23.031 15.703 1 86.62 209 LYS A N 1
ATOM 1668 C CA . LYS A 1 209 ? -15.484 24.469 15.734 1 86.62 209 LYS A CA 1
ATOM 1669 C C . LYS A 1 209 ? -16.719 24.828 14.914 1 86.62 209 LYS A C 1
ATOM 1671 O O . LYS A 1 209 ? -17.547 25.625 15.352 1 86.62 209 LYS A O 1
ATOM 1676 N N . GLU A 1 210 ? -16.766 24.234 13.789 1 88 210 GLU A N 1
ATOM 1677 C CA . GLU A 1 210 ? -17.891 24.5 12.906 1 88 210 GLU A CA 1
ATOM 1678 C C . GLU A 1 210 ? -19.203 24 13.523 1 88 210 GLU A C 1
ATOM 1680 O O . GLU A 1 210 ? -20.234 24.656 13.422 1 88 210 GLU A O 1
ATOM 1685 N N . LEU A 1 211 ? -19.156 22.922 14.141 1 87.19 211 LEU A N 1
ATOM 1686 C CA . LEU A 1 211 ? -20.344 22.328 14.758 1 87.19 211 LEU A CA 1
ATOM 1687 C C . LEU A 1 211 ? -20.797 23.141 15.969 1 87.19 211 LEU A C 1
ATOM 1689 O O . LEU A 1 211 ? -21.984 23.281 16.219 1 87.19 211 LEU A O 1
ATOM 1693 N N . LEU A 1 212 ? -19.875 23.656 16.656 1 81.38 212 LEU A N 1
ATOM 1694 C CA . LEU A 1 212 ? -20.172 24.516 17.797 1 81.38 212 LEU A CA 1
ATOM 1695 C C . LEU A 1 212 ? -20.859 25.797 17.344 1 81.38 212 LEU A C 1
ATOM 1697 O O . LEU A 1 212 ? -21.797 26.266 17.984 1 81.38 212 LEU A O 1
ATOM 1701 N N . LYS A 1 213 ? -20.422 26.297 16.281 1 80 213 LYS A N 1
ATOM 1702 C CA . LYS A 1 213 ? -21.047 27.484 15.703 1 80 213 LYS A CA 1
ATOM 1703 C C . LYS A 1 213 ? -22.5 27.219 15.352 1 80 213 LYS A C 1
ATOM 1705 O O . LYS A 1 213 ? -23.359 28.094 15.539 1 80 213 LYS A O 1
ATOM 1710 N N . LEU A 1 214 ? -22.734 26.125 14.836 1 77.19 214 LEU A N 1
ATOM 1711 C CA . LEU A 1 214 ? -24.094 25.75 14.43 1 77.19 214 LEU A CA 1
ATOM 1712 C C . LEU A 1 214 ? -25 25.578 15.641 1 77.19 214 LEU A C 1
ATOM 1714 O O . LEU A 1 214 ? -26.172 25.922 15.594 1 77.19 214 LEU A O 1
ATOM 1718 N N . ASP A 1 215 ? -24.516 24.969 16.609 1 71.5 215 ASP A N 1
ATOM 1719 C CA . ASP A 1 215 ? -25.281 24.766 17.828 1 71.5 215 ASP A CA 1
ATOM 1720 C C . ASP A 1 215 ? -25.594 26.109 18.5 1 71.5 215 ASP A C 1
ATOM 1722 O O . ASP A 1 215 ? -26.688 26.281 19.062 1 71.5 215 ASP A O 1
ATOM 1726 N N . ASN A 1 216 ? -24.641 26.969 18.469 1 58.72 216 ASN A N 1
ATOM 1727 C CA . ASN A 1 216 ? -24.844 28.281 19.078 1 58.72 216 ASN A CA 1
ATOM 1728 C C . ASN A 1 216 ? -25.844 29.109 18.266 1 58.72 216 ASN A C 1
ATOM 1730 O O . ASN A 1 216 ? -26.547 29.953 18.828 1 58.72 216 ASN A O 1
ATOM 1734 N N . LYS A 1 217 ? -25.906 28.906 17 1 53.16 217 LYS A N 1
ATOM 1735 C CA . LYS A 1 217 ? -26.891 29.625 16.203 1 53.16 217 LYS A CA 1
ATOM 1736 C C . LYS A 1 217 ? -28.297 29.125 16.484 1 53.16 217 LYS A C 1
ATOM 1738 O O . LYS A 1 217 ? -29.266 29.891 16.438 1 53.16 217 LYS A O 1
ATOM 1743 N N . ASP A 1 218 ? -28.5 27.859 16.609 1 48.25 218 ASP A N 1
ATOM 1744 C CA . ASP A 1 218 ? -29.828 27.344 16.906 1 48.25 218 ASP A CA 1
ATOM 1745 C C . ASP A 1 218 ? -30.328 27.859 18.25 1 48.25 218 ASP A C 1
ATOM 1747 O O . ASP A 1 218 ? -31.531 27.828 18.531 1 48.25 218 ASP A O 1
ATOM 1751 N N . ILE A 1 219 ? -29.531 28.203 19.156 1 37.97 219 ILE A N 1
ATOM 1752 C CA . ILE A 1 219 ? -30.016 28.766 20.406 1 37.97 219 ILE A CA 1
ATOM 1753 C C . ILE A 1 219 ? -30.562 30.172 20.156 1 37.97 219 ILE A C 1
ATOM 1755 O O . ILE A 1 219 ? -31.297 30.719 20.984 1 37.97 219 ILE A O 1
ATOM 1759 N N . GLY A 1 220 ? -30.156 30.859 19.031 1 35.72 220 GLY A N 1
ATOM 1760 C CA . GLY A 1 220 ? -30.594 32.25 18.922 1 35.72 220 GLY A CA 1
ATOM 1761 C C . GLY A 1 220 ? -32.062 32.375 18.562 1 35.72 220 GLY A C 1
ATOM 1762 O O . GLY A 1 220 ? -32.562 33.5 18.391 1 35.72 220 GLY A O 1
ATOM 1763 N N . LYS A 1 221 ? -32.75 31.578 17.969 1 35.72 221 LYS A N 1
ATOM 1764 C CA . LYS A 1 221 ? -34.094 32.094 17.641 1 35.72 221 LYS A CA 1
ATOM 1765 C C . LYS A 1 221 ? -34.938 32.312 18.891 1 35.72 221 LYS A C 1
ATOM 1767 O O . LYS A 1 221 ? -35.938 33 18.844 1 35.72 221 LYS A O 1
ATOM 1772 N N . ASP A 1 222 ? -35.219 31.406 19.734 1 34.75 222 ASP A N 1
ATOM 1773 C CA . ASP A 1 222 ? -35.938 31.891 20.906 1 34.75 222 ASP A CA 1
ATOM 1774 C C . ASP A 1 222 ? -35.062 32.875 21.719 1 34.75 222 ASP A C 1
ATOM 1776 O O . ASP A 1 222 ? -33.875 32.625 21.906 1 34.75 222 ASP A O 1
ATOM 1780 N N . GLY A 1 223 ? -35.344 34.281 21.75 1 30.39 223 GLY A N 1
ATOM 1781 C CA . GLY A 1 223 ? -34.719 35.562 21.984 1 30.39 223 GLY A CA 1
ATOM 1782 C C . GLY A 1 223 ? -33.75 35.562 23.172 1 30.39 223 GLY A C 1
ATOM 1783 O O . GLY A 1 223 ? -32.938 36.469 23.297 1 30.39 223 GLY A O 1
ATOM 1784 N N . LYS A 1 224 ? -34.312 35.438 24.438 1 31.95 224 LYS A N 1
ATOM 1785 C CA . LYS A 1 224 ? -33.812 36.062 25.656 1 31.95 224 LYS A CA 1
ATOM 1786 C C . LYS A 1 224 ? -32.406 35.594 25.984 1 31.95 224 LYS A C 1
ATOM 1788 O O . LYS A 1 224 ? -31.594 36.312 26.562 1 31.95 224 LYS A O 1
ATOM 1793 N N . LYS A 1 225 ? -32.281 34.281 26.328 1 33.44 225 LYS A N 1
ATOM 1794 C CA . LYS A 1 225 ? -31.078 34.125 27.156 1 33.44 225 LYS A CA 1
ATOM 1795 C C . LYS A 1 225 ? -29.812 34.344 26.328 1 33.44 225 LYS A C 1
ATOM 1797 O O . LYS A 1 225 ? -29.562 33.625 25.359 1 33.44 225 LYS A O 1
ATOM 1802 N N . ARG A 1 226 ? -29.391 35.625 26.156 1 30.91 226 ARG A N 1
ATOM 1803 C CA . ARG A 1 226 ? -28.156 36.312 25.734 1 30.91 226 ARG A CA 1
ATOM 1804 C C . ARG A 1 226 ? -26.922 35.531 26.156 1 30.91 226 ARG A C 1
ATOM 1806 O O . ARG A 1 226 ? -26.562 35.531 27.328 1 30.91 226 ARG A O 1
ATOM 1813 N N . ILE A 1 227 ? -26.875 34.312 26.062 1 29.44 227 ILE A N 1
ATOM 1814 C CA . ILE A 1 227 ? -25.531 33.875 26.438 1 29.44 227 ILE A CA 1
ATOM 1815 C C . ILE A 1 227 ? -24.5 34.781 25.75 1 29.44 227 ILE A C 1
ATOM 1817 O O . ILE A 1 227 ? -24.438 34.812 24.516 1 29.44 227 ILE A O 1
ATOM 1821 N N . LYS A 1 228 ? -24.156 35.969 26.328 1 30.09 228 LYS A N 1
ATOM 1822 C CA . LYS A 1 228 ? -22.984 36.844 26.297 1 30.09 228 LYS A CA 1
ATOM 1823 C C . LYS A 1 228 ? -21.766 36.094 25.797 1 30.09 228 LYS A C 1
ATOM 1825 O O . LYS A 1 228 ? -21.531 34.938 26.172 1 30.09 228 LYS A O 1
ATOM 1830 N N . GLY A 1 229 ? -21.312 36.406 24.672 1 30.44 229 GLY A N 1
ATOM 1831 C CA . GLY A 1 229 ? -20.125 36.281 23.844 1 30.44 229 GLY A CA 1
ATOM 1832 C C . GLY A 1 229 ? -18.844 36.219 24.641 1 30.44 229 GLY A C 1
ATOM 1833 O O . GLY A 1 229 ? -18.078 37.188 24.656 1 30.44 229 GLY A O 1
ATOM 1834 N N . ILE A 1 230 ? -18.844 35.75 25.875 1 28.75 230 ILE A N 1
ATOM 1835 C CA . ILE A 1 230 ? -17.641 35.781 26.688 1 28.75 230 ILE A CA 1
ATOM 1836 C C . ILE A 1 230 ? -16.516 35.062 25.969 1 28.75 230 ILE A C 1
ATOM 1838 O O . ILE A 1 230 ? -16.422 33.812 26.031 1 28.75 230 ILE A O 1
ATOM 1842 N N . PHE A 1 231 ? -16.578 34.875 24.703 1 32.88 231 PHE A N 1
ATOM 1843 C CA . PHE A 1 231 ? -15.25 34.531 24.188 1 32.88 231 PHE A CA 1
ATOM 1844 C C . PHE A 1 231 ? -14.211 35.5 24.781 1 32.88 231 PHE A C 1
ATOM 1846 O O . PHE A 1 231 ? -14.109 36.656 24.359 1 32.88 231 PHE A O 1
ATOM 1853 N N . GLY A 1 232 ? -14.102 35.688 25.984 1 32.88 232 GLY A N 1
ATOM 1854 C CA . GLY A 1 232 ? -13.266 36.5 26.859 1 32.88 232 GLY A CA 1
ATOM 1855 C C . GLY A 1 232 ? -11.852 36.656 26.344 1 32.88 232 GLY A C 1
ATOM 1856 O O . GLY A 1 232 ? -11.43 35.938 25.422 1 32.88 232 GLY A O 1
ATOM 1857 N N . SER A 1 233 ? -11.109 37.875 26.609 1 41.16 233 SER A N 1
ATOM 1858 C CA . SER A 1 233 ? -9.711 38.25 26.422 1 41.16 233 SER A CA 1
ATOM 1859 C C . SER A 1 233 ? -8.805 37.031 26.547 1 41.16 233 SER A C 1
ATOM 1861 O O . SER A 1 233 ? -7.785 36.938 25.859 1 41.16 233 SER A O 1
ATOM 1863 N N . LYS A 1 234 ? -9.289 36.219 27.266 1 40.59 234 LYS A N 1
ATOM 1864 C CA . LYS A 1 234 ? -8.438 35.094 27.641 1 40.59 234 LYS A CA 1
ATOM 1865 C C . LYS A 1 234 ? -8.289 34.094 26.469 1 40.59 234 LYS A C 1
ATOM 1867 O O . LYS A 1 234 ? -7.211 33.531 26.266 1 40.59 234 LYS A O 1
ATOM 1872 N N . ILE A 1 235 ? -9.383 33.969 25.734 1 43.16 235 ILE A N 1
ATOM 1873 C CA . ILE A 1 235 ? -9.258 32.969 24.672 1 43.16 235 ILE A CA 1
ATOM 1874 C C . ILE A 1 235 ? -8.328 33.531 23.578 1 43.16 235 ILE A C 1
ATOM 1876 O O . ILE A 1 235 ? -7.492 32.781 23.062 1 43.16 235 ILE A O 1
ATOM 1880 N N . TYR A 1 236 ? -8.477 34.812 23.219 1 45.81 236 TYR A N 1
ATOM 1881 C CA . TYR A 1 236 ? -7.535 35.375 22.266 1 45.81 236 TYR A CA 1
ATOM 1882 C C . TYR A 1 236 ? -6.117 35.344 22.812 1 45.81 236 TYR A C 1
ATOM 1884 O O . TYR A 1 236 ? -5.16 35.094 22.078 1 45.81 236 TYR A O 1
ATOM 1892 N N . ILE A 1 237 ? -6.164 35.594 24.141 1 47.69 237 ILE A N 1
ATOM 1893 C CA . ILE A 1 237 ? -4.859 35.531 24.781 1 47.69 237 ILE A CA 1
ATOM 1894 C C . ILE A 1 237 ? -4.305 34.125 24.734 1 47.69 237 ILE A C 1
ATOM 1896 O O . ILE A 1 237 ? -3.123 33.906 24.453 1 47.69 237 ILE A O 1
ATOM 1900 N N . ASN A 1 238 ? -5.125 33.219 24.938 1 48.25 238 ASN A N 1
ATOM 1901 C CA . ASN A 1 238 ? -4.641 31.859 24.906 1 48.25 238 ASN A CA 1
ATOM 1902 C C . ASN A 1 238 ? -4.211 31.438 23.516 1 48.25 238 ASN A C 1
ATOM 1904 O O . ASN A 1 238 ? -3.197 30.766 23.344 1 48.25 238 ASN A O 1
ATOM 1908 N N . THR A 1 239 ? -4.898 31.891 22.609 1 48.1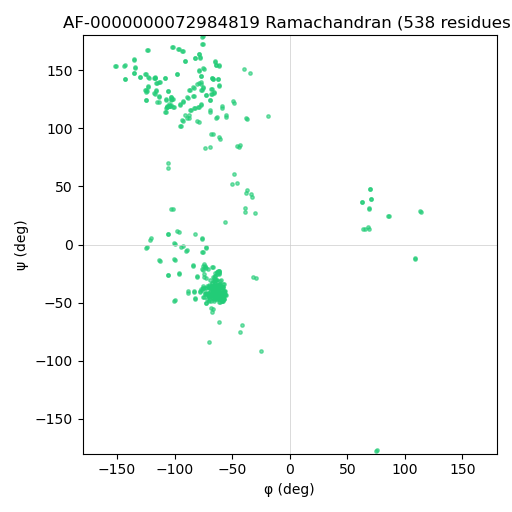6 239 THR A N 1
ATOM 1909 C CA . THR A 1 239 ? -4.508 31.609 21.234 1 48.16 239 THR A CA 1
ATOM 1910 C C . THR A 1 239 ? -3.209 32.312 20.875 1 48.16 239 THR A C 1
ATOM 1912 O O . THR A 1 239 ? -2.311 31.734 20.266 1 48.16 239 THR A O 1
ATOM 1915 N N . VAL A 1 240 ? -3.217 33.625 21.234 1 53.25 240 VAL A N 1
ATOM 1916 C CA . VAL A 1 240 ? -1.998 34.375 20.984 1 53.25 240 VAL A CA 1
ATOM 1917 C C . VAL A 1 240 ? -0.85 33.781 21.812 1 53.25 240 VAL A C 1
ATOM 1919 O O . VAL A 1 240 ? 0.265 33.656 21.297 1 53.25 240 VAL A O 1
ATOM 1922 N N . LYS A 1 241 ? -1.213 33.5 22.984 1 55.59 241 LYS A N 1
ATOM 1923 C CA . LYS A 1 241 ? -0.217 32.875 23.859 1 55.59 241 LYS A CA 1
ATOM 1924 C C . LYS A 1 241 ? 0.258 31.531 23.266 1 55.59 241 LYS A C 1
ATOM 1926 O O . LYS A 1 241 ? 1.455 31.234 23.281 1 55.59 241 LYS A O 1
ATOM 1931 N N . GLN A 1 242 ? -0.522 30.828 22.828 1 51.44 242 GLN A N 1
ATOM 1932 C CA . GLN A 1 242 ? -0.17 29.531 22.234 1 51.44 242 GLN A CA 1
ATOM 1933 C C . GLN A 1 242 ? 0.724 29.719 21 1 51.44 242 GLN A C 1
ATOM 1935 O O . GLN A 1 242 ? 1.666 28.953 20.797 1 51.44 242 GLN A O 1
ATOM 1940 N N . VAL A 1 243 ? 0.465 30.734 20.328 1 48.84 243 VAL A N 1
ATOM 1941 C CA . VAL A 1 243 ? 1.257 31 19.125 1 48.84 243 VAL A CA 1
ATOM 1942 C C . VAL A 1 243 ? 2.652 31.469 19.531 1 48.84 243 VAL A C 1
ATOM 1944 O O . VAL A 1 243 ? 3.654 30.984 19 1 48.84 243 VAL A O 1
ATOM 1947 N N . PHE A 1 244 ? 2.586 32.438 20.406 1 52.16 244 PHE A N 1
ATOM 1948 C CA . PHE A 1 244 ? 3.889 32.969 20.828 1 52.16 244 PHE A CA 1
ATOM 1949 C C . PHE A 1 244 ? 4.668 31.906 21.594 1 52.16 244 PHE A C 1
ATOM 1951 O O . PHE A 1 244 ? 5.891 31.828 21.484 1 52.16 244 PHE A O 1
ATOM 1958 N N . ASP A 1 245 ? 3.949 31.188 22.297 1 53.34 245 ASP A N 1
ATOM 1959 C CA . ASP A 1 245 ? 4.594 30.078 22.984 1 53.34 245 ASP A CA 1
ATOM 1960 C C . ASP A 1 245 ? 5.16 29.062 22 1 53.34 245 ASP A C 1
ATOM 1962 O O . ASP A 1 245 ? 6.254 28.531 22.203 1 53.34 245 ASP A O 1
ATOM 1966 N N . LYS A 1 246 ? 4.516 28.906 21.062 1 48.94 246 LYS A N 1
ATOM 1967 C CA . LYS A 1 246 ? 4.926 27.984 20 1 48.94 246 LYS A CA 1
ATOM 1968 C C . LYS A 1 246 ? 6.195 28.469 19.312 1 48.94 246 LYS A C 1
ATOM 1970 O O . LYS A 1 246 ? 7.027 27.656 18.891 1 48.94 246 LYS A O 1
ATOM 1975 N N . TYR A 1 247 ? 6.352 29.766 19.266 1 47.34 247 TYR A N 1
ATOM 1976 C CA . TYR A 1 247 ? 7.551 30.328 18.641 1 47.34 247 TYR A CA 1
ATOM 1977 C C . TYR A 1 247 ? 8.594 30.672 19.703 1 47.34 247 TYR A C 1
ATOM 1979 O O . TYR A 1 247 ? 9.578 31.344 19.422 1 47.34 247 TYR A O 1
ATOM 1987 N N . GLY A 1 248 ? 8.406 30.266 20.797 1 48.97 248 GLY A N 1
ATOM 1988 C CA . GLY A 1 248 ? 9.375 30.391 21.875 1 48.97 248 GLY A CA 1
ATOM 1989 C C . GLY A 1 248 ? 9.578 31.828 22.312 1 48.97 248 GLY A C 1
ATOM 1990 O O . GLY A 1 248 ? 10.656 32.188 22.797 1 48.97 248 GLY A O 1
ATOM 1991 N N . VAL A 1 249 ? 8.859 32.75 22.047 1 54.12 249 VAL A N 1
ATOM 1992 C CA . VAL A 1 249 ? 8.992 34.125 22.469 1 54.12 249 VAL A CA 1
ATOM 1993 C C . VAL A 1 249 ? 8.273 34.344 23.797 1 54.12 249 VAL A C 1
ATOM 1995 O O . VAL A 1 249 ? 7.082 34.031 23.922 1 54.12 249 VAL A O 1
ATOM 1998 N N . SER A 1 250 ? 9.117 34.531 24.766 1 59.16 250 SER A N 1
ATOM 1999 C CA . SER A 1 250 ? 8.531 34.938 26.047 1 59.16 250 SER A CA 1
ATOM 2000 C C . SER A 1 250 ? 7.914 36.312 25.969 1 59.16 250 SER A C 1
ATOM 2002 O O . SER A 1 250 ? 8.625 37.312 25.781 1 59.16 250 SER A O 1
ATOM 2004 N N . ALA A 1 251 ? 6.625 36.469 25.734 1 62.56 251 ALA A N 1
ATOM 2005 C CA . ALA A 1 251 ? 5.941 37.75 25.656 1 62.56 251 ALA A CA 1
ATOM 2006 C C . ALA A 1 251 ? 4.941 37.906 26.812 1 62.56 251 ALA A C 1
ATOM 2008 O O . ALA A 1 251 ? 4.512 36.906 27.406 1 62.56 251 ALA A O 1
ATOM 2009 N N . LYS A 1 252 ? 4.887 39.062 27.344 1 68.38 252 LYS A N 1
ATOM 2010 C CA . LYS A 1 252 ? 3.83 39.406 28.281 1 68.38 252 LYS A CA 1
ATOM 2011 C C . LYS A 1 252 ? 2.586 39.938 27.562 1 68.38 252 LYS A C 1
ATOM 2013 O O . LYS A 1 252 ? 2.691 40.656 26.562 1 68.38 252 LYS A O 1
ATOM 2018 N N . TYR A 1 253 ? 1.459 39.375 28 1 65.56 253 TYR A N 1
ATOM 2019 C CA . TYR A 1 253 ? 0.203 39.688 27.328 1 65.56 253 TYR A CA 1
ATOM 2020 C C . TYR A 1 253 ? -0.726 40.469 28.266 1 65.56 253 TYR A C 1
ATOM 2022 O O . TYR A 1 253 ? -0.799 40.156 29.453 1 65.56 253 TYR A O 1
ATOM 2030 N N . LYS A 1 254 ? -1.202 41.594 27.797 1 67.31 254 LYS A N 1
ATOM 2031 C CA . LYS A 1 254 ? -2.244 42.344 28.484 1 67.31 254 LYS A CA 1
ATOM 2032 C C . LYS A 1 254 ? -3.445 42.594 27.578 1 67.31 254 LYS A C 1
ATOM 2034 O O . LYS A 1 254 ? -3.285 42.812 26.375 1 67.31 254 LYS A O 1
ATOM 2039 N N . SER A 1 255 ? -4.637 42.312 28.125 1 65.75 255 SER A N 1
ATOM 2040 C CA . SER A 1 255 ? -5.832 42.594 27.344 1 65.75 255 SER A CA 1
ATOM 2041 C C . SER A 1 255 ? -6.711 43.625 28.047 1 65.75 255 SER A C 1
ATOM 2043 O O . SER A 1 255 ? -6.797 43.656 29.266 1 65.75 255 SER A O 1
ATOM 2045 N N . LYS A 1 256 ? -7.07 44.562 27.297 1 67.31 256 LYS A N 1
ATOM 2046 C CA . LYS A 1 256 ? -8.047 45.562 27.766 1 67.31 256 LYS A CA 1
ATOM 2047 C C . LYS A 1 256 ? -9.328 45.5 26.953 1 67.31 256 LYS A C 1
ATOM 2049 O O . LYS A 1 256 ? -9.289 45.406 25.719 1 67.31 256 LYS A O 1
ATOM 2054 N N . ASP A 1 257 ? -10.406 45.281 27.625 1 64.62 257 ASP A N 1
ATOM 2055 C CA . ASP A 1 257 ? -11.742 45.188 27.031 1 64.62 257 ASP A CA 1
ATOM 2056 C C . ASP A 1 257 ? -12.461 46.531 27.062 1 64.62 257 ASP A C 1
ATOM 2058 O O . ASP A 1 257 ? -12.711 47.094 28.141 1 64.62 257 ASP A O 1
ATOM 2062 N N . TYR A 1 258 ? -12.555 47.094 25.922 1 64 258 TYR A N 1
ATOM 2063 C CA . TYR A 1 258 ? -13.352 48.281 25.781 1 64 258 TYR A CA 1
ATOM 2064 C C . TYR A 1 258 ? -14.75 47.969 25.266 1 64 258 TYR A C 1
ATOM 2066 O O . TYR A 1 258 ? -15.039 46.844 24.906 1 64 258 TYR A O 1
ATOM 2074 N N . ASP A 1 259 ? -15.695 48.938 25.312 1 67 259 ASP A N 1
ATOM 2075 C CA . ASP A 1 259 ? -17.078 48.75 24.875 1 67 259 ASP A CA 1
ATOM 2076 C C . ASP A 1 259 ? -17.141 48.375 23.406 1 67 259 ASP A C 1
ATOM 2078 O O . ASP A 1 259 ? -17.969 47.531 23 1 67 259 ASP A O 1
ATOM 2082 N N . ASP A 1 260 ? -16.281 48.875 22.625 1 65.25 260 ASP A N 1
ATOM 2083 C CA . ASP A 1 260 ? -16.391 48.688 21.172 1 65.25 260 ASP A CA 1
ATOM 2084 C C . ASP A 1 260 ? -15.25 47.844 20.625 1 65.25 260 ASP A C 1
ATOM 2086 O O . ASP A 1 260 ? -15.281 47.438 19.469 1 65.25 260 ASP A O 1
ATOM 2090 N N . LYS A 1 261 ? -14.312 47.688 21.438 1 67.31 261 LYS A N 1
ATOM 2091 C CA . LYS A 1 261 ? -13.141 46.969 20.953 1 67.31 261 LYS A CA 1
ATOM 2092 C C . LYS A 1 261 ? -12.422 46.219 22.078 1 67.31 261 LYS A C 1
ATOM 2094 O O . LYS A 1 261 ? -12.609 46.562 23.25 1 67.31 261 LYS A O 1
ATOM 2099 N N . ILE A 1 262 ? -11.734 45.156 21.672 1 69.38 262 ILE A N 1
ATOM 2100 C CA . ILE A 1 262 ? -10.797 44.469 22.578 1 69.38 262 ILE A CA 1
ATOM 2101 C C . ILE A 1 262 ? -9.367 44.781 22.125 1 69.38 262 ILE A C 1
ATOM 2103 O O . ILE A 1 262 ? -9.055 44.688 20.938 1 69.38 262 ILE A O 1
ATOM 2107 N N . GLU A 1 263 ? -8.586 45.312 23.062 1 71.06 263 GLU A N 1
ATOM 2108 C CA . GLU A 1 263 ? -7.18 45.562 22.75 1 71.06 263 GLU A CA 1
ATOM 2109 C C . GLU A 1 263 ? -6.262 44.562 23.453 1 71.06 263 GLU A C 1
ATOM 2111 O O . GLU A 1 263 ? -6.359 44.375 24.672 1 71.06 263 GLU A O 1
ATOM 2116 N N . ILE A 1 264 ? -5.551 43.844 22.688 1 70.06 264 ILE A N 1
ATOM 2117 C CA . ILE A 1 264 ? -4.539 42.969 23.219 1 70.06 264 ILE A CA 1
ATOM 2118 C C . ILE A 1 264 ? -3.15 43.562 23 1 70.06 264 ILE A C 1
ATOM 2120 O O . ILE A 1 264 ? -2.793 43.938 21.891 1 70.06 264 ILE A O 1
ATOM 2124 N N . THR A 1 265 ? -2.428 43.812 24.094 1 72.56 265 THR A N 1
ATOM 2125 C CA . THR A 1 265 ? -1.061 44.312 24.016 1 72.56 265 THR A CA 1
ATOM 2126 C C . THR A 1 265 ? -0.059 43.219 24.344 1 72.56 265 THR A C 1
ATOM 2128 O O . THR A 1 265 ? -0.147 42.562 25.391 1 72.56 265 THR A O 1
ATOM 2131 N N . ILE A 1 266 ? 0.792 42.938 23.359 1 71.5 266 ILE A N 1
ATOM 2132 C CA . ILE A 1 266 ? 1.865 41.969 23.5 1 71.5 266 ILE A CA 1
ATOM 2133 C C . ILE A 1 266 ? 3.201 42.688 23.672 1 71.5 266 ILE A C 1
ATOM 2135 O O . ILE A 1 266 ? 3.578 43.5 22.844 1 71.5 266 ILE A O 1
ATOM 2139 N N . THR A 1 267 ? 3.854 42.469 24.766 1 71.81 267 THR A N 1
ATOM 2140 C CA . THR A 1 267 ? 5.16 43.062 25.031 1 71.81 267 THR A CA 1
ATOM 2141 C C . THR A 1 267 ? 6.258 42 24.938 1 71.81 267 THR A C 1
ATOM 2143 O O . THR A 1 267 ? 6.219 41 25.641 1 71.81 267 THR A O 1
ATOM 2146 N N . ILE A 1 268 ? 7.18 42.188 23.984 1 71.25 268 ILE A N 1
ATOM 2147 C CA . ILE A 1 268 ? 8.305 41.281 23.781 1 71.25 268 ILE A CA 1
ATOM 2148 C C . ILE A 1 268 ? 9.602 41.938 24.234 1 71.25 268 ILE A C 1
ATOM 2150 O O . ILE A 1 268 ? 10 42.969 23.688 1 71.25 268 ILE A O 1
ATOM 2154 N N . PRO A 1 269 ? 10.188 41.438 25.234 1 67.25 269 PRO A N 1
ATOM 2155 C CA . PRO A 1 269 ? 11.453 42.062 25.672 1 67.25 269 PRO A CA 1
ATOM 2156 C C . PRO A 1 269 ? 12.578 41.844 24.656 1 67.25 269 PRO A C 1
ATOM 2158 O O . PRO A 1 269 ? 12.656 40.781 24.016 1 67.25 269 PRO A O 1
ATOM 2161 N N . LYS A 1 270 ? 13.203 42.906 24.328 1 60.66 270 LYS A N 1
ATOM 2162 C CA . LYS A 1 270 ? 14.43 42.781 23.547 1 60.66 270 LYS A CA 1
ATOM 2163 C C . LYS A 1 270 ? 15.547 42.156 24.375 1 60.66 270 LYS A C 1
ATOM 2165 O O . LYS A 1 270 ? 15.711 42.469 25.562 1 60.66 270 LYS A O 1
ATOM 2170 N N . LYS A 1 271 ? 15.977 40.969 23.953 1 56 271 LYS A N 1
ATOM 2171 C CA . LYS A 1 271 ? 17.203 40.531 24.609 1 56 271 LYS A CA 1
ATOM 2172 C C . LYS A 1 271 ? 18.391 41.406 24.219 1 56 271 LYS A C 1
ATOM 2174 O O . LYS A 1 271 ? 18.453 41.875 23.094 1 56 271 LYS A O 1
ATOM 2179 N N . MET B 1 1 ? -6.555 -43.5 -3.65 1 18.33 1 MET B N 1
ATOM 2180 C CA . MET B 1 1 ? -7.73 -42.875 -4.25 1 18.33 1 MET B CA 1
ATOM 2181 C C . MET B 1 1 ? -8.023 -41.531 -3.602 1 18.33 1 MET B C 1
ATOM 2183 O O . MET B 1 1 ? -8.562 -41.469 -2.496 1 18.33 1 MET B O 1
ATOM 2187 N N . LEU B 1 2 ? -7.133 -40.688 -3.482 1 24.02 2 LEU B N 1
ATOM 2188 C CA . LEU B 1 2 ? -7.078 -39.594 -2.512 1 24.02 2 LEU B CA 1
ATOM 2189 C C . LEU B 1 2 ? -8.266 -38.656 -2.691 1 24.02 2 LEU B C 1
ATOM 2191 O O . LEU B 1 2 ? -8.484 -38.125 -3.785 1 24.02 2 LEU B O 1
ATOM 2195 N N . ILE B 1 3 ? -9.344 -38.938 -1.966 1 25 3 ILE B N 1
ATOM 2196 C CA . ILE B 1 3 ? -10.68 -38.344 -2.016 1 25 3 ILE B CA 1
ATOM 2197 C C . ILE B 1 3 ? -10.586 -36.812 -2.109 1 25 3 ILE B C 1
ATOM 2199 O O . ILE B 1 3 ? -10 -36.188 -1.238 1 25 3 ILE B O 1
ATOM 2203 N N . LYS B 1 4 ? -10.422 -36.312 -3.295 1 32.03 4 LYS B N 1
ATOM 2204 C CA . LYS B 1 4 ? -10.539 -34.938 -3.785 1 32.03 4 LYS B CA 1
ATOM 2205 C C . LYS B 1 4 ? -11.711 -34.219 -3.127 1 32.03 4 LYS B C 1
ATOM 2207 O O . LYS B 1 4 ? -12.805 -34.156 -3.684 1 32.03 4 LYS B O 1
ATOM 2212 N N . GLY B 1 5 ? -12.016 -34.531 -1.947 1 27.44 5 GLY B N 1
ATOM 2213 C CA . GLY B 1 5 ? -13.211 -34.125 -1.233 1 27.44 5 GLY B CA 1
ATOM 2214 C C . GLY B 1 5 ? -13.359 -32.625 -1.113 1 27.44 5 GLY B C 1
ATOM 2215 O O . GLY B 1 5 ? -12.359 -31.891 -1.067 1 27.44 5 GLY B O 1
ATOM 2216 N N . LYS B 1 6 ? -14.461 -32.094 -1.714 1 35.56 6 LYS B N 1
ATOM 2217 C CA . LYS B 1 6 ? -15.039 -30.766 -1.658 1 35.56 6 LYS B CA 1
ATOM 2218 C C . LYS B 1 6 ? -14.93 -30.172 -0.254 1 35.56 6 LYS B C 1
ATOM 2220 O O . LYS B 1 6 ? -15.648 -30.594 0.658 1 35.56 6 LYS B O 1
ATOM 2225 N N . LEU B 1 7 ? -13.906 -30.234 0.434 1 33.16 7 LEU B N 1
ATOM 2226 C CA . LEU B 1 7 ? -14.258 -29.562 1.682 1 33.16 7 LEU B CA 1
ATOM 2227 C C . LEU B 1 7 ? -14.914 -28.203 1.409 1 33.16 7 LEU B C 1
ATOM 2229 O O . LEU B 1 7 ? -14.523 -27.5 0.48 1 33.16 7 LEU B O 1
ATOM 2233 N N . ARG B 1 8 ? -16.016 -27.672 1.729 1 35.88 8 ARG B N 1
ATOM 2234 C CA . ARG B 1 8 ? -16.891 -26.5 1.717 1 35.88 8 ARG B CA 1
ATOM 2235 C C . ARG B 1 8 ? -16.078 -25.219 1.901 1 35.88 8 ARG B C 1
ATOM 2237 O O . ARG B 1 8 ? -15.352 -25.078 2.883 1 35.88 8 ARG B O 1
ATOM 2244 N N . GLY B 1 9 ? -15.82 -24.25 0.919 1 48.5 9 GLY B N 1
ATOM 2245 C CA . GLY B 1 9 ? -15.25 -22.906 0.967 1 48.5 9 GLY B CA 1
ATOM 2246 C C . GLY B 1 9 ? -13.859 -22.844 0.358 1 48.5 9 GLY B C 1
ATOM 2247 O O . GLY B 1 9 ? -13.203 -21.797 0.434 1 48.5 9 GLY B O 1
ATOM 2248 N N . MET B 1 10 ? -13.234 -24.047 0.084 1 51.81 10 MET B N 1
ATOM 2249 C CA . MET B 1 10 ? -11.859 -23.969 -0.385 1 51.81 10 MET B CA 1
ATOM 2250 C C . MET B 1 10 ? -11.805 -23.797 -1.897 1 51.81 10 MET B C 1
ATOM 2252 O O . MET B 1 10 ? -12.508 -24.484 -2.635 1 51.81 10 MET B O 1
ATOM 2256 N N . VAL B 1 11 ? -11.297 -22.672 -2.34 1 57.72 11 VAL B N 1
ATOM 2257 C CA . VAL B 1 11 ? -11.031 -22.391 -3.746 1 57.72 11 VAL B CA 1
ATOM 2258 C C . VAL B 1 11 ? -10.133 -23.469 -4.332 1 57.72 11 VAL B C 1
ATOM 2260 O O . VAL B 1 11 ? -9.094 -23.812 -3.754 1 57.72 11 VAL B O 1
ATOM 2263 N N . VAL B 1 12 ? -10.773 -24.344 -5.277 1 53.56 12 VAL B N 1
ATOM 2264 C CA . VAL B 1 12 ? -10.016 -25.391 -5.938 1 53.56 12 VAL B CA 1
ATOM 2265 C C . VAL B 1 12 ? -9.188 -24.812 -7.082 1 53.56 12 VAL B C 1
ATOM 2267 O O . VAL B 1 12 ? -9.742 -24.188 -8 1 53.56 12 VAL B O 1
ATOM 2270 N N . MET B 1 13 ? -7.918 -24.688 -6.891 1 59.81 13 MET B N 1
ATOM 2271 C CA . MET B 1 13 ? -6.996 -24.234 -7.93 1 59.81 13 MET B CA 1
ATOM 2272 C C . MET B 1 13 ? -6.496 -25.406 -8.766 1 59.81 13 MET B C 1
ATOM 2274 O O . MET B 1 13 ? -6.176 -26.469 -8.227 1 59.81 13 MET B O 1
ATOM 2278 N N . LYS B 1 14 ? -6.711 -25.203 -10.141 1 59.25 14 LYS B N 1
ATOM 2279 C CA . LYS B 1 14 ? -6.102 -26.219 -11 1 59.25 14 LYS B CA 1
ATOM 2280 C C . LYS B 1 14 ? -4.582 -26.219 -10.844 1 59.25 14 LYS B C 1
ATOM 2282 O O . LYS B 1 14 ? -3.971 -25.172 -10.656 1 59.25 14 LYS B O 1
ATOM 2287 N N . ASP B 1 15 ? -4.004 -27.438 -10.883 1 62.41 15 ASP B N 1
ATOM 2288 C CA . ASP B 1 15 ? -2.619 -27.719 -10.508 1 62.41 15 ASP B CA 1
ATOM 2289 C C . ASP B 1 15 ? -1.649 -27.188 -11.562 1 62.41 15 ASP B C 1
ATOM 2291 O O . ASP B 1 15 ? -0.432 -27.234 -11.375 1 62.41 15 ASP B O 1
ATOM 2295 N N . ASN B 1 16 ? -2.314 -26.625 -12.648 1 70.5 16 ASN B N 1
ATOM 2296 C CA . ASN B 1 16 ? -1.37 -26.312 -13.719 1 70.5 16 ASN B CA 1
ATOM 2297 C C . ASN B 1 16 ? -1.413 -24.844 -14.102 1 70.5 16 ASN B C 1
ATOM 2299 O O . ASN B 1 16 ? -2.473 -24.219 -14.062 1 70.5 16 ASN B O 1
ATOM 2303 N N . ILE B 1 17 ? -0.257 -24.344 -14.25 1 78.19 17 ILE B N 1
ATOM 2304 C CA . ILE B 1 17 ? -0.127 -23.031 -14.875 1 78.19 17 ILE B CA 1
ATOM 2305 C C . ILE B 1 17 ? -0.308 -23.156 -16.391 1 78.19 17 ILE B C 1
ATOM 2307 O O . ILE B 1 17 ? 0.342 -23.984 -17.031 1 78.19 17 ILE B O 1
ATOM 2311 N N . ASN B 1 18 ? -1.28 -22.484 -16.922 1 83.5 18 ASN B N 1
ATOM 2312 C CA . ASN B 1 18 ? -1.543 -22.484 -18.344 1 83.5 18 ASN B CA 1
ATOM 2313 C C . ASN B 1 18 ? -1.177 -21.141 -18.984 1 83.5 18 ASN B C 1
ATOM 2315 O O . ASN B 1 18 ? -1.253 -20.094 -18.328 1 83.5 18 ASN B O 1
ATOM 2319 N N . TYR B 1 19 ? -0.682 -21.25 -20.156 1 88.88 19 TYR B N 1
ATOM 2320 C CA . TYR B 1 19 ? -0.462 -20.016 -20.906 1 88.88 19 TYR B CA 1
ATOM 2321 C C . TYR B 1 19 ? -1.645 -19.719 -21.828 1 88.88 19 TYR B C 1
ATOM 2323 O O . TYR B 1 19 ? -1.983 -20.531 -22.688 1 88.88 19 TYR B O 1
ATOM 2331 N N . VAL B 1 20 ? -2.238 -18.625 -21.641 1 92.31 20 VAL B N 1
ATOM 2332 C CA . VAL B 1 20 ? -3.467 -18.266 -22.328 1 92.31 20 VAL B CA 1
ATOM 2333 C C . VAL B 1 20 ? -3.266 -16.953 -23.094 1 92.31 20 VAL B C 1
ATOM 2335 O O . VAL B 1 20 ? -2.561 -16.047 -22.625 1 92.31 20 VAL B O 1
ATOM 2338 N N . SER B 1 21 ? -3.891 -16.922 -24.25 1 94.56 21 SER B N 1
ATOM 2339 C CA . SER B 1 21 ? -3.846 -15.688 -25.031 1 94.56 21 SER B CA 1
ATOM 2340 C C . SER B 1 21 ? -4.492 -14.531 -24.266 1 94.56 21 SER B C 1
ATOM 2342 O O . SER B 1 21 ? -5.543 -14.703 -23.656 1 94.56 21 SER B O 1
ATOM 2344 N N . THR B 1 22 ? -3.816 -13.375 -24.328 1 94.88 22 THR B N 1
ATOM 2345 C CA . THR B 1 22 ? -4.34 -12.195 -23.656 1 94.88 22 THR B CA 1
ATOM 2346 C C . THR B 1 22 ? -5.699 -11.805 -24.219 1 94.88 22 THR B C 1
ATOM 2348 O O . THR B 1 22 ? -6.52 -11.203 -23.516 1 94.88 22 THR B O 1
ATOM 2351 N N . GLU B 1 23 ? -6.008 -12.164 -25.422 1 93 23 GLU B N 1
ATOM 2352 C CA . GLU B 1 23 ? -7.254 -11.805 -26.094 1 93 23 GLU B CA 1
ATOM 2353 C C . GLU B 1 23 ? -8.422 -12.633 -25.562 1 93 23 GLU B C 1
ATOM 2355 O O . GLU B 1 23 ? -9.578 -12.25 -25.734 1 93 23 GLU B O 1
ATOM 2360 N N . LEU B 1 24 ? -8.117 -13.773 -24.969 1 94.12 24 LEU B N 1
ATOM 2361 C CA . LEU B 1 24 ? -9.156 -14.672 -24.469 1 94.12 24 LEU B CA 1
ATOM 2362 C C . LEU B 1 24 ? -9.523 -14.344 -23.031 1 94.12 24 LEU B C 1
ATOM 2364 O O . LEU B 1 24 ? -10.453 -14.93 -22.469 1 94.12 24 LEU B O 1
ATOM 2368 N N . ILE B 1 25 ? -8.781 -13.391 -22.484 1 94.94 25 ILE B N 1
ATOM 2369 C CA . ILE B 1 25 ? -9.023 -13.039 -21.078 1 94.94 25 ILE B CA 1
ATOM 2370 C C . ILE B 1 25 ? -9.852 -11.758 -21.016 1 94.94 25 ILE B C 1
ATOM 2372 O O . ILE B 1 25 ? -9.406 -10.703 -21.469 1 94.94 25 ILE B O 1
ATOM 2376 N N . CYS B 1 26 ? -11.008 -11.875 -20.438 1 91.75 26 CYS B N 1
ATOM 2377 C CA . CYS B 1 26 ? -11.859 -10.703 -20.234 1 91.75 26 CYS B CA 1
ATOM 2378 C C . CYS B 1 26 ? -11.719 -10.156 -18.828 1 91.75 26 CYS B C 1
ATOM 2380 O O . CYS B 1 26 ? -11.484 -10.906 -17.891 1 91.75 26 CYS B O 1
ATOM 2382 N N . PRO B 1 27 ? -11.836 -8.859 -18.703 1 87 27 PRO B N 1
ATOM 2383 C CA . PRO B 1 27 ? -11.727 -8.266 -17.359 1 87 27 PRO B CA 1
ATOM 2384 C C . PRO B 1 27 ? -12.844 -8.711 -16.422 1 87 27 PRO B C 1
ATOM 2386 O O . PRO B 1 27 ? -13.891 -9.188 -16.875 1 87 27 PRO B O 1
ATOM 2389 N N . ASN B 1 28 ? -12.461 -8.633 -15.164 1 81.69 28 ASN B N 1
ATOM 2390 C CA . ASN B 1 28 ? -13.445 -8.945 -14.133 1 81.69 28 ASN B CA 1
ATOM 2391 C C . ASN B 1 28 ? -14.586 -7.926 -14.125 1 81.69 28 ASN B C 1
ATOM 2393 O O . ASN B 1 28 ? -14.336 -6.715 -14.148 1 81.69 28 ASN B O 1
ATOM 2397 N N . LEU B 1 29 ? -15.797 -8.406 -14.125 1 76 29 LEU B N 1
ATOM 2398 C CA . LEU B 1 29 ? -16.953 -7.531 -14.047 1 76 29 LEU B CA 1
ATOM 2399 C C . LEU B 1 29 ? -16.984 -6.773 -12.727 1 76 29 LEU B C 1
ATOM 2401 O O . LEU B 1 29 ? -17.5 -5.656 -12.656 1 76 29 LEU B O 1
ATOM 2405 N N . TYR B 1 30 ? -16.438 -7.461 -11.789 1 79.75 30 TYR B N 1
ATOM 2406 C CA . TYR B 1 30 ? -16.406 -6.871 -10.453 1 79.75 30 TYR B CA 1
ATOM 2407 C C . TYR B 1 30 ? -14.992 -6.398 -10.109 1 79.75 30 TYR B C 1
ATOM 2409 O O . TYR B 1 30 ? -14.258 -7.086 -9.391 1 79.75 30 TYR B O 1
ATOM 2417 N N . GLN B 1 31 ? -14.539 -5.5 -10.742 1 81.56 31 GLN B N 1
ATOM 2418 C CA . GLN B 1 31 ? -13.188 -4.98 -10.539 1 81.56 31 GLN B CA 1
ATOM 2419 C C . GLN B 1 31 ? -13.172 -3.906 -9.453 1 81.56 31 GLN B C 1
ATOM 2421 O O . GLN B 1 31 ? -13.711 -2.814 -9.648 1 81.56 31 GLN B O 1
ATOM 2426 N N . PRO B 1 32 ? -12.523 -4.312 -8.32 1 84 32 PRO B N 1
ATOM 2427 C CA . PRO B 1 32 ? -12.477 -3.336 -7.234 1 84 32 PRO B CA 1
ATOM 2428 C C . PRO B 1 32 ? -11.742 -2.055 -7.617 1 84 32 PRO B C 1
ATOM 2430 O O . PRO B 1 32 ? -12.094 -0.97 -7.148 1 84 32 PRO B O 1
ATOM 2433 N N . ARG B 1 33 ? -10.75 -2.172 -8.414 1 84.19 33 ARG B N 1
ATOM 2434 C CA . ARG B 1 33 ? -9.984 -1.012 -8.859 1 84.19 33 ARG B CA 1
ATOM 2435 C C . ARG B 1 33 ? -10.648 -0.34 -10.047 1 84.19 33 ARG B C 1
ATOM 2437 O O . ARG B 1 33 ? -10.922 -0.988 -11.062 1 84.19 33 ARG B O 1
ATOM 2444 N N . LYS B 1 34 ? -10.844 0.904 -9.906 1 80.5 34 LYS B N 1
ATOM 2445 C CA . LYS B 1 34 ? -11.547 1.623 -10.969 1 80.5 34 LYS B CA 1
ATOM 2446 C C . LYS B 1 34 ? -10.586 2.473 -11.789 1 80.5 34 LYS B C 1
ATOM 2448 O O . LYS B 1 34 ? -10.828 2.734 -12.969 1 80.5 34 LYS B O 1
ATOM 2453 N N . VAL B 1 35 ? -9.586 2.82 -11.188 1 83.06 35 VAL B N 1
ATOM 2454 C CA . VAL B 1 35 ? -8.617 3.689 -11.852 1 83.06 35 VAL B CA 1
ATOM 2455 C C . VAL B 1 35 ? -7.234 3.053 -11.805 1 83.06 35 VAL B C 1
ATOM 2457 O O . VAL B 1 35 ? -6.816 2.531 -10.766 1 83.06 35 VAL B O 1
ATOM 2460 N N . PHE B 1 36 ? -6.605 3.08 -12.984 1 86.5 36 PHE B N 1
ATOM 2461 C CA . PHE B 1 36 ? -5.262 2.525 -13.094 1 86.5 36 PHE B CA 1
ATOM 2462 C C . PHE B 1 36 ? -4.254 3.615 -13.445 1 86.5 36 PHE B C 1
ATOM 2464 O O . PHE B 1 36 ? -4.496 4.426 -14.344 1 86.5 36 PHE B O 1
ATOM 2471 N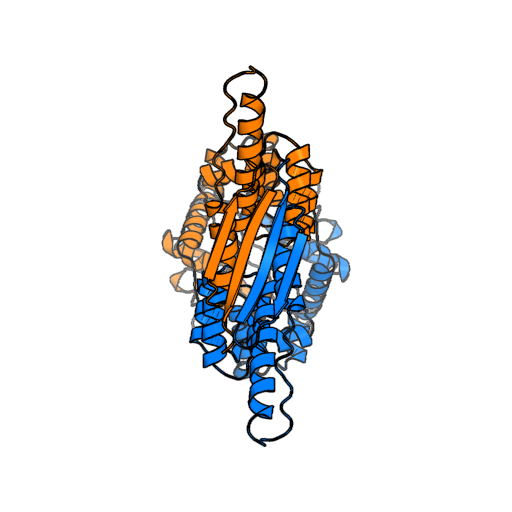 N . ASP B 1 37 ? -3.209 3.633 -12.75 1 87.56 37 ASP B N 1
ATOM 2472 C CA . ASP B 1 37 ? -2.123 4.574 -13 1 87.56 37 ASP B CA 1
ATOM 2473 C C . ASP B 1 37 ? -1.26 4.117 -14.172 1 87.56 37 ASP B C 1
ATOM 2475 O O . ASP B 1 37 ? -0.55 3.113 -14.078 1 87.56 37 ASP B O 1
ATOM 2479 N N . GLU B 1 38 ? -1.241 4.902 -15.141 1 90.06 38 GLU B N 1
ATOM 2480 C CA . GLU B 1 38 ? -0.537 4.527 -16.359 1 90.06 38 GLU B CA 1
ATOM 2481 C C . GLU B 1 38 ? 0.968 4.438 -16.125 1 90.06 38 GLU B C 1
ATOM 2483 O O . GLU B 1 38 ? 1.639 3.57 -16.688 1 90.06 38 GLU B O 1
ATOM 2488 N N . GLU B 1 39 ? 1.431 5.328 -15.383 1 87.19 39 GLU B N 1
ATOM 2489 C CA . GLU B 1 39 ? 2.861 5.293 -15.086 1 87.19 39 GLU B CA 1
ATOM 2490 C C . GLU B 1 39 ? 3.248 4 -14.375 1 87.19 39 GLU B C 1
ATOM 2492 O O . GLU B 1 39 ? 4.281 3.402 -14.688 1 87.19 39 GLU B O 1
ATOM 2497 N N . SER B 1 40 ? 2.441 3.604 -13.484 1 88 40 SER B N 1
ATOM 2498 C CA . SER B 1 40 ? 2.686 2.367 -12.75 1 88 40 SER B CA 1
ATOM 2499 C C . SER B 1 40 ? 2.596 1.152 -13.664 1 88 40 SER B C 1
ATOM 2501 O O . SER B 1 40 ? 3.373 0.205 -13.531 1 88 40 SER B O 1
ATOM 2503 N N . ILE B 1 41 ? 1.704 1.211 -14.602 1 91.88 41 ILE B N 1
ATOM 2504 C CA . ILE B 1 41 ? 1.543 0.123 -15.562 1 91.88 41 ILE B CA 1
ATOM 2505 C C . ILE B 1 41 ? 2.752 0.07 -16.484 1 91.88 41 ILE B C 1
ATOM 2507 O O . ILE B 1 41 ? 3.242 -1.013 -16.812 1 91.88 41 ILE B O 1
ATOM 2511 N N . ASP B 1 42 ? 3.219 1.234 -16.812 1 91.31 42 ASP B N 1
ATOM 2512 C CA . ASP B 1 42 ? 4.406 1.312 -17.656 1 91.31 42 ASP B CA 1
ATOM 2513 C C . ASP B 1 42 ? 5.621 0.71 -16.953 1 91.31 42 ASP B C 1
ATOM 2515 O O . ASP B 1 42 ? 6.398 -0.024 -17.562 1 91.31 42 ASP B O 1
ATOM 2519 N N . GLU B 1 43 ? 5.727 1.042 -15.758 1 87.94 43 GLU B N 1
ATOM 2520 C CA . GLU B 1 43 ? 6.816 0.492 -14.961 1 87.94 43 GLU B CA 1
ATOM 2521 C C . GLU B 1 43 ? 6.723 -1.028 -14.867 1 87.94 43 GLU B C 1
ATOM 2523 O O . GLU B 1 43 ? 7.73 -1.726 -15.008 1 87.94 43 GLU B O 1
ATOM 2528 N N . LEU B 1 44 ? 5.559 -1.484 -14.695 1 88.88 44 LEU B N 1
ATOM 2529 C CA . LEU B 1 44 ? 5.328 -2.924 -14.633 1 88.88 44 LEU B CA 1
ATOM 2530 C C . LEU B 1 44 ? 5.629 -3.584 -15.969 1 88.88 44 LEU B C 1
ATOM 2532 O O . LEU B 1 44 ? 6.219 -4.664 -16.016 1 88.88 44 LEU B O 1
ATOM 2536 N N . ALA B 1 45 ? 5.262 -2.938 -16.984 1 92.5 45 ALA B N 1
ATOM 2537 C CA . ALA B 1 45 ? 5.5 -3.449 -18.328 1 92.5 45 ALA B CA 1
ATOM 2538 C C . ALA B 1 45 ? 6.996 -3.613 -18.594 1 92.5 45 ALA B C 1
ATOM 2540 O O . ALA B 1 45 ? 7.418 -4.609 -19.188 1 92.5 45 ALA B O 1
ATOM 2541 N N . LYS B 1 46 ? 7.723 -2.682 -18.141 1 87.75 46 LYS B N 1
ATOM 2542 C CA . LYS B 1 46 ? 9.172 -2.754 -18.297 1 87.75 46 LYS B CA 1
ATOM 2543 C C . LYS B 1 46 ? 9.75 -3.957 -17.562 1 87.75 46 LYS B C 1
ATOM 2545 O O . LYS B 1 46 ? 10.602 -4.672 -18.094 1 87.75 46 LYS B O 1
ATOM 2550 N N . SER B 1 47 ? 9.242 -4.184 -16.406 1 85.06 47 SER B N 1
ATOM 2551 C CA . SER B 1 47 ? 9.695 -5.316 -15.602 1 85.06 47 SER B CA 1
ATOM 2552 C C . SER B 1 47 ? 9.305 -6.641 -16.25 1 85.06 47 SER B C 1
ATOM 2554 O O . SER B 1 47 ? 10.109 -7.57 -16.312 1 85.06 47 SER B O 1
ATOM 2556 N N . ILE B 1 48 ? 8.125 -6.672 -16.734 1 87.5 48 ILE B N 1
ATOM 2557 C CA . ILE B 1 48 ? 7.625 -7.883 -17.375 1 87.5 48 ILE B CA 1
ATOM 2558 C C . ILE B 1 48 ? 8.43 -8.164 -18.641 1 87.5 48 ILE B C 1
ATOM 2560 O O . ILE B 1 48 ? 8.703 -9.328 -18.953 1 87.5 48 ILE B O 1
ATOM 2564 N N . ASN B 1 49 ? 8.789 -7.141 -19.266 1 87.12 49 ASN B N 1
ATOM 2565 C CA . ASN B 1 49 ? 9.609 -7.293 -20.469 1 87.12 49 ASN B CA 1
ATOM 2566 C C . ASN B 1 49 ? 10.977 -7.879 -20.141 1 87.12 49 ASN B C 1
ATOM 2568 O O . ASN B 1 49 ? 11.531 -8.648 -20.938 1 87.12 49 ASN B O 1
ATOM 2572 N N . SER B 1 50 ? 11.461 -7.602 -18.984 1 78.56 50 SER B N 1
ATOM 2573 C CA . SER B 1 50 ? 12.789 -8.047 -18.578 1 78.56 50 SER B CA 1
ATOM 2574 C C . SER B 1 50 ? 12.742 -9.43 -17.938 1 78.56 50 SER B C 1
ATOM 2576 O O . SER B 1 50 ? 13.57 -10.289 -18.25 1 78.56 50 SER B O 1
ATOM 2578 N N . TYR B 1 51 ? 11.703 -9.719 -17.094 1 76.94 51 TYR B N 1
ATOM 2579 C CA . TYR B 1 51 ? 11.734 -10.922 -16.281 1 76.94 51 TYR B CA 1
ATOM 2580 C C . TYR B 1 51 ? 10.492 -11.773 -16.516 1 76.94 51 TYR B C 1
ATOM 2582 O O . TYR B 1 51 ? 10.383 -12.883 -15.984 1 76.94 51 TYR B O 1
ATOM 2590 N N . GLY B 1 52 ? 9.656 -11.258 -17.312 1 82.19 52 GLY B N 1
ATOM 2591 C CA . GLY B 1 52 ? 8.398 -11.961 -17.516 1 82.19 52 GLY B CA 1
ATOM 2592 C C . GLY B 1 52 ? 7.438 -11.805 -16.344 1 82.19 52 GLY B C 1
ATOM 2593 O O . GLY B 1 52 ? 7.711 -11.047 -15.414 1 82.19 52 GLY B O 1
ATOM 2594 N N . ILE B 1 53 ? 6.348 -12.453 -16.453 1 86.75 53 ILE B N 1
ATOM 2595 C CA . ILE B 1 53 ? 5.359 -12.438 -15.375 1 86.75 53 ILE B CA 1
ATOM 2596 C C . ILE B 1 53 ? 5.73 -13.469 -14.32 1 86.75 53 ILE B C 1
ATOM 2598 O O . ILE B 1 53 ? 5.75 -14.672 -14.594 1 86.75 53 ILE B O 1
ATOM 2602 N N . ILE B 1 54 ? 5.984 -12.969 -13.164 1 79.12 54 ILE B N 1
ATOM 2603 C CA . ILE B 1 54 ? 6.477 -13.828 -12.094 1 79.12 54 ILE B CA 1
ATOM 2604 C C . ILE B 1 54 ? 5.309 -14.547 -11.422 1 79.12 54 ILE B C 1
ATOM 2606 O O . ILE B 1 54 ? 5.383 -15.75 -11.156 1 79.12 54 ILE B O 1
ATOM 2610 N N . GLN B 1 55 ? 4.332 -13.789 -11.141 1 83.5 55 GLN B N 1
ATOM 2611 C CA . GLN B 1 55 ? 3.115 -14.383 -10.586 1 83.5 55 GLN B CA 1
ATOM 2612 C C . GLN B 1 55 ? 2.025 -14.492 -11.648 1 83.5 55 GLN B C 1
ATOM 2614 O O . GLN B 1 55 ? 1.642 -13.492 -12.258 1 83.5 55 GLN B O 1
ATOM 2619 N N . PRO B 1 56 ? 1.56 -15.648 -11.797 1 89.56 56 PRO B N 1
ATOM 2620 C CA . PRO B 1 56 ? 0.522 -15.812 -12.82 1 89.56 56 PRO B CA 1
ATOM 2621 C C . PRO B 1 56 ? -0.761 -15.055 -12.484 1 89.56 56 PRO B C 1
ATOM 2623 O O . PRO B 1 56 ? -1.008 -14.742 -11.32 1 89.56 56 PRO B O 1
ATOM 2626 N N . LEU B 1 57 ? -1.468 -14.82 -13.562 1 91.25 57 LEU B N 1
ATOM 2627 C CA . LEU B 1 57 ? -2.803 -14.258 -13.375 1 91.25 57 LEU B CA 1
ATOM 2628 C C . LEU B 1 57 ? -3.775 -15.328 -12.891 1 91.25 57 LEU B C 1
ATOM 2630 O O . LEU B 1 57 ? -3.586 -16.516 -13.156 1 91.25 57 LEU B O 1
ATOM 2634 N N . SER B 1 58 ? -4.773 -14.914 -12.164 1 90 58 SER B N 1
ATOM 2635 C CA . SER B 1 58 ? -5.848 -15.812 -11.766 1 90 58 SER B CA 1
ATOM 2636 C C . SER B 1 58 ? -7.094 -15.609 -12.617 1 90 58 SER B C 1
ATOM 2638 O O . SER B 1 58 ? -7.602 -14.484 -12.719 1 90 58 SER B O 1
ATOM 2640 N N . VAL B 1 59 ? -7.551 -16.719 -13.203 1 92.25 59 VAL B N 1
ATOM 2641 C CA . VAL B 1 59 ? -8.703 -16.609 -14.086 1 92.25 59 VAL B CA 1
ATOM 2642 C C . VAL B 1 59 ? -9.695 -17.734 -13.797 1 92.25 59 VAL B C 1
ATOM 2644 O O . VAL B 1 59 ? -9.352 -18.719 -13.133 1 92.25 59 VAL B O 1
ATOM 2647 N N . ARG B 1 60 ? -10.906 -17.516 -14.195 1 90.69 60 ARG B N 1
ATOM 2648 C CA . ARG B 1 60 ? -11.898 -18.578 -14.203 1 90.69 60 ARG B CA 1
ATOM 2649 C C . ARG B 1 60 ? -12.383 -18.859 -15.625 1 90.69 60 ARG B C 1
ATOM 2651 O O . ARG B 1 60 ? -12.5 -17.953 -16.438 1 90.69 60 ARG B O 1
ATOM 2658 N N . LYS B 1 61 ? -12.625 -20.094 -15.891 1 89.5 61 LYS B N 1
ATOM 2659 C CA . LYS B 1 61 ? -13.078 -20.484 -17.219 1 89.5 61 LYS B CA 1
ATOM 2660 C C . LYS B 1 61 ? -14.555 -20.156 -17.422 1 89.5 61 LYS B C 1
ATOM 2662 O O . LYS B 1 61 ? -15.367 -20.375 -16.531 1 89.5 61 LYS B O 1
ATOM 2667 N N . LEU B 1 62 ? -14.75 -19.562 -18.562 1 88.06 62 LEU B N 1
ATOM 2668 C CA . LEU B 1 62 ? -16.125 -19.281 -18.953 1 88.06 62 LEU B CA 1
ATOM 2669 C C . LEU B 1 62 ? -16.625 -20.297 -19.969 1 88.06 62 LEU B C 1
ATOM 2671 O O . LEU B 1 62 ? -15.859 -21.172 -20.406 1 88.06 62 LEU B O 1
ATOM 2675 N N . SER B 1 63 ? -17.906 -20.344 -20.312 1 80.69 63 SER B N 1
ATOM 2676 C CA . SER B 1 63 ? -18.562 -21.328 -21.172 1 80.69 63 SER B CA 1
ATOM 2677 C C . SER B 1 63 ? -17.969 -21.328 -22.578 1 80.69 63 SER B C 1
ATOM 2679 O O . SER B 1 63 ? -17.891 -22.375 -23.219 1 80.69 63 SER B O 1
ATOM 2681 N N . ASP B 1 64 ? -17.484 -20.312 -23.141 1 79.69 64 ASP B N 1
ATOM 2682 C CA . ASP B 1 64 ? -17.031 -20.203 -24.531 1 79.69 64 ASP B CA 1
ATOM 2683 C C . ASP B 1 64 ? -15.508 -20.281 -24.609 1 79.69 64 ASP B C 1
ATOM 2685 O O . ASP B 1 64 ? -14.898 -19.656 -25.484 1 79.69 64 ASP B O 1
ATOM 2689 N N . ASP B 1 65 ? -14.867 -20.969 -23.75 1 81.75 65 ASP B N 1
ATOM 2690 C CA . ASP B 1 65 ? -13.422 -21.125 -23.719 1 81.75 65 ASP B CA 1
ATOM 2691 C C . ASP B 1 65 ? -12.719 -19.797 -23.469 1 81.75 65 ASP B C 1
ATOM 2693 O O . ASP B 1 65 ? -11.562 -19.609 -23.844 1 81.75 65 ASP B O 1
ATOM 2697 N N . ASN B 1 66 ? -13.477 -18.906 -23.078 1 91.75 66 ASN B N 1
ATOM 2698 C CA . ASN B 1 66 ? -12.93 -17.641 -22.594 1 91.75 66 ASN B CA 1
ATOM 2699 C C . ASN B 1 66 ? -12.688 -17.688 -21.094 1 91.75 66 ASN B C 1
ATOM 2701 O O . ASN B 1 66 ? -13.117 -18.625 -20.406 1 91.75 66 ASN B O 1
ATOM 2705 N N . TYR B 1 67 ? -11.789 -16.766 -20.734 1 94.38 67 TYR B N 1
ATOM 2706 C CA . TYR B 1 67 ? -11.461 -16.672 -19.328 1 94.38 67 TYR B CA 1
ATOM 2707 C C . TYR B 1 67 ? -11.844 -15.312 -18.766 1 94.38 67 TYR B C 1
ATOM 2709 O O . TYR B 1 67 ? -11.781 -14.305 -19.469 1 94.38 67 TYR B O 1
ATOM 2717 N N . GLU B 1 68 ? -12.273 -15.352 -17.578 1 93.88 68 GLU B N 1
ATOM 2718 C CA . GLU B 1 68 ? -12.492 -14.102 -16.859 1 93.88 68 GLU B CA 1
ATOM 2719 C C . GLU B 1 68 ? -11.406 -13.867 -15.812 1 93.88 68 GLU B C 1
ATOM 2721 O O . GLU B 1 68 ? -11.094 -14.766 -15.023 1 93.88 68 GLU B O 1
ATOM 2726 N N . LEU B 1 69 ? -10.938 -12.719 -15.852 1 93.56 69 LEU B N 1
ATOM 2727 C CA . LEU B 1 69 ? -9.883 -12.359 -14.922 1 93.56 69 LEU B CA 1
ATOM 2728 C C . LEU B 1 69 ? -10.43 -12.203 -13.508 1 93.56 69 LEU B C 1
ATOM 2730 O O . LEU B 1 69 ? -11.461 -11.562 -13.305 1 93.56 69 LEU B O 1
ATOM 2734 N N . ILE B 1 70 ? -9.812 -12.859 -12.57 1 89.62 70 ILE B N 1
ATOM 2735 C CA . ILE B 1 70 ? -10.172 -12.711 -11.164 1 89.62 70 ILE B CA 1
ATOM 2736 C C . ILE B 1 70 ? -9.18 -11.766 -10.484 1 89.62 70 ILE B C 1
ATOM 2738 O O . ILE B 1 70 ? -9.586 -10.844 -9.773 1 89.62 70 ILE B O 1
ATOM 2742 N N . ALA B 1 71 ? -7.875 -11.992 -10.688 1 88.69 71 ALA B N 1
ATOM 2743 C CA . ALA B 1 71 ? -6.809 -11.164 -10.125 1 88.69 71 ALA B CA 1
ATOM 2744 C C . ALA B 1 71 ? -5.652 -11.016 -11.109 1 88.69 71 ALA B C 1
ATOM 2746 O O . ALA B 1 71 ? -5.309 -11.953 -11.82 1 88.69 71 ALA B O 1
ATOM 2747 N N . GLY B 1 72 ? -5.055 -9.82 -11.148 1 89.81 72 GLY B N 1
ATOM 2748 C CA . GLY B 1 72 ? -3.898 -9.578 -12 1 89.81 72 GLY B CA 1
ATOM 2749 C C . GLY B 1 72 ? -4.176 -8.594 -13.117 1 89.81 72 GLY B C 1
ATOM 2750 O O . GLY B 1 72 ? -3.559 -8.672 -14.18 1 89.81 72 GLY B O 1
ATOM 2751 N N . GLU B 1 73 ? -5.07 -7.699 -12.938 1 90.12 73 GLU B N 1
ATOM 2752 C CA . GLU B 1 73 ? -5.48 -6.77 -13.992 1 90.12 73 GLU B CA 1
ATOM 2753 C C . GLU B 1 73 ? -4.312 -5.895 -14.43 1 90.12 73 GLU B C 1
ATOM 2755 O O . GLU B 1 73 ? -4.133 -5.645 -15.625 1 90.12 73 GLU B O 1
ATOM 2760 N N . ARG B 1 74 ? -3.555 -5.422 -13.531 1 90.19 74 ARG B N 1
ATOM 2761 C CA . ARG B 1 74 ? -2.412 -4.59 -13.891 1 90.19 74 ARG B CA 1
ATOM 2762 C C . ARG B 1 74 ? -1.407 -5.371 -14.727 1 90.19 74 ARG B C 1
ATOM 2764 O O . ARG B 1 74 ? -0.85 -4.836 -15.688 1 90.19 74 ARG B O 1
ATOM 2771 N N . ARG B 1 75 ? -1.227 -6.578 -14.375 1 90.81 75 ARG B N 1
ATOM 2772 C CA . ARG B 1 75 ? -0.312 -7.438 -15.117 1 90.81 75 ARG B CA 1
ATOM 2773 C C . ARG B 1 75 ? -0.83 -7.695 -16.531 1 90.81 75 ARG B C 1
ATOM 2775 O O . ARG B 1 75 ? -0.055 -7.699 -17.484 1 90.81 75 ARG B O 1
ATOM 2782 N N . LEU B 1 76 ? -2.121 -7.895 -16.578 1 93.88 76 LEU B N 1
ATOM 2783 C CA . LEU B 1 76 ? -2.732 -8.102 -17.891 1 93.88 76 LEU B CA 1
ATOM 2784 C C . LEU B 1 76 ? -2.562 -6.875 -18.766 1 93.88 76 LEU B C 1
ATOM 2786 O O . LEU B 1 76 ? -2.166 -6.988 -19.922 1 93.88 76 LEU B O 1
ATOM 2790 N N . ARG B 1 77 ? -2.846 -5.781 -18.203 1 93.75 77 ARG B N 1
ATOM 2791 C CA . ARG B 1 77 ? -2.711 -4.527 -18.938 1 93.75 77 ARG B CA 1
ATOM 2792 C C . ARG B 1 77 ? -1.265 -4.301 -19.375 1 93.75 77 ARG B C 1
ATOM 2794 O O . ARG B 1 77 ? -1.006 -3.898 -20.516 1 93.75 77 ARG B O 1
ATOM 2801 N N . ALA B 1 78 ? -0.396 -4.543 -18.453 1 93.81 78 ALA B N 1
ATOM 2802 C CA . ALA B 1 78 ? 1.024 -4.395 -18.75 1 93.81 78 ALA B CA 1
ATOM 2803 C C . ALA B 1 78 ? 1.453 -5.352 -19.859 1 93.81 78 ALA B C 1
ATOM 2805 O O . ALA B 1 78 ? 2.199 -4.969 -20.766 1 93.81 78 ALA B O 1
ATOM 2806 N N . ALA B 1 79 ? 1.025 -6.574 -19.844 1 94.5 79 ALA B N 1
ATOM 2807 C CA . ALA B 1 79 ? 1.343 -7.582 -20.859 1 94.5 79 ALA B CA 1
ATOM 2808 C C . ALA B 1 79 ? 0.837 -7.156 -22.234 1 94.5 79 ALA B C 1
ATOM 2810 O O . ALA B 1 79 ? 1.556 -7.273 -23.234 1 94.5 79 ALA B O 1
ATOM 2811 N N . LYS B 1 80 ? -0.337 -6.672 -22.234 1 94.88 80 LYS B N 1
ATOM 2812 C CA . LYS B 1 80 ? -0.925 -6.211 -23.5 1 94.88 80 LYS B CA 1
ATOM 2813 C C . LYS B 1 80 ? -0.152 -5.023 -24.062 1 94.88 80 LYS B C 1
ATOM 2815 O O . LYS B 1 80 ? 0.057 -4.934 -25.281 1 94.88 80 LYS B O 1
ATOM 2820 N N . LYS B 1 81 ? 0.243 -4.227 -23.188 1 94.25 81 LYS B N 1
ATOM 2821 C CA . LYS B 1 81 ? 0.96 -3.023 -23.594 1 94.25 81 LYS B CA 1
ATOM 2822 C C . LYS B 1 81 ? 2.27 -3.373 -24.297 1 94.25 81 LYS B C 1
ATOM 2824 O O . LYS B 1 81 ? 2.674 -2.693 -25.25 1 94.25 81 LYS B O 1
ATOM 2829 N N . ILE B 1 82 ? 2.93 -4.348 -23.875 1 93.31 82 ILE B N 1
ATOM 2830 C CA . ILE B 1 82 ? 4.219 -4.695 -24.469 1 93.31 82 ILE B CA 1
ATOM 2831 C C . ILE B 1 82 ? 4.02 -5.738 -25.578 1 93.31 82 ILE B C 1
ATOM 2833 O O . ILE B 1 82 ? 4.988 -6.223 -26.156 1 93.31 82 ILE B O 1
ATOM 2837 N N . GLY B 1 83 ? 2.789 -6.156 -25.781 1 92.94 83 GLY B N 1
ATOM 2838 C CA . GLY B 1 83 ? 2.457 -7.027 -26.891 1 92.94 83 GLY B CA 1
ATOM 2839 C C . GLY B 1 83 ? 2.664 -8.5 -26.594 1 92.94 83 GLY B C 1
ATOM 2840 O O . GLY B 1 83 ? 2.936 -9.297 -27.484 1 92.94 83 GLY B O 1
ATOM 2841 N N . LEU B 1 84 ? 2.617 -8.844 -25.359 1 92.06 84 LEU B N 1
ATOM 2842 C CA . LEU B 1 84 ? 2.713 -10.258 -25.016 1 92.06 84 LEU B CA 1
ATOM 2843 C C . LEU B 1 84 ? 1.466 -11.008 -25.469 1 92.06 84 LEU B C 1
ATOM 2845 O O . LEU B 1 84 ? 0.347 -10.633 -25.109 1 92.06 84 LEU B O 1
ATOM 2849 N N . GLU B 1 85 ? 1.618 -12 -26.219 1 93.25 85 GLU B N 1
ATOM 2850 C CA . GLU B 1 85 ? 0.489 -12.734 -26.781 1 93.25 85 GLU B CA 1
ATOM 2851 C C . GLU B 1 85 ? -0.143 -13.664 -25.75 1 93.25 85 GLU B C 1
ATOM 2853 O O . GLU B 1 85 ? -1.365 -13.812 -25.703 1 93.25 85 GLU B O 1
ATOM 2858 N N . LYS B 1 86 ? 0.783 -14.305 -24.938 1 94.19 86 LYS B N 1
ATOM 2859 C CA . LYS B 1 86 ? 0.308 -15.25 -23.938 1 94.19 86 LYS B CA 1
ATOM 2860 C C . LYS B 1 86 ? 0.835 -14.891 -22.547 1 94.19 86 LYS B C 1
ATOM 2862 O O . LYS B 1 86 ? 1.938 -14.359 -22.422 1 94.19 86 LYS B O 1
ATOM 2867 N N . VAL B 1 87 ? -0.029 -15.188 -21.609 1 92.75 87 VAL B N 1
ATOM 2868 C CA . VAL B 1 87 ? 0.351 -14.93 -20.234 1 92.75 87 VAL B CA 1
ATOM 2869 C C . VAL B 1 87 ? 0.086 -16.172 -19.391 1 92.75 87 VAL B C 1
ATOM 2871 O O . VAL B 1 87 ? -0.836 -16.938 -19.672 1 92.75 87 VAL B O 1
ATOM 2874 N N . PRO B 1 88 ? 0.956 -16.422 -18.422 1 90.56 88 PRO B N 1
ATOM 2875 C CA . PRO B 1 88 ? 0.675 -17.531 -17.516 1 90.56 88 PRO B CA 1
ATOM 2876 C C . PRO B 1 88 ? -0.535 -17.266 -16.625 1 90.56 88 PRO B C 1
ATOM 2878 O O . PRO B 1 88 ? -0.659 -16.188 -16.047 1 90.56 88 PRO B O 1
ATOM 2881 N N . VAL B 1 89 ? -1.411 -18.297 -16.531 1 90.75 89 VAL B N 1
ATOM 2882 C CA . VAL B 1 89 ? -2.609 -18.141 -15.711 1 90.75 89 VAL B CA 1
ATOM 2883 C C . VAL B 1 89 ? -2.828 -19.375 -14.859 1 90.75 89 VAL B C 1
ATOM 2885 O O . VAL B 1 89 ? -2.389 -20.469 -15.219 1 90.75 89 VAL B O 1
ATOM 2888 N N . ILE B 1 90 ? -3.367 -19.125 -13.742 1 87.44 90 ILE B N 1
ATOM 2889 C CA . ILE B 1 90 ? -3.924 -20.203 -12.93 1 87.44 90 ILE B CA 1
ATOM 2890 C C . ILE B 1 90 ? -5.445 -20.203 -13.039 1 87.44 90 ILE B C 1
ATOM 2892 O O . ILE B 1 90 ? -6.09 -19.172 -12.852 1 87.44 90 ILE B O 1
ATOM 2896 N N . VAL B 1 91 ? -5.969 -21.344 -13.383 1 88.56 91 VAL B N 1
ATOM 2897 C CA . VAL B 1 91 ? -7.414 -21.438 -13.539 1 88.56 91 VAL B CA 1
ATOM 2898 C C . VAL B 1 91 ? -8.039 -21.906 -12.227 1 88.56 91 VAL B C 1
ATOM 2900 O O . VAL B 1 91 ? -7.672 -22.953 -11.688 1 88.56 91 VAL B O 1
ATOM 2903 N N . ILE B 1 92 ? -8.945 -21.078 -11.758 1 84.44 92 ILE B N 1
ATOM 2904 C CA . ILE B 1 92 ? -9.633 -21.406 -10.516 1 84.44 92 ILE B CA 1
ATOM 2905 C C . ILE B 1 92 ? -11.117 -21.609 -10.781 1 84.44 92 ILE B C 1
ATOM 2907 O O . ILE B 1 92 ? -11.719 -20.891 -11.57 1 84.44 92 ILE B O 1
ATOM 2911 N N . ASP B 1 93 ? -11.641 -22.625 -10.117 1 85.94 93 ASP B N 1
ATOM 2912 C CA . ASP B 1 93 ? -13.062 -22.922 -10.25 1 85.94 93 ASP B CA 1
ATOM 2913 C C . ASP B 1 93 ? -13.867 -22.266 -9.133 1 85.94 93 ASP B C 1
ATOM 2915 O O . ASP B 1 93 ? -13.898 -22.766 -8.008 1 85.94 93 ASP B O 1
ATOM 2919 N N . VAL B 1 94 ? -14.516 -21.141 -9.484 1 84.31 94 VAL B N 1
ATOM 2920 C CA . VAL B 1 94 ? -15.266 -20.406 -8.477 1 84.31 94 VAL B CA 1
ATOM 2921 C C . VAL B 1 94 ? -16.531 -19.828 -9.102 1 84.31 94 VAL B C 1
ATOM 2923 O O . VAL B 1 94 ? -16.609 -19.625 -10.312 1 84.31 94 VAL B O 1
ATOM 2926 N N . THR B 1 95 ? -17.531 -19.609 -8.211 1 85.38 95 THR B N 1
ATOM 2927 C CA . THR B 1 95 ? -18.766 -18.969 -8.625 1 85.38 95 THR B CA 1
ATOM 2928 C C . THR B 1 95 ? -18.578 -17.469 -8.789 1 85.38 95 THR B C 1
ATOM 2930 O O . THR B 1 95 ? -17.516 -16.922 -8.438 1 85.38 95 THR B O 1
ATOM 2933 N N . ASP B 1 96 ? -19.625 -16.812 -9.312 1 83.62 96 ASP B N 1
ATOM 2934 C CA . ASP B 1 96 ? -19.578 -15.359 -9.438 1 83.62 96 ASP B CA 1
ATOM 2935 C C . ASP B 1 96 ? -19.375 -14.695 -8.078 1 83.62 96 ASP B C 1
ATOM 2937 O O . ASP B 1 96 ? -18.562 -13.781 -7.945 1 83.62 96 ASP B O 1
ATOM 2941 N N . ARG B 1 97 ? -20.094 -15.227 -7.188 1 84 97 ARG B N 1
ATOM 2942 C CA . ARG B 1 97 ? -20.047 -14.688 -5.832 1 84 97 ARG B CA 1
ATOM 2943 C C . ARG B 1 97 ? -18.656 -14.859 -5.227 1 84 97 ARG B C 1
ATOM 2945 O O . ARG B 1 97 ? -18.109 -13.922 -4.652 1 84 97 ARG B O 1
ATOM 2952 N N . GLU B 1 98 ? -18.141 -15.93 -5.453 1 83.19 98 GLU B N 1
ATOM 2953 C CA . GLU B 1 98 ? -16.812 -16.219 -4.902 1 83.19 98 GLU B CA 1
ATOM 2954 C C . GLU B 1 98 ? -15.727 -15.445 -5.637 1 83.19 98 GLU B C 1
ATOM 2956 O O . GLU B 1 98 ? -14.75 -15.008 -5.027 1 83.19 98 GLU B O 1
ATOM 2961 N N . SER B 1 99 ? -15.922 -15.328 -6.934 1 85.75 99 SER B N 1
ATOM 2962 C CA . SER B 1 99 ? -14.953 -14.602 -7.746 1 85.75 99 SER B CA 1
ATOM 2963 C C . SER B 1 99 ? -14.789 -13.164 -7.262 1 85.75 99 SER B C 1
ATOM 2965 O O . SER B 1 99 ? -13.664 -12.672 -7.133 1 85.75 99 SER B O 1
ATOM 2967 N N . ALA B 1 100 ? -15.859 -12.539 -6.996 1 86.44 100 ALA B N 1
ATOM 2968 C CA . ALA B 1 100 ? -15.836 -11.156 -6.531 1 86.44 100 ALA B CA 1
ATOM 2969 C C . ALA B 1 100 ? -15.148 -11.047 -5.172 1 86.44 100 ALA B C 1
ATOM 2971 O O . ALA B 1 100 ? -14.359 -10.125 -4.941 1 86.44 100 ALA B O 1
ATOM 2972 N N . ALA B 1 101 ? -15.461 -11.93 -4.328 1 85.31 101 ALA B N 1
ATOM 2973 C CA . ALA B 1 101 ? -14.875 -11.938 -2.992 1 85.31 101 ALA B CA 1
ATOM 2974 C C . ALA B 1 101 ? -13.367 -12.188 -3.053 1 85.31 101 ALA B C 1
ATOM 2976 O O . ALA B 1 101 ? -12.594 -11.539 -2.346 1 85.31 101 ALA B O 1
ATOM 2977 N N . ILE B 1 102 ? -12.984 -13.055 -3.906 1 84 102 ILE B N 1
ATOM 2978 C CA . ILE B 1 102 ? -11.578 -13.406 -4.055 1 84 102 ILE B CA 1
ATOM 2979 C C . ILE B 1 102 ? -10.805 -12.211 -4.617 1 84 102 ILE B C 1
ATOM 2981 O O . ILE B 1 102 ? -9.695 -11.922 -4.172 1 84 102 ILE B O 1
ATOM 2985 N N . ALA B 1 103 ? -11.383 -11.578 -5.574 1 85.88 103 ALA B N 1
ATOM 2986 C CA . ALA B 1 103 ? -10.758 -10.398 -6.16 1 85.88 103 ALA B CA 1
ATOM 2987 C C . ALA B 1 103 ? -10.484 -9.336 -5.098 1 85.88 103 ALA B C 1
ATOM 2989 O O . ALA B 1 103 ? -9.406 -8.734 -5.074 1 85.88 103 ALA B O 1
ATOM 2990 N N . LEU B 1 104 ? -11.438 -9.195 -4.273 1 87.62 104 LEU B N 1
ATOM 2991 C CA . LEU B 1 104 ? -11.281 -8.219 -3.199 1 87.62 104 LEU B CA 1
ATOM 2992 C C . LEU B 1 104 ? -10.25 -8.688 -2.178 1 87.62 104 LEU B C 1
ATOM 2994 O O . LEU B 1 104 ? -9.406 -7.902 -1.737 1 87.62 104 LEU B O 1
ATOM 2998 N N . LEU B 1 105 ? -10.32 -9.859 -1.809 1 85.56 105 LEU B N 1
ATOM 2999 C CA . LEU B 1 105 ? -9.43 -10.438 -0.809 1 85.56 105 LEU B CA 1
ATOM 3000 C C . LEU B 1 105 ? -7.973 -10.281 -1.222 1 85.56 105 LEU B C 1
ATOM 3002 O O . LEU B 1 105 ? -7.125 -9.914 -0.402 1 85.56 105 LEU B O 1
ATOM 3006 N N . GLU B 1 106 ? -7.648 -10.523 -2.434 1 81.44 106 GLU B N 1
ATOM 3007 C CA . GLU B 1 106 ? -6.289 -10.406 -2.955 1 81.44 106 GLU B CA 1
ATOM 3008 C C . GLU B 1 106 ? -5.762 -8.984 -2.828 1 81.44 106 GLU B C 1
ATOM 3010 O O . GLU B 1 106 ? -4.578 -8.773 -2.559 1 81.44 106 GLU B O 1
ATOM 3015 N N . ASN B 1 107 ? -6.551 -8.078 -3.004 1 81.88 107 ASN B N 1
ATOM 3016 C CA . ASN B 1 107 ? -6.156 -6.676 -2.949 1 81.88 107 ASN B CA 1
ATOM 3017 C C . ASN B 1 107 ? -5.945 -6.207 -1.511 1 81.88 107 ASN B C 1
ATOM 3019 O O . ASN B 1 107 ? -5.02 -5.445 -1.229 1 81.88 107 ASN B O 1
ATOM 3023 N N . ILE B 1 108 ? -6.801 -6.707 -0.644 1 82.62 108 ILE B N 1
ATOM 3024 C CA . ILE B 1 108 ? -6.785 -6.207 0.726 1 82.62 108 ILE B CA 1
ATOM 3025 C C . ILE B 1 108 ? -5.664 -6.883 1.513 1 82.62 108 ILE B C 1
ATOM 3027 O O . ILE B 1 108 ? -5.164 -6.328 2.494 1 82.62 108 ILE B O 1
ATOM 3031 N N . GLN B 1 109 ? -5.281 -8.062 1.165 1 77.88 109 GLN B N 1
ATOM 3032 C CA . GLN B 1 109 ? -4.273 -8.828 1.892 1 77.88 109 GLN B CA 1
ATOM 3033 C C . GLN B 1 109 ? -2.869 -8.312 1.59 1 77.88 109 GLN B C 1
ATOM 3035 O O . GLN B 1 109 ? -1.894 -8.766 2.191 1 77.88 109 GLN B O 1
ATOM 3040 N N . ARG B 1 110 ? -2.797 -7.316 0.898 1 74.44 110 ARG B N 1
ATOM 3041 C CA . ARG B 1 110 ? -1.495 -6.75 0.562 1 74.44 110 ARG B CA 1
ATOM 3042 C C . ARG B 1 110 ? -0.988 -5.844 1.679 1 74.44 110 ARG B C 1
ATOM 3044 O O . ARG B 1 110 ? -1.771 -5.129 2.311 1 74.44 110 ARG B O 1
ATOM 3051 N N . GLU B 1 111 ? 0.365 -6.094 1.96 1 81.06 111 GLU B N 1
ATOM 3052 C CA . GLU B 1 111 ? 1.053 -5.18 2.867 1 81.06 111 GLU B CA 1
ATOM 3053 C C . GLU B 1 111 ? 2.305 -4.594 2.217 1 81.06 111 GLU B C 1
ATOM 3055 O O . GLU B 1 111 ? 3.227 -5.332 1.862 1 81.06 111 GLU B O 1
ATOM 3060 N N . ASP B 1 112 ? 2.355 -3.326 2.184 1 83.81 112 ASP B N 1
ATOM 3061 C CA . ASP B 1 112 ? 3.467 -2.668 1.506 1 83.81 112 ASP B CA 1
ATOM 3062 C C . ASP B 1 112 ? 4.715 -2.656 2.385 1 83.81 112 ASP B C 1
ATOM 3064 O O . ASP B 1 112 ? 4.617 -2.654 3.613 1 83.81 112 ASP B O 1
ATOM 3068 N N . LEU B 1 113 ? 5.793 -2.688 1.649 1 88.19 113 LEU B N 1
ATOM 3069 C CA . LEU B 1 113 ? 7.039 -2.354 2.334 1 88.19 113 LEU B CA 1
ATOM 3070 C C . LEU B 1 113 ? 7.055 -0.888 2.752 1 88.19 113 LEU B C 1
ATOM 3072 O O . LEU B 1 113 ? 6.551 -0.026 2.027 1 88.19 113 LEU B O 1
ATOM 3076 N N . ASN B 1 114 ? 7.629 -0.665 3.91 1 89.81 114 ASN B N 1
ATOM 3077 C CA . ASN B 1 114 ? 7.855 0.745 4.207 1 89.81 114 ASN B CA 1
ATOM 3078 C C . ASN B 1 114 ? 9.086 1.28 3.48 1 89.81 114 ASN B C 1
ATOM 3080 O O . ASN B 1 114 ? 9.867 0.508 2.92 1 89.81 114 ASN B O 1
ATOM 3084 N N . PHE B 1 115 ? 9.211 2.602 3.41 1 93.12 115 PHE B N 1
ATOM 3085 C CA . PHE B 1 115 ? 10.203 3.223 2.545 1 93.12 115 PHE B CA 1
ATOM 3086 C C . PHE B 1 115 ? 11.617 2.871 3.002 1 93.12 115 PHE B C 1
ATOM 3088 O O . PHE B 1 115 ? 12.547 2.818 2.191 1 93.12 115 PHE B O 1
ATOM 3095 N N . LEU B 1 116 ? 11.828 2.596 4.262 1 94.5 116 LEU B N 1
ATOM 3096 C CA . LEU B 1 116 ? 13.148 2.211 4.742 1 94.5 116 LEU B CA 1
ATOM 3097 C C . LEU B 1 116 ? 13.461 0.764 4.375 1 94.5 116 LEU B C 1
ATOM 3099 O O . LEU B 1 116 ? 14.602 0.439 4.035 1 94.5 116 LEU B O 1
ATOM 3103 N N . GLU B 1 117 ? 12.484 -0.09 4.461 1 92.12 117 GLU B N 1
ATOM 3104 C CA . GLU B 1 117 ? 12.633 -1.472 4.012 1 92.12 117 GLU B CA 1
ATOM 3105 C C . GLU B 1 117 ? 12.984 -1.537 2.527 1 92.12 117 GLU B C 1
ATOM 3107 O O . GLU B 1 117 ? 13.828 -2.33 2.119 1 92.12 117 GLU B O 1
ATOM 3112 N N . GLU B 1 118 ? 12.328 -0.726 1.782 1 93.25 118 GLU B N 1
ATOM 3113 C CA . GLU B 1 118 ? 12.648 -0.65 0.36 1 93.25 118 GLU B CA 1
ATOM 3114 C C . GLU B 1 118 ? 14.094 -0.214 0.14 1 93.25 118 GLU B C 1
ATOM 3116 O O . GLU B 1 118 ? 14.812 -0.811 -0.665 1 93.25 118 GLU B O 1
ATOM 3121 N N . ALA B 1 119 ? 14.445 0.824 0.878 1 95.06 119 ALA B N 1
ATOM 3122 C CA . ALA B 1 119 ? 15.812 1.343 0.766 1 95.06 119 ALA B CA 1
ATOM 3123 C C . ALA B 1 119 ? 16.844 0.263 1.092 1 95.06 119 ALA B C 1
ATOM 3125 O O . ALA B 1 119 ? 17.828 0.098 0.369 1 95.06 119 ALA B O 1
ATOM 3126 N N . GLU B 1 120 ? 16.609 -0.414 2.115 1 93.75 120 GLU B N 1
ATOM 3127 C CA . GLU B 1 120 ? 17.516 -1.484 2.533 1 93.75 120 GLU B CA 1
ATOM 3128 C C . GLU B 1 120 ? 17.562 -2.6 1.493 1 93.75 120 GLU B C 1
ATOM 3130 O O . GLU B 1 120 ? 18.625 -3.168 1.236 1 93.75 120 GLU B O 1
ATOM 3135 N N . ALA B 1 121 ? 16.438 -2.92 0.967 1 92.38 121 ALA B N 1
ATOM 3136 C CA . ALA B 1 121 ? 16.375 -3.947 -0.069 1 92.38 121 ALA B CA 1
ATOM 3137 C C . ALA B 1 121 ? 17.188 -3.539 -1.293 1 92.38 121 ALA B C 1
ATOM 3139 O O . ALA B 1 121 ? 17.922 -4.352 -1.854 1 92.38 121 ALA B O 1
ATOM 3140 N N . TYR B 1 122 ? 17.047 -2.273 -1.682 1 94.19 122 TYR B N 1
ATOM 3141 C CA . TYR B 1 122 ? 17.844 -1.758 -2.789 1 94.19 122 TYR B CA 1
ATOM 3142 C C . TYR B 1 122 ? 19.328 -1.877 -2.492 1 94.19 122 TYR B C 1
ATOM 3144 O O . TYR B 1 122 ? 20.094 -2.389 -3.314 1 94.19 122 TYR B O 1
ATOM 3152 N N . GLN B 1 123 ? 19.641 -1.438 -1.354 1 94.38 123 GLN B N 1
ATOM 3153 C CA . GLN B 1 123 ? 21.047 -1.462 -0.952 1 94.38 123 GLN B CA 1
ATOM 3154 C C . GLN B 1 123 ? 21.594 -2.887 -0.938 1 94.38 123 GLN B C 1
ATOM 3156 O O . GLN B 1 123 ? 22.719 -3.133 -1.382 1 94.38 123 GLN B O 1
ATOM 3161 N N . ASN B 1 124 ? 20.875 -3.789 -0.42 1 91.75 124 ASN B N 1
ATOM 3162 C CA . ASN B 1 124 ? 21.281 -5.188 -0.352 1 91.75 124 ASN B CA 1
ATOM 3163 C C . ASN B 1 124 ? 21.531 -5.766 -1.742 1 91.75 124 ASN B C 1
ATOM 3165 O O . ASN B 1 124 ? 22.5 -6.504 -1.947 1 91.75 124 ASN B O 1
ATOM 3169 N N . LEU B 1 125 ? 20.688 -5.453 -2.666 1 91.56 125 LEU B N 1
ATOM 3170 C CA . LEU B 1 125 ? 20.859 -5.934 -4.031 1 91.56 125 LEU B CA 1
ATOM 3171 C C . LEU B 1 125 ? 22.125 -5.379 -4.652 1 91.56 125 LEU B C 1
ATOM 3173 O O . LEU B 1 125 ? 22.828 -6.086 -5.391 1 91.56 125 LEU B O 1
ATOM 3177 N N . ILE B 1 126 ? 22.391 -4.188 -4.293 1 92.81 126 ILE B N 1
ATOM 3178 C CA . ILE B 1 126 ? 23.578 -3.535 -4.852 1 92.81 126 ILE B CA 1
ATOM 3179 C C . ILE B 1 126 ? 24.844 -4.098 -4.199 1 92.81 126 ILE B C 1
ATOM 3181 O O . ILE B 1 126 ? 25.781 -4.477 -4.887 1 92.81 126 ILE B O 1
ATOM 3185 N N . THR B 1 127 ? 24.891 -4.25 -2.922 1 92.75 127 THR B N 1
ATOM 3186 C CA . THR B 1 127 ? 26.094 -4.609 -2.176 1 92.75 127 THR B CA 1
ATOM 3187 C C . THR B 1 127 ? 26.312 -6.121 -2.201 1 92.75 127 THR B C 1
ATOM 3189 O O . THR B 1 127 ? 27.438 -6.586 -2.365 1 92.75 127 THR B O 1
ATOM 3192 N N . GLU B 1 128 ? 25.25 -6.848 -2.072 1 89.31 128 GLU B N 1
ATOM 3193 C CA . GLU B 1 128 ? 25.391 -8.289 -1.895 1 89.31 128 GLU B CA 1
ATOM 3194 C C . GLU B 1 128 ? 25.234 -9.031 -3.221 1 89.31 128 GLU B C 1
ATOM 3196 O O . GLU B 1 128 ? 25.781 -10.109 -3.408 1 89.31 128 GLU B O 1
ATOM 3201 N N . HIS B 1 129 ? 24.531 -8.461 -4.172 1 87.94 129 HIS B N 1
ATOM 3202 C CA . HIS B 1 129 ? 24.25 -9.195 -5.398 1 87.94 129 HIS B CA 1
ATOM 3203 C C . HIS B 1 129 ? 24.797 -8.469 -6.621 1 87.94 129 HIS B C 1
ATOM 3205 O O . HIS B 1 129 ? 24.438 -8.781 -7.754 1 87.94 129 HIS B O 1
ATOM 3211 N N . ASN B 1 130 ? 25.531 -7.359 -6.418 1 89.81 130 ASN B N 1
ATOM 3212 C CA . ASN B 1 130 ? 26.359 -6.676 -7.402 1 89.81 130 ASN B CA 1
ATOM 3213 C C . ASN B 1 130 ? 25.516 -6.016 -8.492 1 89.81 130 ASN B C 1
ATOM 3215 O O . ASN B 1 130 ? 25.875 -6.043 -9.664 1 89.81 130 ASN B O 1
ATOM 3219 N N . TYR B 1 131 ? 24.375 -5.609 -8.148 1 90.56 131 TYR B N 1
ATOM 3220 C CA . TYR B 1 131 ? 23.625 -4.754 -9.062 1 90.56 131 TYR B CA 1
ATOM 3221 C C . TYR B 1 131 ? 24.156 -3.326 -9.031 1 90.56 131 TYR B C 1
ATOM 3223 O O . TYR B 1 131 ? 24.562 -2.828 -7.98 1 90.56 131 TYR B O 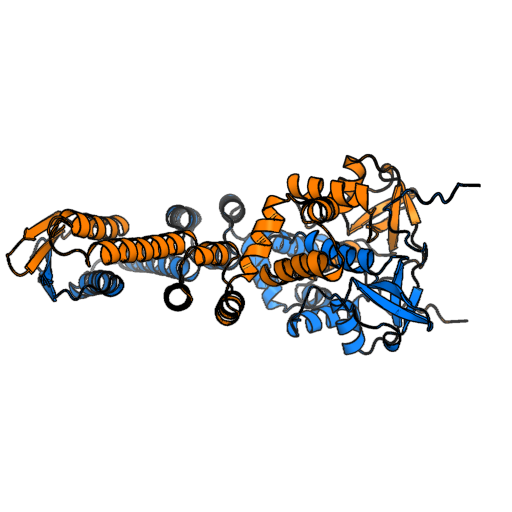1
ATOM 3231 N N . THR B 1 132 ? 24.219 -2.729 -10.219 1 94.12 132 THR B N 1
ATOM 3232 C CA . THR B 1 132 ? 24.375 -1.277 -10.227 1 94.12 132 THR B CA 1
ATOM 3233 C C . THR B 1 132 ? 23.016 -0.598 -10.039 1 94.12 132 THR B C 1
ATOM 3235 O O . THR B 1 132 ? 21.969 -1.233 -10.195 1 94.12 132 THR B O 1
ATOM 3238 N N . GLN B 1 133 ? 23.062 0.634 -9.648 1 93.69 133 GLN B N 1
ATOM 3239 C CA . GLN B 1 133 ? 21.797 1.361 -9.516 1 93.69 133 GLN B CA 1
ATOM 3240 C C . GLN B 1 133 ? 21.031 1.39 -10.836 1 93.69 133 GLN B C 1
ATOM 3242 O O . GLN B 1 133 ? 19.812 1.293 -10.844 1 93.69 133 GLN B O 1
ATOM 3247 N N . GLU B 1 134 ? 21.766 1.498 -11.875 1 92.94 134 GLU B N 1
ATOM 3248 C CA . GLU B 1 134 ? 21.156 1.515 -13.203 1 92.94 134 GLU B CA 1
ATOM 3249 C C . GLU B 1 134 ? 20.5 0.173 -13.531 1 92.94 134 GLU B C 1
ATOM 3251 O O . GLU B 1 134 ? 19.375 0.128 -14.031 1 92.94 134 GLU B O 1
ATOM 3256 N N . GLN B 1 135 ? 21.188 -0.89 -13.297 1 89.81 135 GLN B N 1
ATOM 3257 C CA . GLN B 1 135 ? 20.672 -2.234 -13.523 1 89.81 135 GLN B CA 1
ATOM 3258 C C . GLN B 1 135 ? 19.406 -2.482 -12.688 1 89.81 135 GLN B C 1
ATOM 3260 O O . GLN B 1 135 ? 18.422 -3.018 -13.195 1 89.81 135 GLN B O 1
ATOM 3265 N N . LEU B 1 136 ? 19.484 -2.109 -11.453 1 90.06 136 LEU B N 1
ATOM 3266 C CA . LEU B 1 136 ? 18.359 -2.287 -10.555 1 90.06 136 LEU B CA 1
ATOM 3267 C C . LEU B 1 136 ? 17.141 -1.491 -11.031 1 90.06 136 LEU B C 1
ATOM 3269 O O . LEU B 1 136 ? 16.016 -1.99 -11.008 1 90.06 136 LEU B O 1
ATOM 3273 N N . ALA B 1 137 ? 17.359 -0.309 -11.414 1 90.62 137 ALA B N 1
ATOM 3274 C CA . ALA B 1 137 ? 16.297 0.552 -11.938 1 90.62 137 ALA B CA 1
ATOM 3275 C C . ALA B 1 137 ? 15.602 -0.1 -13.133 1 90.62 137 ALA B C 1
ATOM 3277 O O . ALA B 1 137 ? 14.375 -0.074 -13.234 1 90.62 137 ALA B O 1
ATOM 3278 N N . SER B 1 138 ? 16.359 -0.692 -13.906 1 86.12 138 SER B N 1
ATOM 3279 C CA . SER B 1 138 ? 15.82 -1.358 -15.086 1 86.12 138 SER B CA 1
ATOM 3280 C C . SER B 1 138 ? 14.992 -2.584 -14.703 1 86.12 138 SER B C 1
ATOM 3282 O O . SER B 1 138 ? 13.938 -2.832 -15.289 1 86.12 138 SER B O 1
ATOM 3284 N N . VAL B 1 139 ? 15.469 -3.275 -13.781 1 81.19 139 VAL B N 1
ATOM 3285 C CA . VAL B 1 139 ? 14.836 -4.52 -13.359 1 81.19 139 VAL B CA 1
ATOM 3286 C C . VAL B 1 139 ? 13.484 -4.219 -12.703 1 81.19 139 VAL B C 1
ATOM 3288 O O . VAL B 1 139 ? 12.5 -4.91 -12.969 1 81.19 139 VAL B O 1
ATOM 3291 N N . ILE B 1 140 ? 13.422 -3.197 -11.922 1 84.38 140 ILE B N 1
ATOM 3292 C CA . ILE B 1 140 ? 12.211 -2.975 -11.141 1 84.38 140 ILE B CA 1
ATOM 3293 C C . ILE B 1 140 ? 11.344 -1.919 -11.82 1 84.38 140 ILE B C 1
ATOM 3295 O O . ILE B 1 140 ? 10.234 -1.628 -11.359 1 84.38 140 ILE B O 1
ATOM 3299 N N . GLY B 1 141 ? 11.797 -1.419 -12.93 1 83.31 141 GLY B N 1
ATOM 3300 C CA . GLY B 1 141 ? 11.016 -0.48 -13.711 1 83.31 141 GLY B CA 1
ATOM 3301 C C . GLY B 1 141 ? 10.883 0.882 -13.062 1 83.31 141 GLY B C 1
ATOM 3302 O O . GLY B 1 141 ? 9.797 1.458 -13.023 1 83.31 141 GLY B O 1
ATOM 3303 N N . LYS B 1 142 ? 11.883 1.373 -12.469 1 88.94 142 LYS B N 1
ATOM 3304 C CA . LYS B 1 142 ? 11.914 2.688 -11.836 1 88.94 142 LYS B CA 1
ATOM 3305 C C . LYS B 1 142 ? 13.055 3.539 -12.398 1 88.94 142 LYS B C 1
ATOM 3307 O O . LYS B 1 142 ? 13.906 3.035 -13.125 1 88.94 142 LYS B O 1
ATOM 3312 N N . LYS B 1 143 ? 12.984 4.812 -12.062 1 89.44 143 LYS B N 1
ATOM 3313 C CA . LYS B 1 143 ? 14.086 5.691 -12.445 1 89.44 143 LYS B CA 1
ATOM 3314 C C . LYS B 1 143 ? 15.281 5.5 -11.523 1 89.44 143 LYS B C 1
ATOM 3316 O O . LYS B 1 143 ? 15.125 5.23 -10.328 1 89.44 143 LYS B O 1
ATOM 3321 N N . GLN B 1 144 ? 16.406 5.629 -12.117 1 93.38 144 GLN B N 1
ATOM 3322 C CA . GLN B 1 144 ? 17.625 5.5 -11.344 1 93.38 144 GLN B CA 1
ATOM 3323 C C . GLN B 1 144 ? 17.656 6.5 -10.195 1 93.38 144 GLN B C 1
ATOM 3325 O O . GLN B 1 144 ? 18.125 6.18 -9.094 1 93.38 144 GLN B O 1
ATOM 3330 N N . SER B 1 145 ? 17.219 7.699 -10.438 1 94.25 145 SER B N 1
ATOM 3331 C CA . SER B 1 145 ? 17.219 8.742 -9.414 1 94.25 145 SER B CA 1
ATOM 3332 C C . SER B 1 145 ? 16.359 8.344 -8.219 1 94.25 145 SER B C 1
ATOM 3334 O O . SER B 1 145 ? 16.703 8.656 -7.074 1 94.25 145 SER B O 1
ATOM 3336 N N . THR B 1 146 ? 15.297 7.66 -8.469 1 92 146 THR B N 1
ATOM 3337 C CA . THR B 1 146 ? 14.422 7.18 -7.406 1 92 146 THR B CA 1
ATOM 3338 C C . THR B 1 146 ? 15.156 6.188 -6.504 1 92 146 THR B C 1
ATOM 3340 O O . THR B 1 146 ? 15.039 6.258 -5.277 1 92 146 THR B O 1
ATOM 3343 N N . ILE B 1 147 ? 15.898 5.336 -7.141 1 94 147 ILE B N 1
ATOM 3344 C CA . ILE B 1 147 ? 16.672 4.34 -6.41 1 94 147 ILE B CA 1
ATOM 3345 C C . ILE B 1 147 ? 17.734 5.035 -5.559 1 94 147 ILE B C 1
ATOM 3347 O O . ILE B 1 147 ? 17.875 4.742 -4.367 1 94 147 ILE B O 1
ATOM 3351 N N . ALA B 1 148 ? 18.391 5.98 -6.188 1 95.56 148 ALA B N 1
ATOM 3352 C CA . ALA B 1 148 ? 19.438 6.715 -5.492 1 95.56 148 ALA B CA 1
ATOM 3353 C C . ALA B 1 148 ? 18.891 7.465 -4.285 1 95.56 148 ALA B C 1
ATOM 3355 O O . ALA B 1 148 ? 19.469 7.418 -3.197 1 95.56 148 ALA B O 1
ATOM 3356 N N . ASN B 1 149 ? 17.766 8.102 -4.535 1 94.94 149 ASN B N 1
ATOM 3357 C CA . ASN B 1 149 ? 17.156 8.883 -3.467 1 94.94 149 ASN B CA 1
ATOM 3358 C C . ASN B 1 149 ? 16.688 7.988 -2.316 1 94.94 149 ASN B C 1
ATOM 3360 O O . ASN B 1 149 ? 16.812 8.359 -1.147 1 94.94 149 ASN B O 1
ATOM 3364 N N . LYS B 1 150 ? 16.172 6.871 -2.645 1 95.75 150 LYS B N 1
ATOM 3365 C CA . LYS B 1 150 ? 15.719 5.93 -1.626 1 95.75 150 LYS B CA 1
ATOM 3366 C C . LYS B 1 150 ? 16.891 5.43 -0.781 1 95.75 150 LYS B C 1
ATOM 3368 O O . LYS B 1 150 ? 16.812 5.414 0.449 1 95.75 150 LYS B O 1
ATOM 3373 N N . ILE B 1 151 ? 17.938 5.09 -1.39 1 96.44 151 ILE B N 1
ATOM 3374 C CA . ILE B 1 151 ? 19.109 4.547 -0.707 1 96.44 151 ILE B CA 1
ATOM 3375 C C . ILE B 1 151 ? 19.703 5.609 0.211 1 96.44 151 ILE B C 1
ATOM 3377 O O . ILE B 1 151 ? 20.188 5.293 1.299 1 96.44 151 ILE B O 1
ATOM 3381 N N . ARG B 1 152 ? 19.625 6.824 -0.199 1 96.5 152 ARG B N 1
ATOM 3382 C CA . ARG B 1 152 ? 20.188 7.93 0.569 1 96.5 152 ARG B CA 1
ATOM 3383 C C . ARG B 1 152 ? 19.516 8.047 1.935 1 96.5 152 ARG B C 1
ATOM 3385 O O . ARG B 1 152 ? 20.109 8.562 2.881 1 96.5 152 ARG B O 1
ATOM 3392 N N . LEU B 1 153 ? 18.375 7.562 2.047 1 97.56 153 LEU B N 1
ATOM 3393 C CA . LEU B 1 153 ? 17.656 7.613 3.312 1 97.56 153 LEU B CA 1
ATOM 3394 C C . LEU B 1 153 ? 18.375 6.82 4.391 1 97.56 153 LEU B C 1
ATOM 3396 O O . LEU B 1 153 ? 18.203 7.078 5.582 1 97.56 153 LEU B O 1
ATOM 3400 N N . LEU B 1 154 ? 19.156 5.891 3.965 1 96.56 154 LEU B N 1
ATOM 3401 C CA . LEU B 1 154 ? 19.859 5.008 4.895 1 96.56 154 LEU B CA 1
ATOM 3402 C C . LEU B 1 154 ? 21.031 5.723 5.547 1 96.56 154 LEU B C 1
ATOM 3404 O O . LEU B 1 154 ? 21.656 5.195 6.473 1 96.56 154 LEU B O 1
ATOM 3408 N N . LYS B 1 155 ? 21.266 6.895 5.07 1 96.38 155 LYS B N 1
ATOM 3409 C CA . LYS B 1 155 ? 22.297 7.715 5.703 1 96.38 155 LYS B CA 1
ATOM 3410 C C . LYS B 1 155 ? 21.812 8.258 7.047 1 96.38 155 LYS B C 1
ATOM 3412 O O . LYS B 1 155 ? 22.625 8.703 7.867 1 96.38 155 LYS B O 1
ATOM 3417 N N . LEU B 1 156 ? 20.578 8.266 7.242 1 97.12 156 LEU B N 1
ATOM 3418 C CA . LEU B 1 156 ? 20.031 8.688 8.523 1 97.12 156 LEU B CA 1
ATOM 3419 C C . LEU B 1 156 ? 20.406 7.715 9.633 1 97.12 156 LEU B C 1
ATOM 3421 O O . LEU B 1 156 ? 20.406 6.5 9.422 1 97.12 156 LEU B O 1
ATOM 3425 N N . PRO B 1 157 ? 20.672 8.273 10.773 1 96.94 157 PRO B N 1
ATOM 3426 C CA . PRO B 1 157 ? 20.984 7.395 11.898 1 96.94 157 PRO B CA 1
ATOM 3427 C C . PRO B 1 157 ? 19.828 6.465 12.258 1 96.94 157 PRO B C 1
ATOM 3429 O O . PRO B 1 157 ? 18.672 6.816 12.055 1 96.94 157 PRO B O 1
ATOM 3432 N N . GLN B 1 158 ? 20.156 5.324 12.859 1 95.5 158 GLN B N 1
ATOM 3433 C CA . GLN B 1 158 ? 19.203 4.27 13.164 1 95.5 158 GLN B CA 1
ATOM 3434 C C . GLN B 1 158 ? 18.078 4.789 14.062 1 95.5 158 GLN B C 1
ATOM 3436 O O . GLN B 1 158 ? 16.922 4.43 13.891 1 95.5 158 GLN B O 1
ATOM 3441 N N . ASN B 1 159 ? 18.469 5.539 15.008 1 95.88 159 ASN B N 1
ATOM 3442 C CA . ASN B 1 159 ? 17.469 6.051 15.938 1 95.88 159 ASN B CA 1
ATOM 3443 C C . ASN B 1 159 ? 16.438 6.938 15.234 1 95.88 159 ASN B C 1
ATOM 3445 O O . ASN B 1 159 ? 15.258 6.895 15.555 1 95.88 159 ASN B O 1
ATOM 3449 N N . ILE B 1 160 ? 16.922 7.73 14.281 1 96.44 160 ILE B N 1
ATOM 3450 C CA . ILE B 1 160 ? 16.031 8.602 13.516 1 96.44 160 ILE B CA 1
ATOM 3451 C C . ILE B 1 160 ? 15.125 7.758 12.625 1 96.44 160 ILE B C 1
ATOM 3453 O O . ILE B 1 160 ? 13.922 8.008 12.539 1 96.44 160 ILE B O 1
ATOM 3457 N N . ARG B 1 161 ? 15.719 6.793 12.016 1 96.19 161 ARG B N 1
ATOM 3458 C CA . ARG B 1 161 ? 14.961 5.891 11.148 1 96.19 161 ARG B CA 1
ATOM 3459 C C . ARG B 1 161 ? 13.844 5.199 11.922 1 96.19 161 ARG B C 1
ATOM 3461 O O . ARG B 1 161 ? 12.719 5.109 11.445 1 96.19 161 ARG B O 1
ATOM 3468 N N . LEU B 1 162 ? 14.094 4.746 13.062 1 93.94 162 LEU B N 1
ATOM 3469 C CA . LEU B 1 162 ? 13.109 4.062 13.906 1 93.94 162 LEU B CA 1
ATOM 3470 C C . LEU B 1 162 ? 11.977 5.004 14.289 1 93.94 162 LEU B C 1
ATOM 3472 O O . LEU B 1 162 ? 10.805 4.621 14.242 1 93.94 162 LEU B O 1
ATOM 3476 N N . LYS B 1 163 ? 12.328 6.172 14.617 1 94.44 163 LYS B N 1
ATOM 3477 C CA . LYS B 1 163 ? 11.32 7.16 15 1 94.44 163 LYS B CA 1
ATOM 3478 C C . LYS B 1 163 ? 10.398 7.48 13.836 1 94.44 163 LYS B C 1
ATOM 3480 O O . LYS B 1 163 ? 9.188 7.656 14.023 1 94.44 163 LYS B O 1
ATOM 3485 N N . LEU B 1 164 ? 10.977 7.543 12.711 1 95.44 164 LEU B N 1
ATOM 3486 C CA . LEU B 1 164 ? 10.195 7.832 11.516 1 95.44 164 LEU B CA 1
ATOM 3487 C C . LEU B 1 164 ? 9.125 6.77 11.297 1 95.44 164 LEU B C 1
ATOM 3489 O O . LEU B 1 164 ? 7.957 7.098 11.062 1 95.44 164 LEU B O 1
ATOM 3493 N N . ILE B 1 165 ? 9.516 5.543 11.422 1 91.94 165 ILE B N 1
ATOM 3494 C CA . ILE B 1 165 ? 8.625 4.422 11.156 1 91.94 165 ILE B CA 1
ATOM 3495 C C . ILE B 1 165 ? 7.605 4.297 12.289 1 91.94 165 ILE B C 1
ATOM 3497 O O . ILE B 1 165 ? 6.406 4.156 12.039 1 91.94 165 ILE B O 1
ATOM 3501 N N . GLU B 1 166 ? 8.039 4.445 13.484 1 90.19 166 GLU B N 1
ATOM 3502 C CA . GLU B 1 166 ? 7.191 4.262 14.656 1 90.19 166 GLU B CA 1
ATOM 3503 C C . GLU B 1 166 ? 6.102 5.332 14.719 1 90.19 166 GLU B C 1
ATOM 3505 O O . GLU B 1 166 ? 5.02 5.086 15.25 1 90.19 166 GLU B O 1
ATOM 3510 N N . ASN B 1 167 ? 6.43 6.422 14.164 1 90 167 ASN B N 1
ATOM 3511 C CA . ASN B 1 167 ? 5.473 7.523 14.258 1 90 167 ASN B CA 1
ATOM 3512 C C . ASN B 1 167 ? 4.762 7.762 12.93 1 90 167 ASN B C 1
ATOM 3514 O O . ASN B 1 167 ? 4.16 8.82 12.727 1 90 167 ASN B O 1
ATOM 3518 N N . ASN B 1 168 ? 4.965 6.867 11.984 1 87.25 168 ASN B N 1
ATOM 3519 C CA . ASN B 1 168 ? 4.254 6.836 10.711 1 87.25 168 ASN B CA 1
ATOM 3520 C C . ASN B 1 168 ? 4.52 8.094 9.891 1 87.25 168 ASN B C 1
ATOM 3522 O O . ASN B 1 168 ? 3.596 8.68 9.328 1 87.25 168 ASN B O 1
ATOM 3526 N N . LEU B 1 169 ? 5.695 8.578 9.953 1 90.94 169 LEU B N 1
ATOM 3527 C CA . LEU B 1 169 ? 6.09 9.695 9.102 1 90.94 169 LEU B CA 1
ATOM 3528 C C . LEU B 1 169 ? 6.387 9.219 7.68 1 90.94 169 LEU B C 1
ATOM 3530 O O . LEU B 1 169 ? 6.617 8.023 7.457 1 90.94 169 LEU B O 1
ATOM 3534 N N . THR B 1 170 ? 6.371 10.141 6.719 1 90.69 170 THR B N 1
ATOM 3535 C CA . THR B 1 170 ? 6.461 9.781 5.309 1 90.69 170 THR B CA 1
ATOM 3536 C C . THR B 1 170 ? 7.91 9.812 4.832 1 90.69 170 THR B C 1
ATOM 3538 O O . THR B 1 170 ? 8.789 10.312 5.539 1 90.69 170 THR B O 1
ATOM 3541 N N . GLU B 1 171 ? 8.031 9.219 3.643 1 94.44 171 GLU B N 1
ATOM 3542 C CA . GLU B 1 171 ? 9.344 9.25 2.992 1 94.44 171 GLU B CA 1
ATOM 3543 C C . GLU B 1 171 ? 9.82 10.688 2.793 1 94.44 171 GLU B C 1
ATOM 3545 O O . GLU B 1 171 ? 11.023 10.961 2.891 1 94.44 171 GLU B O 1
ATOM 3550 N N . ARG B 1 172 ? 8.945 11.547 2.557 1 93.06 172 ARG B N 1
ATOM 3551 C CA . ARG B 1 172 ? 9.305 12.945 2.311 1 93.06 172 ARG B CA 1
ATOM 3552 C C . ARG B 1 172 ? 9.812 13.609 3.584 1 93.06 172 ARG B C 1
ATOM 3554 O O . ARG B 1 172 ? 10.719 14.445 3.535 1 93.06 172 ARG B O 1
ATOM 3561 N N . HIS B 1 173 ? 9.227 13.266 4.672 1 95 173 HIS B N 1
ATOM 3562 C CA . HIS B 1 173 ? 9.781 13.727 5.941 1 95 173 HIS B CA 1
ATOM 3563 C C . HIS B 1 173 ? 11.227 13.289 6.102 1 95 173 HIS B C 1
ATOM 3565 O O . HIS B 1 173 ? 12.094 14.094 6.457 1 95 173 HIS B O 1
ATOM 3571 N N . ALA B 1 174 ? 11.43 12.031 5.812 1 96.88 174 ALA B N 1
ATOM 3572 C CA . ALA B 1 174 ? 12.766 11.453 5.941 1 96.88 174 ALA B CA 1
ATOM 3573 C C . ALA B 1 174 ? 13.766 12.18 5.055 1 96.88 174 ALA B C 1
ATOM 3575 O O . ALA B 1 174 ? 14.875 12.492 5.484 1 96.88 174 ALA B O 1
ATOM 3576 N N . ARG B 1 175 ? 13.344 12.422 3.885 1 96.31 175 ARG B N 1
ATOM 3577 C CA . ARG B 1 175 ? 14.219 13.109 2.936 1 96.31 175 ARG B CA 1
ATOM 3578 C C . ARG B 1 175 ? 14.57 14.508 3.428 1 96.31 175 ARG B C 1
ATOM 3580 O O . ARG B 1 175 ? 15.703 14.961 3.275 1 96.31 175 ARG B O 1
ATOM 3587 N N . ALA B 1 176 ? 13.641 15.156 3.973 1 95.62 176 ALA B N 1
ATOM 3588 C CA . ALA B 1 176 ? 13.883 16.5 4.5 1 95.62 176 ALA B CA 1
ATOM 3589 C C . ALA B 1 176 ? 14.914 16.469 5.625 1 95.62 176 ALA B C 1
ATOM 3591 O O . ALA B 1 176 ? 15.742 17.375 5.734 1 95.62 176 ALA B O 1
ATOM 3592 N N . MET B 1 177 ? 14.898 15.516 6.387 1 96.31 177 MET B N 1
ATOM 3593 C CA . MET B 1 177 ? 15.789 15.383 7.539 1 96.31 177 MET B CA 1
ATOM 3594 C C . MET B 1 177 ? 17.25 15.289 7.098 1 96.31 177 MET B C 1
ATOM 3596 O O . MET B 1 177 ? 18.156 15.656 7.848 1 96.31 177 MET B O 1
ATOM 3600 N N . LEU B 1 178 ? 17.406 14.828 5.898 1 96.19 178 LEU B N 1
ATOM 3601 C CA . LEU B 1 178 ? 18.766 14.633 5.379 1 96.19 178 LEU B CA 1
ATOM 3602 C C . LEU B 1 178 ? 19.469 15.969 5.203 1 96.19 178 LEU B C 1
ATOM 3604 O O . LEU B 1 178 ? 20.703 16.016 5.102 1 96.19 178 LEU B O 1
ATOM 3608 N N . ARG B 1 179 ? 18.781 16.984 5.141 1 94.38 179 ARG B N 1
ATOM 3609 C CA . ARG B 1 179 ? 19.344 18.312 4.926 1 94.38 179 ARG B CA 1
ATOM 3610 C C . ARG B 1 179 ? 20.016 18.828 6.191 1 94.38 179 ARG B C 1
ATOM 3612 O O . ARG B 1 179 ? 20.781 19.797 6.145 1 94.38 179 ARG B O 1
ATOM 3619 N N . LEU B 1 180 ? 19.703 18.266 7.25 1 94.88 180 LEU B N 1
ATOM 3620 C CA . LEU B 1 180 ? 20.266 18.719 8.523 1 94.88 180 LEU B CA 1
ATOM 3621 C C . LEU B 1 180 ? 21.672 18.203 8.719 1 94.88 180 LEU B C 1
ATOM 3623 O O . LEU B 1 180 ? 21.938 17.016 8.492 1 94.88 180 LEU B O 1
ATOM 3627 N N . PRO B 1 181 ? 22.578 18.984 9.211 1 91.81 181 PRO B N 1
ATOM 3628 C CA . PRO B 1 181 ? 24 18.641 9.195 1 91.81 181 PRO B CA 1
ATOM 3629 C C . PRO B 1 181 ? 24.406 17.75 10.367 1 91.81 181 PRO B C 1
ATOM 3631 O O . PRO B 1 181 ? 25.5 17.172 10.352 1 91.81 181 PRO B O 1
ATOM 3634 N N . SER B 1 182 ? 23.562 17.688 11.461 1 93.25 182 SER B N 1
ATOM 3635 C CA . SER B 1 182 ? 23.969 16.922 12.633 1 93.25 182 SER B CA 1
ATOM 3636 C C . SER B 1 182 ? 22.828 16.047 13.141 1 93.25 182 SER B C 1
ATOM 3638 O O . SER B 1 182 ? 21.656 16.375 12.969 1 93.25 182 SER B O 1
ATOM 3640 N N . GLU B 1 183 ? 23.219 14.984 13.742 1 95.12 183 GLU B N 1
ATOM 3641 C CA . GLU B 1 183 ? 22.25 14.07 14.336 1 95.12 183 GLU B CA 1
ATOM 3642 C C . GLU B 1 183 ? 21.453 14.758 15.453 1 95.12 183 GLU B C 1
ATOM 3644 O O . GLU B 1 183 ? 20.266 14.477 15.641 1 95.12 183 GLU B O 1
ATOM 3649 N N . GLU B 1 184 ? 22.109 15.57 16.156 1 94.44 184 GLU B N 1
ATOM 3650 C CA . GLU B 1 184 ? 21.469 16.297 17.25 1 94.44 184 GLU B CA 1
ATOM 3651 C C . GLU B 1 184 ? 20.312 17.156 16.719 1 94.44 184 GLU B C 1
ATOM 3653 O O . GLU B 1 184 ? 19.219 17.141 17.297 1 94.44 184 GLU B O 1
ATOM 3658 N N . LEU B 1 185 ? 20.609 17.812 15.68 1 94.12 185 LEU B N 1
ATOM 3659 C CA . LEU B 1 185 ? 19.578 18.641 15.07 1 94.12 185 LEU B CA 1
ATOM 3660 C C . LEU B 1 185 ? 18.438 17.781 14.508 1 94.12 185 LEU B C 1
ATOM 3662 O O . LEU B 1 185 ? 17.266 18.156 14.609 1 94.12 185 LEU B O 1
ATOM 3666 N N . GLN B 1 186 ? 18.812 16.688 13.945 1 96.62 186 GLN B N 1
ATOM 3667 C CA . GLN B 1 186 ? 17.812 15.773 13.43 1 96.62 186 GLN B CA 1
ATOM 3668 C C . GLN B 1 186 ? 16.875 15.289 14.539 1 96.62 186 GLN B C 1
ATOM 3670 O O . GLN B 1 186 ? 15.656 15.234 14.352 1 96.62 186 GLN B O 1
ATOM 3675 N N . ASN B 1 187 ? 17.469 14.984 15.633 1 96.44 187 ASN B N 1
ATOM 3676 C CA . ASN B 1 187 ? 16.672 14.539 16.781 1 96.44 187 ASN B CA 1
ATOM 3677 C C . ASN B 1 187 ? 15.734 15.633 17.266 1 96.44 187 ASN B C 1
ATOM 3679 O O . ASN B 1 187 ? 14.57 15.367 17.578 1 96.44 187 ASN B O 1
ATOM 3683 N N . SER B 1 188 ? 16.266 16.781 17.328 1 95.31 188 SER B N 1
ATOM 3684 C CA . SER B 1 188 ? 15.445 17.906 17.781 1 95.31 188 SER B CA 1
ATOM 3685 C C . SER B 1 188 ? 14.266 18.141 16.844 1 95.31 188 SER B C 1
ATOM 3687 O O . SER B 1 188 ? 13.133 18.328 17.297 1 95.31 188 SER B O 1
ATOM 3689 N N . ILE B 1 189 ? 14.539 18.094 15.625 1 95.5 189 ILE B N 1
ATOM 3690 C CA . ILE B 1 189 ? 13.516 18.391 14.625 1 95.5 189 ILE B CA 1
ATOM 3691 C C . ILE B 1 189 ? 12.477 17.281 14.594 1 95.5 189 ILE B C 1
ATOM 3693 O O . ILE B 1 189 ? 11.281 17.531 14.508 1 95.5 189 ILE B O 1
ATOM 3697 N N . ILE B 1 190 ? 12.883 16.062 14.625 1 96 190 ILE B N 1
ATOM 3698 C CA . ILE B 1 190 ? 11.93 14.961 14.555 1 96 190 ILE B CA 1
ATOM 3699 C C . ILE B 1 190 ? 11.023 14.984 15.781 1 96 190 ILE B C 1
ATOM 3701 O O . ILE B 1 190 ? 9.836 14.664 15.688 1 96 190 ILE B O 1
ATOM 3705 N N . ASP B 1 191 ? 11.578 15.297 16.891 1 95.38 191 ASP B N 1
ATOM 3706 C CA . ASP B 1 191 ? 10.758 15.414 18.094 1 95.38 191 ASP B CA 1
ATOM 3707 C C . ASP B 1 191 ? 9.695 16.5 17.922 1 95.38 191 ASP B C 1
ATOM 3709 O O . ASP B 1 191 ? 8.555 16.328 18.359 1 95.38 191 ASP B O 1
ATOM 3713 N N . LEU B 1 192 ? 10.109 17.547 17.359 1 93.56 192 LEU B N 1
ATOM 3714 C CA . LEU B 1 192 ? 9.188 18.641 17.078 1 93.56 192 LEU B CA 1
ATOM 3715 C C . LEU B 1 192 ? 8.078 18.188 16.141 1 93.56 192 LEU B C 1
ATOM 3717 O O . LEU B 1 192 ? 6.906 18.5 16.359 1 93.56 192 LEU B O 1
ATOM 3721 N N . ILE B 1 193 ? 8.461 17.5 15.102 1 92.31 193 ILE B N 1
ATOM 3722 C CA . ILE B 1 193 ? 7.512 17.016 14.102 1 92.31 193 ILE B CA 1
ATOM 3723 C C . ILE B 1 193 ? 6.465 16.141 14.781 1 92.31 193 ILE B C 1
ATOM 3725 O O . ILE B 1 193 ? 5.266 16.281 14.523 1 92.31 193 ILE B O 1
ATOM 3729 N N . ILE B 1 194 ? 6.891 15.289 15.633 1 91 194 ILE B N 1
ATOM 3730 C CA . ILE B 1 194 ? 6.023 14.328 16.312 1 91 194 ILE B CA 1
ATOM 3731 C C . ILE B 1 194 ? 5.117 15.047 17.297 1 91 194 ILE B C 1
ATOM 3733 O O . ILE B 1 194 ? 3.91 14.805 17.344 1 91 194 ILE B O 1
ATOM 3737 N N . LYS B 1 195 ? 5.633 15.859 18.078 1 89.44 195 LYS B N 1
ATOM 3738 C CA . LYS B 1 195 ? 4.906 16.562 19.125 1 89.44 195 LYS B CA 1
ATOM 3739 C C . LYS B 1 195 ? 3.822 17.453 18.531 1 89.44 195 LYS B C 1
ATOM 3741 O O . LYS B 1 195 ? 2.701 17.516 19.047 1 89.44 195 LYS B O 1
ATOM 3746 N N . LYS B 1 196 ? 4.16 18.094 17.422 1 86.5 196 LYS B N 1
ATOM 3747 C CA . LYS B 1 196 ? 3.246 19.078 16.859 1 86.5 196 LYS B CA 1
ATOM 3748 C C . LYS B 1 196 ? 2.461 18.484 15.688 1 86.5 196 LYS B C 1
ATOM 3750 O O . LYS B 1 196 ? 1.568 19.141 15.141 1 86.5 196 LYS B O 1
ATOM 3755 N N . GLY B 1 197 ? 2.918 17.344 15.242 1 83.38 197 GLY B N 1
ATOM 3756 C CA . GLY B 1 197 ? 2.242 16.719 14.117 1 83.38 197 GLY B CA 1
ATOM 3757 C C . GLY B 1 197 ? 2.432 17.469 12.812 1 83.38 197 GLY B C 1
ATOM 3758 O O . GLY B 1 197 ? 1.465 17.734 12.102 1 83.38 197 GLY B O 1
ATOM 3759 N N . LEU B 1 198 ? 3.604 17.828 12.5 1 84.62 198 LEU B N 1
ATOM 3760 C CA . LEU B 1 198 ? 3.891 18.672 11.336 1 84.62 198 LEU B CA 1
ATOM 3761 C C . LEU B 1 198 ? 3.777 17.859 10.047 1 84.62 198 LEU B C 1
ATOM 3763 O O . LEU B 1 198 ? 4.262 16.719 9.977 1 84.62 198 LEU B O 1
ATOM 3767 N N . ASN B 1 199 ? 3.109 18.453 9.047 1 82.56 199 ASN B N 1
ATOM 3768 C CA . ASN B 1 199 ? 3.16 17.875 7.703 1 82.56 199 ASN B CA 1
ATOM 3769 C C . ASN B 1 199 ? 4.496 18.156 7.023 1 82.56 199 ASN B C 1
ATOM 3771 O O . ASN B 1 199 ? 5.379 18.781 7.617 1 82.56 199 ASN B O 1
ATOM 3775 N N . VAL B 1 200 ? 4.629 17.656 5.816 1 87.5 200 VAL B N 1
ATOM 3776 C CA . VAL B 1 200 ? 5.91 17.75 5.125 1 87.5 200 VAL B CA 1
ATOM 3777 C C . VAL B 1 200 ? 6.262 19.219 4.883 1 87.5 200 VAL B C 1
ATOM 3779 O O . VAL B 1 200 ? 7.406 19.625 5.082 1 87.5 200 VAL B O 1
ATOM 3782 N N . LYS B 1 201 ? 5.312 19.891 4.461 1 84.06 201 LYS B N 1
ATOM 3783 C CA . LYS B 1 201 ? 5.543 21.297 4.164 1 84.06 201 LYS B CA 1
ATOM 3784 C C . LYS B 1 201 ? 6.023 22.047 5.402 1 84.06 201 LYS B C 1
ATOM 3786 O O . LYS B 1 201 ? 7.027 22.766 5.352 1 84.06 201 LYS B O 1
ATOM 3791 N N . ASN B 1 202 ? 5.379 21.891 6.496 1 84.88 202 ASN B N 1
ATOM 3792 C CA . ASN B 1 202 ? 5.75 22.562 7.742 1 84.88 202 ASN B CA 1
ATOM 3793 C C . ASN B 1 202 ? 7.082 22.047 8.281 1 84.88 202 ASN B C 1
ATOM 3795 O O . ASN B 1 202 ? 7.836 22.797 8.906 1 84.88 202 ASN B O 1
ATOM 3799 N N . THR B 1 203 ? 7.309 20.844 8.062 1 91.38 203 THR B N 1
ATOM 3800 C CA . THR B 1 203 ? 8.594 20.266 8.43 1 91.38 203 THR B CA 1
ATOM 3801 C C . THR B 1 203 ? 9.734 20.969 7.684 1 91.38 203 THR B C 1
ATOM 3803 O O . THR B 1 203 ? 10.734 21.344 8.289 1 91.38 203 THR B O 1
ATOM 3806 N N . GLU B 1 204 ? 9.508 21.062 6.398 1 92.94 204 GLU B N 1
ATOM 3807 C CA . GLU B 1 204 ? 10.523 21.734 5.594 1 92.94 204 GLU B CA 1
ATOM 3808 C C . GLU B 1 204 ? 10.75 23.172 6.062 1 92.94 204 GLU B C 1
ATOM 3810 O O . GLU B 1 204 ? 11.883 23.641 6.105 1 92.94 204 GLU B O 1
ATOM 3815 N N . GLU B 1 205 ? 9.766 23.766 6.434 1 89.31 205 GLU B N 1
ATOM 3816 C CA . GLU B 1 205 ? 9.867 25.141 6.945 1 89.31 205 GLU B CA 1
ATOM 3817 C C . GLU B 1 205 ? 10.648 25.172 8.258 1 89.31 205 GLU B C 1
ATOM 3819 O O . GLU B 1 205 ? 11.484 26.062 8.461 1 89.31 205 GLU B O 1
ATOM 3824 N N . ALA B 1 206 ? 10.328 24.312 9.094 1 90.56 206 ALA B N 1
ATOM 3825 C CA . ALA B 1 206 ? 11.039 24.219 10.367 1 90.56 206 ALA B CA 1
ATOM 3826 C C . ALA B 1 206 ? 12.531 23.984 10.148 1 90.56 206 ALA B C 1
ATOM 3828 O O . ALA B 1 206 ? 13.367 24.562 10.844 1 90.56 206 ALA B O 1
ATOM 3829 N N . ILE B 1 207 ? 12.828 23.188 9.242 1 93.12 207 ILE B N 1
ATOM 3830 C CA . ILE B 1 207 ? 14.219 22.875 8.938 1 93.12 207 ILE B CA 1
ATOM 3831 C C . ILE B 1 207 ? 14.914 24.094 8.359 1 93.12 207 ILE B C 1
ATOM 3833 O O . ILE B 1 207 ? 16.047 24.406 8.727 1 93.12 207 ILE B O 1
ATOM 3837 N N . ASP B 1 208 ? 14.242 24.703 7.465 1 89.31 208 ASP B N 1
ATOM 3838 C CA . ASP B 1 208 ? 14.797 25.922 6.891 1 89.31 208 ASP B CA 1
ATOM 3839 C C . ASP B 1 208 ? 15.102 26.953 7.977 1 89.31 208 ASP B C 1
ATOM 3841 O O . ASP B 1 208 ? 16.141 27.609 7.941 1 89.31 208 ASP B O 1
ATOM 3845 N N . LYS B 1 209 ? 14.219 27.078 8.883 1 86.94 209 LYS B N 1
ATOM 3846 C CA . LYS B 1 209 ? 14.422 28 10 1 86.94 209 LYS B CA 1
ATOM 3847 C C . LYS B 1 209 ? 15.648 27.609 10.82 1 86.94 209 LYS B C 1
ATOM 3849 O O . LYS B 1 209 ? 16.453 28.484 11.188 1 86.94 209 LYS B O 1
ATOM 3854 N N . GLU B 1 210 ? 15.734 26.375 11.055 1 88 210 GLU B N 1
ATOM 3855 C CA . GLU B 1 210 ? 16.875 25.875 11.82 1 88 210 GLU B CA 1
ATOM 3856 C C . GLU B 1 210 ? 18.188 26.109 11.07 1 88 210 GLU B C 1
ATOM 3858 O O . GLU B 1 210 ? 19.188 26.469 11.68 1 88 210 GLU B O 1
ATOM 3863 N N . LEU B 1 211 ? 18.172 25.938 9.844 1 87.12 211 LEU B N 1
ATOM 3864 C CA . LEU B 1 211 ? 19.375 26.109 9.023 1 87.12 211 LEU B CA 1
ATOM 3865 C C . LEU B 1 211 ? 19.766 27.578 8.938 1 87.12 211 LEU B C 1
ATOM 3867 O O . LEU B 1 211 ? 20.953 27.906 8.914 1 87.12 211 LEU B O 1
ATOM 3871 N N . LEU B 1 212 ? 18.812 28.391 8.914 1 81.12 212 LEU B N 1
ATOM 3872 C CA . LEU B 1 212 ? 19.062 29.828 8.906 1 81.12 212 LEU B CA 1
ATOM 3873 C C . LEU B 1 212 ? 19.703 30.281 10.211 1 81.12 212 LEU B C 1
ATOM 3875 O O . LEU B 1 212 ? 20.609 31.109 10.203 1 81.12 212 LEU B O 1
ATOM 3879 N N . LYS B 1 213 ? 19.266 29.734 11.242 1 80.06 213 LYS B N 1
ATOM 3880 C CA . LYS B 1 213 ? 19.859 30.031 12.539 1 80.06 213 LYS B CA 1
ATOM 3881 C C . LYS B 1 213 ? 21.328 29.641 12.586 1 80.06 213 LYS B C 1
ATOM 3883 O O . LYS B 1 213 ? 22.156 30.344 13.172 1 80.06 213 LYS B O 1
ATOM 3888 N N . LEU B 1 214 ? 21.594 28.578 12.039 1 77.06 214 LEU B N 1
ATOM 3889 C CA . LEU B 1 214 ? 22.969 28.078 12.031 1 77.06 214 LEU B CA 1
ATOM 3890 C C . LEU B 1 214 ? 23.859 28.953 11.172 1 77.06 214 LEU B C 1
ATOM 3892 O O . LEU B 1 214 ? 25.031 29.172 11.5 1 77.06 214 LEU B O 1
ATOM 3896 N N . ASP B 1 215 ? 23.406 29.328 10.094 1 71.19 215 ASP B N 1
ATOM 3897 C CA . ASP B 1 215 ? 24.156 30.203 9.211 1 71.19 215 ASP B CA 1
ATOM 3898 C C . ASP B 1 215 ? 24.406 31.562 9.867 1 71.19 215 ASP B C 1
ATOM 3900 O O . ASP B 1 215 ? 25.484 32.156 9.703 1 71.19 215 ASP B O 1
ATOM 3904 N N . ASN B 1 216 ? 23.422 31.984 10.578 1 59.75 216 ASN B N 1
ATOM 3905 C CA . ASN B 1 216 ? 23.578 33.281 11.25 1 59.75 216 ASN B CA 1
ATOM 3906 C C . ASN B 1 216 ? 24.547 33.188 12.43 1 59.75 216 ASN B C 1
ATOM 3908 O O . ASN B 1 216 ? 25.234 34.156 12.75 1 59.75 216 ASN B O 1
ATOM 3912 N N . LYS B 1 217 ? 24.609 32.031 13 1 52.94 217 LYS B N 1
ATOM 3913 C CA . LYS B 1 217 ? 25.562 31.859 14.086 1 52.94 217 LYS B CA 1
ATOM 3914 C C . LYS B 1 217 ? 27 31.812 13.555 1 52.94 217 LYS B C 1
ATOM 3916 O O . LYS B 1 217 ? 27.922 32.281 14.219 1 52.94 217 LYS B O 1
ATOM 3921 N N . ASP B 1 218 ? 27.234 31.156 12.516 1 48.22 218 ASP B N 1
ATOM 3922 C CA . ASP B 1 218 ? 28.594 31.125 11.969 1 48.22 218 ASP B CA 1
ATOM 3923 C C . ASP B 1 218 ? 29.062 32.5 11.57 1 48.22 218 ASP B C 1
ATOM 3925 O O . ASP B 1 218 ? 30.266 32.75 11.383 1 48.22 218 ASP B O 1
ATOM 3929 N N . ILE B 1 219 ? 28.234 33.406 11.312 1 37.5 219 ILE B N 1
ATOM 3930 C CA . ILE B 1 219 ? 28.688 34.75 11.023 1 37.5 219 ILE B CA 1
ATOM 3931 C C . ILE B 1 219 ? 29.188 35.406 12.312 1 37.5 219 ILE B C 1
ATOM 3933 O O . ILE B 1 219 ? 29.859 36.438 12.273 1 37.5 219 ILE B O 1
ATOM 3937 N N . GLY B 1 220 ? 28.766 34.875 13.516 1 35.75 220 GLY B N 1
ATOM 3938 C CA . GLY B 1 220 ? 29.156 35.625 14.688 1 35.75 220 GLY B CA 1
ATOM 3939 C C . GLY B 1 220 ? 30.625 35.469 15.039 1 35.75 220 GLY B C 1
ATOM 3940 O O . GLY B 1 220 ? 31.094 36.031 16.047 1 35.75 220 GLY B O 1
ATOM 3941 N N . LYS B 1 221 ? 31.344 34.531 14.805 1 35.5 221 LYS B N 1
ATOM 3942 C CA . LYS B 1 221 ? 32.625 34.594 15.477 1 35.5 221 LYS B CA 1
ATOM 3943 C C . LYS B 1 221 ? 33.5 35.75 14.906 1 35.5 221 LYS B C 1
ATOM 3945 O O . LYS B 1 221 ? 34.531 36.094 15.484 1 35.5 221 LYS B O 1
ATOM 3950 N N . ASP B 1 222 ? 33.781 35.875 13.703 1 34.06 222 ASP B N 1
ATOM 3951 C CA . ASP B 1 222 ? 34.438 37.125 13.383 1 34.06 222 ASP B CA 1
ATOM 3952 C C . ASP B 1 222 ? 33.531 38.312 13.664 1 34.06 222 ASP B C 1
ATOM 3954 O O . ASP B 1 222 ? 32.375 38.281 13.32 1 34.06 222 ASP B O 1
ATOM 3958 N N . GLY B 1 223 ? 33.812 39.219 14.773 1 29.84 223 GLY B N 1
ATOM 3959 C CA . GLY B 1 223 ? 33.156 40.125 15.703 1 29.84 223 GLY B CA 1
ATOM 3960 C C . GLY B 1 223 ? 32.094 41 15.039 1 29.84 223 GLY B C 1
ATOM 3961 O O . GLY B 1 223 ? 31.094 41.344 15.656 1 29.84 223 GLY B O 1
ATOM 3962 N N . LYS B 1 224 ? 32.562 42.062 14.258 1 31.11 224 LYS B N 1
ATOM 3963 C CA . LYS B 1 224 ? 32.031 43.406 14.133 1 31.11 224 LYS B CA 1
ATOM 3964 C C . LYS B 1 224 ? 30.656 43.406 13.461 1 31.11 224 LYS B C 1
ATOM 3966 O O . LYS B 1 224 ? 29.875 44.344 13.578 1 31.11 224 LYS B O 1
ATOM 3971 N N . LYS B 1 225 ? 30.594 42.812 12.266 1 32.5 225 LYS B N 1
ATOM 3972 C CA . LYS B 1 225 ? 29.422 4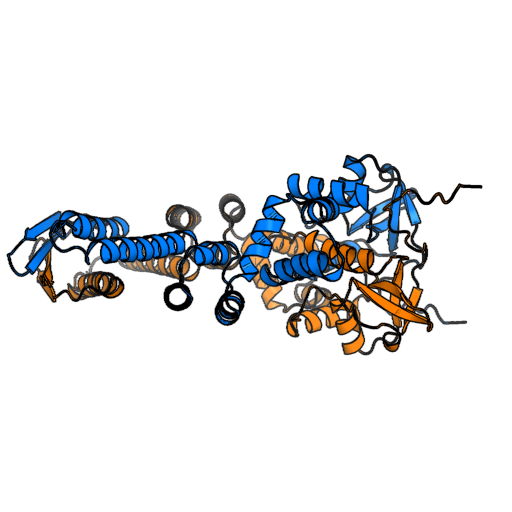3.375 11.594 1 32.5 225 LYS B CA 1
ATOM 3973 C C . LYS B 1 225 ? 28.141 42.812 12.219 1 32.5 225 LYS B C 1
ATOM 3975 O O . LYS B 1 225 ? 27.891 41.625 12.203 1 32.5 225 LYS B O 1
ATOM 3980 N N . ARG B 1 226 ? 27.703 43.438 13.375 1 30.92 226 ARG B N 1
ATOM 3981 C CA . ARG B 1 226 ? 26.469 43.469 14.156 1 30.92 226 ARG B CA 1
ATOM 3982 C C . ARG B 1 226 ? 25.25 43.344 13.25 1 30.92 226 ARG B C 1
ATOM 3984 O O . ARG B 1 226 ? 24.875 44.312 12.586 1 30.92 226 ARG B O 1
ATOM 3991 N N . ILE B 1 227 ? 25.172 42.562 12.344 1 28.75 227 ILE B N 1
ATOM 3992 C CA . ILE B 1 227 ? 23.844 42.625 11.734 1 28.75 227 ILE B CA 1
ATOM 3993 C C . ILE B 1 227 ? 22.781 42.562 12.828 1 28.75 227 ILE B C 1
ATOM 3995 O O . ILE B 1 227 ? 22.562 41.531 13.445 1 28.75 227 ILE B O 1
ATOM 3999 N N . LYS B 1 228 ? 22.766 43.531 13.766 1 29.91 228 LYS B N 1
ATOM 4000 C CA . LYS B 1 228 ? 21.812 44 14.766 1 29.91 228 LYS B CA 1
ATOM 4001 C C . LYS B 1 228 ? 20.391 43.656 14.367 1 29.91 228 LYS B C 1
ATOM 4003 O O . LYS B 1 228 ? 19.641 43.062 15.156 1 29.91 228 LYS B O 1
ATOM 4008 N N . GLY B 1 229 ? 19.797 44.75 13.617 1 26.8 229 GLY B N 1
ATOM 4009 C CA . GLY B 1 229 ? 18.547 45.469 13.789 1 26.8 229 GLY B CA 1
ATOM 4010 C C . GLY B 1 229 ? 17.312 44.625 13.461 1 26.8 229 GLY B C 1
ATOM 4011 O O . GLY B 1 229 ? 16.391 44.531 14.273 1 26.8 229 GLY B O 1
ATOM 4012 N N . ILE B 1 230 ? 16.969 44.594 12.07 1 27.84 230 ILE B N 1
ATOM 4013 C CA . ILE B 1 230 ? 15.656 44.875 11.484 1 27.84 230 ILE B CA 1
ATOM 4014 C C . ILE B 1 230 ? 14.773 43.625 11.562 1 27.84 230 ILE B C 1
ATOM 4016 O O . ILE B 1 230 ? 14.781 42.781 10.648 1 27.84 230 ILE B O 1
ATOM 4020 N N . PHE B 1 231 ? 15.117 42.688 12.18 1 31.81 231 PHE B N 1
ATOM 4021 C CA . PHE B 1 231 ? 13.938 41.844 12.273 1 31.81 231 PHE B CA 1
ATOM 4022 C C . PHE B 1 231 ? 12.734 42.625 12.758 1 31.81 231 PHE B C 1
ATOM 4024 O O . PHE B 1 231 ? 12.602 42.906 13.953 1 31.81 231 PHE B O 1
ATOM 4031 N N . GLY B 1 232 ? 12.398 43.719 12.164 1 32.56 232 GLY B N 1
ATOM 4032 C CA . GLY B 1 232 ? 11.406 44.781 12.336 1 32.56 232 GLY B CA 1
ATOM 4033 C C . GLY B 1 232 ? 10.055 44.25 12.766 1 32.56 232 GLY B C 1
ATOM 4034 O O . GLY B 1 232 ? 9.797 43.031 12.711 1 32.56 232 GLY B O 1
ATOM 4035 N N . SER B 1 233 ? 9.18 45.125 13.578 1 40.91 233 SER B N 1
ATOM 4036 C CA . SER B 1 233 ? 7.781 45.031 13.984 1 40.91 233 SER B CA 1
ATOM 4037 C C . SER B 1 233 ? 6.949 44.312 12.93 1 40.91 233 SER B C 1
ATOM 4039 O O . SER B 1 233 ? 5.992 43.625 13.266 1 40.91 233 SER B O 1
ATOM 4041 N N . LYS B 1 234 ? 7.461 44.469 11.812 1 39.91 234 LYS B N 1
ATOM 4042 C CA . LYS B 1 234 ? 6.652 44 10.68 1 39.91 234 LYS B CA 1
ATOM 4043 C C . LYS B 1 234 ? 6.613 42.5 10.617 1 39.91 234 LYS B C 1
ATOM 4045 O O . LYS B 1 234 ? 5.582 41.906 10.273 1 39.91 234 LYS B O 1
ATOM 4050 N N . ILE B 1 235 ? 7.738 41.938 10.977 1 42.97 235 ILE B N 1
ATOM 4051 C CA . ILE B 1 235 ? 7.715 40.5 10.82 1 42.97 235 ILE B CA 1
ATOM 4052 C C . ILE B 1 235 ? 6.805 39.875 11.883 1 42.97 235 ILE B C 1
ATOM 4054 O O . ILE B 1 235 ? 6.035 38.938 11.586 1 42.97 235 ILE B O 1
ATOM 4058 N N . TYR B 1 236 ? 6.914 40.375 13.125 1 45.97 236 TYR B N 1
ATOM 4059 C CA . TYR B 1 236 ? 5.988 39.875 14.133 1 45.97 236 TYR B CA 1
ATOM 4060 C C . TYR B 1 236 ? 4.547 40.188 13.766 1 45.97 236 TYR B C 1
ATOM 4062 O O . TYR B 1 236 ? 3.645 39.375 13.977 1 45.97 236 TYR B O 1
ATOM 4070 N N . ILE B 1 237 ? 4.523 41.406 13.141 1 47.75 237 ILE B N 1
ATOM 4071 C CA . ILE B 1 237 ? 3.189 41.812 12.695 1 47.75 237 ILE B CA 1
ATOM 4072 C C . ILE B 1 237 ? 2.717 40.875 11.586 1 47.75 237 ILE B C 1
ATOM 4074 O O . ILE B 1 237 ? 1.56 40.438 11.578 1 47.75 237 ILE B O 1
ATOM 4078 N N . ASN B 1 238 ? 3.574 40.562 10.758 1 48.19 238 ASN B N 1
ATOM 4079 C CA . ASN B 1 238 ? 3.156 39.688 9.672 1 48.19 238 ASN B CA 1
ATOM 4080 C C . ASN B 1 238 ? 2.797 38.281 10.172 1 48.19 238 ASN B C 1
ATOM 4082 O O . ASN B 1 238 ? 1.822 37.688 9.719 1 48.19 238 ASN B O 1
ATOM 4086 N N . THR B 1 239 ? 3.492 37.906 11.078 1 48.41 239 THR B N 1
ATOM 4087 C CA . THR B 1 239 ? 3.17 36.594 11.664 1 48.41 239 THR B CA 1
ATOM 4088 C C . THR B 1 239 ? 1.854 36.656 12.438 1 48.41 239 THR B C 1
ATOM 4090 O O . THR B 1 239 ? 1.009 35.781 12.305 1 48.41 239 THR B O 1
ATOM 4093 N N . VAL B 1 240 ? 1.788 37.719 13.273 1 53.19 240 VAL B N 1
ATOM 4094 C CA . VAL B 1 240 ? 0.542 37.906 14.008 1 53.19 240 VAL B CA 1
ATOM 4095 C C . VAL B 1 240 ? -0.605 38.156 13.031 1 53.19 240 VAL B C 1
ATOM 4097 O O . VAL B 1 240 ? -1.692 37.594 13.195 1 53.19 240 VAL B O 1
ATOM 4100 N N . LYS B 1 241 ? -0.272 38.938 12.086 1 55.44 241 LYS B N 1
ATOM 4101 C CA . LYS B 1 241 ? -1.265 39.188 11.047 1 55.44 241 LYS B CA 1
ATOM 4102 C C . LYS B 1 241 ? -1.658 37.906 10.328 1 55.44 241 LYS B C 1
ATOM 4104 O O . LYS B 1 241 ? -2.84 37.688 10.062 1 55.44 241 LYS B O 1
ATOM 4109 N N . GLN B 1 242 ? -0.833 37.188 10.047 1 51.62 242 GLN B N 1
ATOM 4110 C CA . GLN B 1 242 ? -1.102 35.938 9.359 1 51.62 242 GLN B CA 1
ATOM 4111 C C . GLN B 1 242 ? -1.966 35 10.211 1 51.62 242 GLN B C 1
ATOM 4113 O O . GLN B 1 242 ? -2.863 34.344 9.695 1 51.62 242 GLN B O 1
ATOM 4118 N N . VAL B 1 243 ? -1.738 35.062 11.414 1 48.88 243 VAL B N 1
ATOM 4119 C CA . VAL B 1 243 ? -2.504 34.219 12.328 1 48.88 243 VAL B CA 1
ATOM 4120 C C . VAL B 1 243 ? -3.932 34.75 12.445 1 48.88 243 VAL B C 1
ATOM 4122 O O . VAL B 1 243 ? -4.895 34 12.352 1 48.88 243 VAL B O 1
ATOM 4125 N N . PHE B 1 244 ? -3.932 36.062 12.719 1 52.03 244 PHE B N 1
ATOM 4126 C CA . PHE B 1 244 ? -5.266 36.625 12.852 1 52.03 244 PHE B CA 1
ATOM 4127 C C . PHE B 1 244 ? -6.016 36.562 11.523 1 52.03 244 PHE B C 1
ATOM 4129 O O . PHE B 1 244 ? -7.23 36.375 11.5 1 52.03 244 PHE B O 1
ATOM 4136 N N . ASP B 1 245 ? -5.285 36.75 10.555 1 53.59 245 ASP B N 1
ATOM 4137 C CA . ASP B 1 245 ? -5.898 36.594 9.234 1 53.59 245 ASP B CA 1
ATOM 4138 C C . ASP B 1 245 ? -6.383 35.188 9 1 53.59 245 ASP B C 1
ATOM 4140 O O . ASP B 1 245 ? -7.453 34.969 8.438 1 53.59 245 ASP B O 1
ATOM 4144 N N . LYS B 1 246 ? -5.703 34.375 9.445 1 48.97 246 LYS B N 1
ATOM 4145 C CA . LYS B 1 246 ? -6.039 32.969 9.32 1 48.97 246 LYS B CA 1
ATOM 4146 C C . LYS B 1 246 ? -7.309 32.625 10.094 1 48.97 246 LYS B C 1
ATOM 4148 O O . LYS B 1 246 ? -8.086 31.766 9.68 1 48.97 246 LYS B O 1
ATOM 4153 N N . TYR B 1 247 ? -7.52 33.344 11.164 1 47.66 247 TYR B N 1
ATOM 4154 C CA . TYR B 1 247 ? -8.727 33.125 11.953 1 47.66 247 TYR B CA 1
ATOM 4155 C C . TYR B 1 247 ? -9.82 34.094 11.57 1 47.66 247 TYR B C 1
ATOM 4157 O O . TYR B 1 247 ? -10.828 34.219 12.273 1 47.66 247 TYR B O 1
ATOM 4165 N N . GLY B 1 248 ? -9.633 34.75 10.578 1 49.16 248 GLY B N 1
ATOM 4166 C CA . GLY B 1 248 ? -10.641 35.625 10.023 1 49.16 248 GLY B CA 1
ATOM 4167 C C . GLY B 1 248 ? -10.93 36.844 10.906 1 49.16 248 GLY B C 1
ATOM 4168 O O . GLY B 1 248 ? -12.039 37.375 10.891 1 49.16 248 GLY B O 1
ATOM 4169 N N . VAL B 1 249 ? -10.266 37.188 11.797 1 53.84 249 VAL B N 1
ATOM 4170 C CA . VAL B 1 249 ? -10.469 38.344 12.664 1 53.84 249 VAL B CA 1
ATOM 4171 C C . VAL B 1 249 ? -9.797 39.594 12.047 1 53.84 249 VAL B C 1
ATOM 4173 O O . VAL B 1 249 ? -8.594 39.562 11.766 1 53.84 249 VAL B O 1
ATOM 4176 N N . SER B 1 250 ? -10.672 40.438 11.609 1 58.94 250 SER B N 1
ATOM 4177 C CA . SER B 1 250 ? -10.141 41.719 11.164 1 58.94 250 SER B CA 1
ATOM 4178 C C . SER B 1 250 ? -9.602 42.531 12.344 1 58.94 250 SER B C 1
ATOM 4180 O O . SER B 1 250 ? -10.359 42.938 13.211 1 58.94 250 SER B O 1
ATOM 4182 N N . ALA B 1 251 ? -8.328 42.469 12.633 1 62.47 251 ALA B N 1
ATOM 4183 C CA . ALA B 1 251 ? -7.711 43.219 13.719 1 62.47 251 ALA B CA 1
ATOM 4184 C C . ALA B 1 251 ? -6.754 44.281 13.18 1 62.47 251 ALA B C 1
ATOM 4186 O O . ALA B 1 251 ? -6.273 44.188 12.047 1 62.47 251 ALA B O 1
ATOM 4187 N N . LYS B 1 252 ? -6.785 45.438 13.797 1 68.31 252 LYS B N 1
ATOM 4188 C CA . LYS B 1 252 ? -5.773 46.438 13.531 1 68.31 252 LYS B CA 1
ATOM 4189 C C . LYS B 1 252 ? -4.539 46.25 14.406 1 68.31 252 LYS B C 1
ATOM 4191 O O . LYS B 1 252 ? -4.66 45.875 15.578 1 68.31 252 LYS B O 1
ATOM 4196 N N . TYR B 1 253 ? -3.396 46.312 13.734 1 65.56 253 TYR B N 1
ATOM 4197 C CA . TYR B 1 253 ? -2.143 46.031 14.43 1 65.56 253 TYR B CA 1
ATOM 4198 C C . TYR B 1 253 ? -1.283 47.281 14.508 1 65.56 253 TYR B C 1
ATOM 4200 O O . TYR B 1 253 ? -1.222 48.062 13.547 1 65.56 253 TYR B O 1
ATOM 4208 N N . LYS B 1 254 ? -0.854 47.594 15.703 1 67.5 254 LYS B N 1
ATOM 4209 C CA . LYS B 1 254 ? 0.127 48.656 15.914 1 67.5 254 LYS B CA 1
ATOM 4210 C C . LYS B 1 254 ? 1.335 48.156 16.688 1 67.5 254 LYS B C 1
ATOM 4212 O O . LYS B 1 254 ? 1.193 47.312 17.594 1 67.5 254 LYS B O 1
ATOM 4217 N N . SER B 1 255 ? 2.521 48.46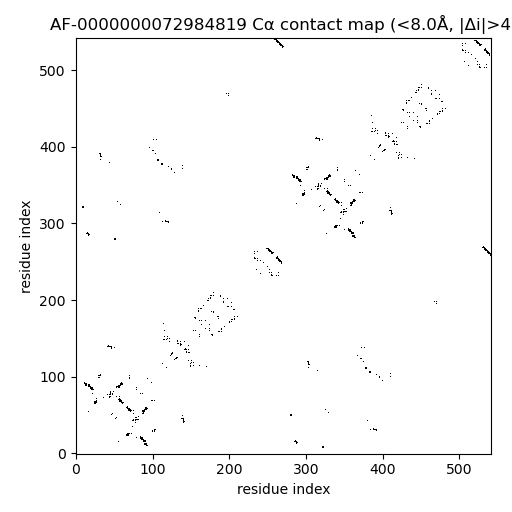9 16.156 1 65.81 255 SER B N 1
ATOM 4218 C CA . SER B 1 255 ? 3.721 48.094 16.891 1 65.81 255 SER B CA 1
ATOM 4219 C C . SER B 1 255 ? 4.523 49.312 17.312 1 65.81 255 SER B C 1
ATOM 4221 O O . SER B 1 255 ? 4.578 50.312 16.594 1 65.81 255 SER B O 1
ATOM 4223 N N . LYS B 1 256 ? 4.852 49.344 18.531 1 67.69 256 LYS B N 1
ATOM 4224 C CA . LYS B 1 256 ? 5.758 50.344 19.062 1 67.69 256 LYS B CA 1
ATOM 4225 C C . LYS B 1 256 ? 7.066 49.719 19.531 1 67.69 256 LYS B C 1
ATOM 4227 O O . LYS B 1 256 ? 7.059 48.688 20.219 1 67.69 256 LYS B O 1
ATOM 4232 N N . ASP B 1 257 ? 8.141 50.188 18.984 1 64.62 257 ASP B N 1
ATOM 4233 C CA . ASP B 1 257 ? 9.492 49.75 19.297 1 64.62 257 ASP B CA 1
ATOM 4234 C C . ASP B 1 257 ? 10.141 50.594 20.375 1 64.62 257 ASP B C 1
ATOM 4236 O O . ASP B 1 257 ? 10.336 51.812 20.172 1 64.62 257 ASP B O 1
ATOM 4240 N N . TYR B 1 258 ? 10.234 50.031 21.516 1 64.19 258 TYR B N 1
ATOM 4241 C CA . TYR B 1 258 ? 10.969 50.688 22.578 1 64.19 258 TYR B CA 1
ATOM 4242 C C . TYR B 1 258 ? 12.391 50.188 22.672 1 64.19 258 TYR B C 1
ATOM 4244 O O . TYR B 1 258 ? 12.75 49.219 21.984 1 64.19 258 TYR B O 1
ATOM 4252 N N . ASP B 1 259 ? 13.281 50.844 23.438 1 67.19 259 ASP B N 1
ATOM 4253 C CA . ASP B 1 259 ? 14.68 50.438 23.578 1 67.19 259 ASP B CA 1
ATOM 4254 C C . ASP B 1 259 ? 14.805 49.062 24.172 1 67.19 259 ASP B C 1
ATOM 4256 O O . ASP B 1 259 ? 15.688 48.281 23.797 1 67.19 259 ASP B O 1
ATOM 4260 N N . ASP B 1 260 ? 13.945 48.688 25.031 1 65.31 260 ASP B N 1
ATOM 4261 C CA . ASP B 1 260 ? 14.102 47.438 25.781 1 65.31 260 ASP B CA 1
ATOM 4262 C C . ASP B 1 260 ? 13.031 46.406 25.391 1 65.31 260 ASP B C 1
ATOM 4264 O O . ASP B 1 260 ? 13.117 45.25 25.766 1 65.31 260 ASP B O 1
ATOM 4268 N N . LYS B 1 261 ? 12.07 46.938 24.734 1 67.31 261 LYS B N 1
ATOM 4269 C CA . LYS B 1 261 ? 10.953 46.031 24.422 1 67.31 261 LYS B CA 1
ATOM 4270 C C . LYS B 1 261 ? 10.25 46.469 23.141 1 67.31 261 LYS B C 1
ATOM 4272 O O . LYS B 1 261 ? 10.383 47.594 22.688 1 67.31 261 LYS B O 1
ATOM 4277 N N . ILE B 1 262 ? 9.625 45.438 22.484 1 69.44 262 ILE B N 1
ATOM 4278 C CA . ILE B 1 262 ? 8.695 45.719 21.391 1 69.44 262 ILE B CA 1
ATOM 4279 C C . ILE B 1 262 ? 7.266 45.438 21.859 1 69.44 262 ILE B C 1
ATOM 4281 O O . ILE B 1 262 ? 6.992 44.438 22.5 1 69.44 262 ILE B O 1
ATOM 4285 N N . GLU B 1 263 ? 6.434 46.469 21.703 1 71.12 263 GLU B N 1
ATOM 4286 C CA . GLU B 1 263 ? 5.027 46.312 22.062 1 71.12 263 GLU B CA 1
ATOM 4287 C C . GLU B 1 263 ? 4.145 46.219 20.828 1 71.12 263 GLU B C 1
ATOM 4289 O O . GLU B 1 263 ? 4.211 47.094 19.938 1 71.12 263 GLU B O 1
ATOM 4294 N N . ILE B 1 264 ? 3.504 45.125 20.703 1 70.06 264 ILE B N 1
ATOM 4295 C CA . ILE B 1 264 ? 2.525 44.969 19.641 1 70.06 264 ILE B CA 1
ATOM 4296 C C . ILE B 1 264 ? 1.114 45.094 20.203 1 70.06 264 ILE B C 1
ATOM 4298 O O . ILE B 1 264 ? 0.771 44.375 21.172 1 70.06 264 ILE B O 1
ATOM 4302 N N . THR B 1 265 ? 0.344 46.062 19.734 1 72.69 265 THR B N 1
ATOM 4303 C CA . THR B 1 265 ? -1.046 46.219 20.156 1 72.69 265 THR B CA 1
ATOM 4304 C C . THR B 1 265 ? -1.994 45.75 19.047 1 72.69 265 THR B C 1
ATOM 4306 O O . THR B 1 265 ? -1.901 46.219 17.906 1 72.69 265 THR B O 1
ATOM 4309 N N . ILE B 1 266 ? -2.791 44.781 19.391 1 71.31 266 ILE B N 1
ATOM 4310 C CA . ILE B 1 266 ? -3.814 44.25 18.5 1 71.31 266 ILE B CA 1
ATOM 4311 C C . ILE B 1 266 ? -5.191 44.75 18.938 1 71.31 266 ILE B C 1
ATOM 4313 O O . ILE B 1 266 ? -5.59 44.531 20.094 1 71.31 266 ILE B O 1
ATOM 4317 N N . THR B 1 267 ? -5.859 45.469 18.078 1 71.75 267 THR B N 1
ATOM 4318 C CA . THR B 1 267 ? -7.203 45.969 18.359 1 71.75 267 THR B CA 1
ATOM 4319 C C . THR B 1 267 ? -8.242 45.188 17.547 1 71.75 267 THR B C 1
ATOM 4321 O O . THR B 1 267 ? -8.172 45.156 16.312 1 71.75 267 THR B O 1
ATOM 4324 N N . ILE B 1 268 ? -9.148 44.5 18.219 1 71.12 268 ILE B N 1
ATOM 4325 C CA . ILE B 1 268 ? -10.219 43.719 17.609 1 71.12 268 ILE B CA 1
ATOM 4326 C C . ILE B 1 268 ? -11.555 44.438 17.828 1 71.12 268 ILE B C 1
ATOM 4328 O O . ILE B 1 268 ? -11.992 44.562 18.969 1 71.12 268 ILE B O 1
ATOM 4332 N N . PRO B 1 269 ? -12.141 44.875 16.828 1 67.25 269 PRO B N 1
ATOM 4333 C CA . PRO B 1 269 ? -13.453 45.531 17 1 67.25 269 PRO B CA 1
ATOM 4334 C C . PRO B 1 269 ? -14.531 44.531 17.438 1 67.25 269 PRO B C 1
ATOM 4336 O O . PRO B 1 269 ? -14.531 43.375 16.984 1 67.25 269 PRO B O 1
ATOM 4339 N N . LYS B 1 270 ? -15.211 44.875 18.453 1 60.81 270 LYS B N 1
ATOM 4340 C CA . LYS B 1 270 ? -16.406 44.125 18.812 1 60.81 270 LYS B CA 1
ATOM 4341 C C . LYS B 1 270 ? -17.516 44.344 17.781 1 60.81 270 LYS B C 1
ATOM 4343 O O . LYS B 1 270 ? -17.734 45.438 17.328 1 60.81 270 LYS B O 1
ATOM 4348 N N . LYS B 1 271 ? -17.859 43.281 17.078 1 56 271 LYS B N 1
ATOM 4349 C CA . LYS B 1 271 ? -19.078 43.469 16.297 1 56 271 LYS B CA 1
ATOM 4350 C C . LYS B 1 271 ? -20.297 43.594 17.219 1 56 271 LYS B C 1
ATOM 4352 O O . LYS B 1 271 ? -20.344 42.969 18.281 1 56 271 LYS B O 1
#

Radius of gyration: 29.77 Å; Cα contacts (8 Å, |Δi|>4): 733; chains: 2; bounding box: 70×94×60 Å

Foldseek 3Di:
DPCPDPPDPDWDWDPDWDKDFLVLEDEQPQAPDDDDDPLVLQLLLLQCVVPNDPDFWEWEADPVRGTYGLDDVSVSSSCVVNPNGITIYIYIHDDSVVSNVSSVVVVVPDDDDALLRVLVVLVCCCVVVPDDLVRVCSNRSHDSVVNVLSVVLVVQDPVLVVLCVVQVHHPLLSSLLSPDDDNVVSVVLSVVCSVVVDHSVVSNVVSVVVVVVVVVVVVPPVPPPPPPPPCPPVVVVVVVVVVCVVVVFDWDWDWDDDPVDIDIDTHGDDD/DPCPDPPDPDWDWDPDWDKDFLVLEDEQPQAPDDDDDPLVLQLLLLQCVVPNDPDFWEWEADPVRGTYGLDDVSVSSSCVVNPNGITIYIYIDDDSVVSNVSSVVVVVPDDDDALLSVLVVLVCCCVVVPDDLVRVCSNRRHDSVVNVLSVVLVVQDPVLVVLCVVQVHHPLLSSLLSPDDDNVVSVVLSVVCSVVVDHSVVSNVVVVVVVVVVVVVVVPPVPPPPPPDPVDPVVVVVVVVVVCVVVVFPWDWDWDDDPVDIDIDTHGDDD

Solvent-accessible surface area (backbone atoms only — not comparable to full-atom values): 30169 Å² total; per-residue (Å²): 130,80,77,82,64,78,60,88,59,50,62,50,64,52,52,43,48,41,74,41,50,54,87,42,49,39,76,41,90,65,52,52,69,84,76,79,60,63,67,59,34,51,21,48,27,46,21,34,72,47,31,38,77,83,70,61,29,34,26,28,79,44,96,81,79,29,29,34,36,45,45,50,64,62,56,51,52,17,36,53,72,74,60,46,58,61,41,52,26,32,45,32,68,67,52,73,57,50,38,42,51,48,34,49,39,63,53,65,71,60,77,75,70,51,69,65,37,49,18,50,41,53,46,44,40,33,73,74,51,68,38,49,64,63,56,47,15,52,57,57,29,48,55,45,65,57,53,52,56,38,42,54,55,68,72,50,53,67,71,56,52,48,50,36,59,76,65,69,54,53,67,65,46,5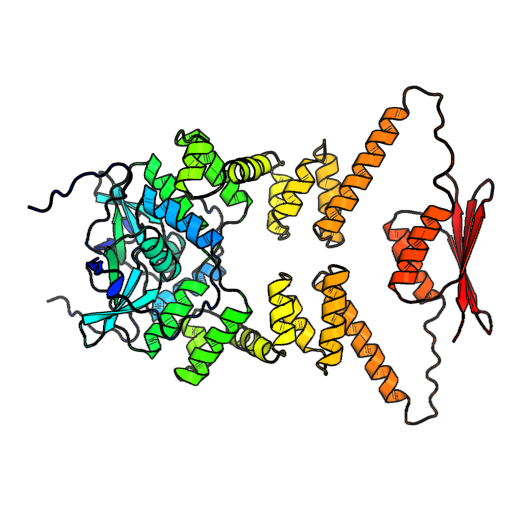4,57,54,49,65,73,48,92,42,68,67,56,39,52,53,49,50,50,48,34,62,76,69,61,53,51,59,68,57,44,48,50,52,49,51,53,54,52,50,51,52,56,58,52,67,56,55,70,71,75,69,86,66,78,74,79,70,76,44,66,58,55,59,41,47,51,50,46,50,49,35,53,71,69,66,49,77,56,49,79,47,69,46,82,51,96,56,30,37,36,38,36,37,38,33,64,56,127,129,80,78,83,64,79,62,88,59,49,62,49,66,52,51,42,50,41,75,39,49,53,85,43,48,39,76,43,90,64,52,54,68,84,76,79,59,62,69,60,33,50,21,46,25,44,20,32,73,47,32,37,75,82,69,58,29,34,26,28,79,43,94,82,78,30,30,34,37,46,46,49,64,63,57,51,54,16,36,53,71,74,61,45,60,61,41,54,25,32,45,33,67,68,52,73,56,50,38,44,52,48,33,47,38,64,55,66,72,60,77,77,70,53,68,65,37,49,17,50,40,53,47,45,41,32,73,75,53,68,39,48,65,62,56,48,15,52,56,58,32,49,55,45,65,57,53,53,55,38,40,55,56,67,72,50,54,67,71,57,53,48,50,36,60,76,66,68,55,53,67,65,46,54,58,55,49,66,73,48,92,42,71,67,56,38,52,54,49,52,49,49,34,64,75,68,60,51,50,58,69,54,43,48,50,53,49,50,52,53,52,51,52,52,56,57,52,67,56,54,72,71,74,72,84,65,86,74,76,78,80,45,66,56,57,58,42,47,51,49,45,49,49,36,52,70,68,67,48,77,56,50,79,45,68,47,82,50,95,57,28,36,35,38,37,38,37,33,66,54,127

pLDDT: mean 79.06, std 19.65, range [18.19, 97.56]